Protein AF-0000000078658731 (afdb_homodimer)

Nearest PDB structures (foldseek):
  8rcw-assembly2_B  TM=8.037E-01  e=7.692E-09  Mycobacterium tuberculosis H37Rv
  5chh-assembly1_A  TM=4.502E-01  e=4.061E-12  Pseudomonas aeruginosa
  3mkl-assembly2_B  TM=9.250E-01  e=2.613E-05  Escherichia coli K-12
  3mkl-assembly1_A  TM=9.077E-01  e=4.688E-05  Escherichia coli K-12
  6swi-assembly1_A  TM=8.661E-01  e=8.008E-05  Geobacillus stearothermophilus

Sequence (666 aa):
MPTVSRTFANALISALGGVQPAVRELCQRLAEPLLDPSAPAFIPLASLDAVFDQASLLGGDPGIGLRAFEHAHPAHLGPLGYAVMSSRTIKSVLVSLAEHHHLVGTGFCLFVEERSDGVRLVGVPTGTGQRELSRVFIDAVAAITVGLLCWLVPGRTIRPLRAELSYPPCTVSADARRVYGEHIQHGAAQNALLFSHADAALPVASHDPALHAVHSDYLARWQAQMGGDRLSLKVRAVISEQLGQGRPVTLARVAEVLAMSGPRLSRNLEGEGHSFVRLLDEVRLRDSHRLLRNSTLSFKQIAYQVGFRHQSAFNKACERWFGMGPGRYREQLMPTVSRTFANALISALGGVQPAVRELCQRLAEPLLDPSAPAFIPLASLDAVFDQASLLGGDPGIGLRAFEHAHPAHLGPLGYAVMSSRTIKSVLVSLAEHHHLVGTGFCLFVEERSDGVRLVGVPTGTGQRELSRVFIDAVAAITVGLLCWLVPGRTIRPLRAELSYPPCTVSADARRVYGEHIQHGAAQNALLFSHADAALPVASHDPALHAVHSDYLARWQAQMGGDRLSLKVRAVISEQLGQGRPVTLARVAEVLAMSGPRLSRNLEGEGHSFVRLLDEVRLRDSHRLLRNSTLSFKQIAYQVGFRHQSAFNKACERWFGMGPGRYREQL

Solvent-accessible surface area (backbone atoms only — not comparable to full-atom values): 33591 Å² total; per-residue (Å²): 74,38,25,29,24,34,58,38,49,49,46,50,45,58,21,54,16,66,91,44,64,69,35,28,50,50,42,48,63,68,36,44,71,58,64,34,85,86,37,59,67,55,40,53,42,67,61,52,47,52,48,46,51,53,38,25,61,74,66,70,33,73,63,42,20,36,46,16,28,82,56,37,51,51,46,46,47,53,58,55,20,53,30,47,46,19,23,63,22,42,45,54,30,50,45,49,45,31,73,47,40,66,79,44,29,46,47,51,46,48,42,69,44,81,53,97,81,18,40,32,42,35,45,29,70,42,48,85,89,55,76,72,78,50,64,35,55,55,35,23,55,50,12,26,51,39,29,37,56,25,62,41,29,75,98,48,82,63,53,25,66,31,23,30,32,47,57,72,77,70,88,82,48,72,57,50,36,63,51,31,27,86,39,72,41,54,53,30,62,38,33,32,41,29,28,38,55,69,60,32,60,38,58,28,60,46,42,34,74,70,57,24,54,49,31,46,50,50,36,52,50,46,46,41,57,55,26,71,68,26,62,57,49,52,48,42,52,51,47,52,53,32,21,73,70,63,38,86,83,45,66,61,57,53,15,52,76,68,73,42,50,46,67,56,44,48,52,52,20,43,74,70,30,34,41,69,67,35,48,51,44,45,50,31,48,52,49,45,53,49,43,49,68,75,45,85,67,50,66,59,55,49,18,41,45,51,56,38,94,42,48,69,59,38,36,52,48,27,30,69,47,59,47,36,42,59,68,62,46,40,70,70,93,75,38,24,29,24,33,57,38,48,50,45,51,46,57,22,55,17,64,91,44,65,68,36,29,50,49,41,46,63,68,36,44,72,57,63,34,85,87,35,60,66,55,38,54,42,67,64,52,48,52,48,46,50,52,38,24,62,75,65,69,34,73,63,44,20,38,46,16,27,81,57,37,52,51,45,45,47,52,60,57,20,54,30,46,46,19,22,63,24,42,45,53,31,50,47,49,47,31,74,46,39,67,78,43,29,47,47,50,46,46,42,69,43,81,52,96,82,18,39,33,41,35,44,29,71,41,48,85,89,54,76,73,80,51,64,36,55,54,35,22,53,50,11,25,50,42,28,38,56,24,61,41,28,75,96,48,83,63,52,27,66,30,23,31,32,47,57,70,78,71,87,80,47,72,57,50,34,63,50,32,26,86,39,71,41,55,54,30,61,38,33,33,39,28,28,38,57,69,60,33,62,36,57,28,60,46,42,34,73,71,56,25,54,51,30,45,50,48,38,51,50,47,45,41,57,55,28,71,70,26,61,57,50,54,48,44,51,50,47,50,52,31,22,72,70,65,37,87,83,45,65,62,56,55,16,51,75,67,73,42,49,47,68,56,45,48,52,51,22,44,75,71,31,35,41,69,68,37,47,52,43,47,51,31,48,53,50,45,53,49,45,49,69,74,45,84,67,50,66,58,56,49,17,41,46,51,58,37,94,41,47,68,59,37,37,53,48,27,30,69,48,58,48,36,41,58,66,62,46,41,70,71,94

InterPro domains:
  IPR009057 Homedomain-like superfamily [SSF46689] (283-332)
  IPR018060 AraC-like, DNA binding HTH domain [PF12833] (255-332)
  IPR018060 AraC-like, DNA binding HTH domain [PS01124] (233-332)
  IPR018060 AraC-like, DNA binding HTH domain [SM00342] (248-330)
  IPR032687 HTH-type transcriptional regulator AraC-type, N-terminal [PF12625] (37-204)

Secondary structure (DSSP, 8-state):
--EEEHHHHHHHHHHHHTT-HHHHHHHHHHHHHHH-TTS-SEEEHHHHHHHHHHHHHHHT-TTGGGGGGGG--GGGGTHHHHHHHT-SBHHHHHHHHHHHGGGTB-SEEEEEEE-SS-EEEEEEE-STTPPPPPHHHHHHHHHHHHHHHHHHSTT-----SEEEESSPP-PPPHHHHHHH-S-EEES-SSEEEEE-HHHHTPBPTT--HHHHHHHHHHHHHHHHHHHHS-HHHHHHHHHHHHHHTT----HHHHHHHTT--HHHHHHHHHHTT--HHHHHHHHHHHHHHHHHHH----HHHHHHHTT-SSHHHHHHHHHHHHSS-HHHHHHH-/--EEEHHHHHHHHHHHHTT-HHHHHHHHHHHHHHH-TTS-SEEEHHHHHHHHHHHHHHHT-TTGGGGGGGG--GGGGTHHHHHHHT-SBHHHHHHHHHHHGGGTB-SEEEEEEE-SS-EEEEEEE-STTPPPPPHHHHHHHHHHHHHHHHHHSTT-----SEEEESSPP-PPPHHHHHHH-S-EEES-SSEEEEE-HHHHTPBPTT--HHHHHHHHHHHHHHHHHHHHS-HHHHHHHHHHHHHHTT----HHHHHHHTT--HHHHHHHHHHTT--HHHHHHHHHHHHHHHHHHH----HHHHHHHTT-SSHHHHHHHHHHHHSS-HHHHHHH-

Foldseek 3Di:
DKKFFLLLLVLQLVLLCPPPVVLNVLSCVLCVVVNDPVHDRIDHVVSSVVSLVVSCVVVVHLLSLLSSLVSQDLVSQPLLSLLLLQDWWLLRNLVSCQVCVVSGIDQKGWDWDQDPFAIKIWIWGFDPPDDDDRPSVLNNVLSNSQSNLCVQPDPDHWEFPEWEEQAADDDQDPSNCSRHNDHYHYNGLTTMGGGGNVRRGHTGPNHDPVSSVVSVVVVVVVCCVVVVPQLLNLLLVLLLVCLQVLHADDLQVSCVVVVHHSVVSQVSCVVVVHGSRRSLRVSLLVQLVCCLAPHPDDLQVSCSSSRHPGSVVVQVSCCNGVVHGSVVVSVVD/DKKFFLLLLVLQLVLLCPPPVVLNVLSCVLCVVVNPPVHDRIDHVVSSVVSLVVSCVVVVHLLSLLSSLVSQDLVSQPLLSLLLLQDWWLLRNLCSCQVCVVSGIDQKGWDWDQDPFAIKIWIWGFDPPDDDDRSSVLNNVLSNSQSNLCVQPDPDHWEFPEWEEQAADDDQDPSNCSRHNDHYHYNGLTTMGGGGNVRRGHTGPNHDPVSSVVSVVVVVVVCCVVVVPQLLNLLLVLLLVCLQVLHADDLQVSCVVVVHHSVVSQVRNVVVVHGSRRSLRVSLLVQLVCCLAPHPDDLQVSCSSSRHPGSVVVQVSCCNGVVHGSVVVSVVD

pLDDT: mean 86.15, std 8.8, range [50.59, 97.94]

Structure (mmCIF, N/CA/C/O backbone):
data_AF-0000000078658731-model_v1
#
loop_
_entity.id
_entity.type
_entity.pdbx_description
1 polymer 'Helix-turn-helix domain-containing protein'
#
loop_
_atom_site.group_PDB
_atom_site.id
_atom_site.type_symbol
_atom_site.label_atom_id
_atom_site.label_alt_id
_atom_site.label_comp_id
_atom_site.label_asym_id
_atom_site.label_entity_id
_atom_site.label_seq_id
_atom_site.pdbx_PDB_ins_code
_atom_site.Cartn_x
_atom_site.Cartn_y
_atom_site.Cartn_z
_atom_site.occupancy
_atom_site.B_iso_or_equiv
_atom_site.auth_seq_id
_atom_site.auth_comp_id
_atom_site.auth_asym_id
_atom_site.auth_atom_id
_atom_site.pdbx_PDB_model_num
ATOM 1 N N . MET A 1 1 ? 5.547 30.891 2.951 1 67.56 1 MET A N 1
ATOM 2 C CA . MET A 1 1 ? 4.25 30.484 2.42 1 67.56 1 MET A CA 1
ATOM 3 C C . MET A 1 1 ? 4.07 28.969 2.547 1 67.56 1 MET A C 1
ATOM 5 O O . MET A 1 1 ? 5.012 28.203 2.332 1 67.56 1 MET A O 1
ATOM 9 N N . PRO A 1 2 ? 2.906 28.562 2.992 1 77.81 2 PRO A N 1
ATOM 10 C CA . PRO A 1 2 ? 2.674 27.125 3.111 1 77.81 2 PRO A CA 1
ATOM 11 C C . PRO A 1 2 ? 2.814 26.391 1.78 1 77.81 2 PRO A C 1
ATOM 13 O O . PRO A 1 2 ? 2.469 26.938 0.73 1 77.81 2 PRO A O 1
ATOM 16 N N . THR A 1 3 ? 3.43 25.219 1.837 1 80.56 3 THR A N 1
ATOM 17 C CA . THR A 1 3 ? 3.643 24.422 0.629 1 80.56 3 THR A CA 1
ATOM 18 C C . THR A 1 3 ? 3.189 22.984 0.838 1 80.56 3 THR A C 1
ATOM 20 O O . THR A 1 3 ? 2.973 22.562 1.973 1 80.56 3 THR A O 1
ATOM 23 N N . VAL A 1 4 ? 2.965 22.312 -0.289 1 84.81 4 VAL A N 1
ATOM 24 C CA . VAL A 1 4 ? 2.621 20.891 -0.296 1 84.81 4 VAL A CA 1
ATOM 25 C C . VAL A 1 4 ? 3.426 20.172 -1.375 1 84.81 4 VAL A C 1
ATOM 27 O O . VAL A 1 4 ? 3.713 20.734 -2.43 1 84.81 4 VAL A O 1
ATOM 30 N N . SER A 1 5 ? 3.82 18.984 -1.068 1 84.25 5 SER A N 1
ATOM 31 C CA . SER A 1 5 ? 4.555 18.234 -2.074 1 84.25 5 SER A CA 1
ATOM 32 C C . SER A 1 5 ? 3.73 18.047 -3.342 1 84.25 5 SER A C 1
ATOM 34 O O . SER A 1 5 ? 2.512 17.875 -3.277 1 84.25 5 SER A O 1
ATOM 36 N N . ARG A 1 6 ? 4.414 18.031 -4.438 1 83.94 6 ARG A N 1
ATOM 37 C CA . ARG A 1 6 ? 3.752 17.844 -5.727 1 83.94 6 ARG A CA 1
ATOM 38 C C . ARG A 1 6 ? 3.02 16.516 -5.781 1 83.94 6 ARG A C 1
ATOM 40 O O . ARG A 1 6 ? 1.92 16.422 -6.328 1 83.94 6 ARG A O 1
ATOM 47 N N . THR A 1 7 ? 3.586 15.523 -5.191 1 82.81 7 THR A N 1
ATOM 48 C CA . THR A 1 7 ? 2.988 14.195 -5.184 1 82.81 7 THR A CA 1
ATOM 49 C C . THR A 1 7 ? 1.676 14.195 -4.406 1 82.81 7 THR A C 1
ATOM 51 O O . THR A 1 7 ? 0.676 13.641 -4.863 1 82.81 7 THR A O 1
ATOM 54 N N . PHE A 1 8 ? 1.71 14.812 -3.344 1 85.38 8 PHE A N 1
ATOM 55 C CA . PHE A 1 8 ? 0.5 14.891 -2.533 1 85.38 8 PHE A CA 1
ATOM 56 C C . PHE A 1 8 ? -0.548 15.773 -3.209 1 85.38 8 PHE A C 1
ATOM 58 O O . PHE A 1 8 ? -1.736 15.438 -3.205 1 85.38 8 PHE A O 1
ATOM 65 N N . ALA A 1 9 ? -0.132 16.844 -3.764 1 85.81 9 ALA A N 1
ATOM 66 C CA . ALA A 1 9 ? -1.034 17.734 -4.492 1 85.81 9 ALA A CA 1
ATOM 67 C C . ALA A 1 9 ? -1.708 17 -5.648 1 85.81 9 ALA A C 1
ATOM 69 O O . ALA A 1 9 ? -2.906 17.172 -5.887 1 85.81 9 ALA A O 1
ATOM 70 N N . ASN A 1 10 ? -0.938 16.234 -6.285 1 82.88 10 ASN A N 1
ATOM 71 C CA . ASN A 1 10 ? -1.484 15.445 -7.387 1 82.88 10 ASN A CA 1
ATOM 72 C C . ASN A 1 10 ? -2.578 14.492 -6.91 1 82.88 10 ASN A C 1
ATOM 74 O O . ASN A 1 10 ? -3.586 14.305 -7.594 1 82.88 10 ASN A O 1
ATOM 78 N N . ALA A 1 11 ? -2.371 13.969 -5.793 1 82.38 11 ALA A N 1
ATOM 79 C CA . ALA A 1 11 ? -3.365 13.062 -5.219 1 82.38 11 ALA A CA 1
ATOM 80 C C . ALA A 1 11 ? -4.664 13.805 -4.914 1 82.38 11 ALA A C 1
ATOM 82 O O . ALA A 1 11 ? -5.754 13.297 -5.191 1 82.38 11 ALA A O 1
ATOM 83 N N . LEU A 1 12 ? -4.527 14.945 -4.395 1 84.69 12 LEU A N 1
ATOM 84 C CA . LEU A 1 12 ? -5.703 15.734 -4.047 1 84.69 12 LEU A CA 1
ATOM 85 C C . LEU A 1 12 ? -6.461 16.156 -5.297 1 84.69 12 LEU A C 1
ATOM 87 O O . LEU A 1 12 ? -7.691 16.062 -5.348 1 84.69 12 LEU A O 1
ATOM 91 N N . ILE A 1 13 ? -5.723 16.547 -6.262 1 84.31 13 ILE A N 1
ATOM 92 C CA . ILE A 1 13 ? -6.324 17.016 -7.504 1 84.31 13 ILE A CA 1
ATOM 93 C C . ILE A 1 13 ? -7.035 15.859 -8.211 1 84.31 13 ILE A C 1
ATOM 95 O O . ILE A 1 13 ? -8.148 16.031 -8.719 1 84.31 13 ILE A O 1
ATOM 99 N N . SER A 1 14 ? -6.395 14.75 -8.203 1 80.06 14 SER A N 1
ATOM 100 C CA . SER A 1 14 ? -6.996 13.57 -8.812 1 80.06 14 SER A CA 1
ATOM 101 C C . SER A 1 14 ? -8.297 13.188 -8.117 1 80.06 14 SER A C 1
ATOM 103 O O . SER A 1 14 ? -9.25 12.75 -8.766 1 80.06 14 SER A O 1
ATOM 105 N N . ALA A 1 15 ? -8.305 13.375 -6.867 1 81.38 15 ALA A N 1
ATOM 106 C CA . ALA A 1 15 ? -9.484 13.039 -6.074 1 81.38 15 ALA A CA 1
ATOM 107 C C . ALA A 1 15 ? -10.656 13.953 -6.414 1 81.38 15 ALA A C 1
ATOM 109 O O . ALA A 1 15 ? -11.812 13.523 -6.402 1 81.38 15 ALA A O 1
ATOM 110 N N . LEU A 1 16 ? -10.375 15.195 -6.75 1 81.69 16 LEU A N 1
ATOM 111 C CA . LEU A 1 16 ? -11.422 16.188 -7.008 1 81.69 16 LEU A CA 1
ATOM 112 C C . LEU A 1 16 ? -12.156 15.867 -8.305 1 81.69 16 LEU A C 1
ATOM 114 O O . LEU A 1 16 ? -13.359 16.109 -8.414 1 81.69 16 LEU A O 1
ATOM 118 N N . GLY A 1 17 ? -11.352 15.469 -9.312 1 74.75 17 GLY A N 1
ATOM 119 C CA . GLY A 1 17 ? -11.953 15.195 -10.609 1 74.75 17 GLY A CA 1
ATOM 120 C C . GLY A 1 17 ? -13.039 14.133 -10.555 1 74.75 17 GLY A C 1
ATOM 121 O O . GLY A 1 17 ? -14 14.188 -11.32 1 74.75 17 GLY A O 1
ATOM 122 N N . GLY A 1 18 ? -13.062 13.352 -9.5 1 64.44 18 GLY A N 1
ATOM 123 C CA . GLY A 1 18 ? -14.062 12.328 -9.266 1 64.44 18 GLY A CA 1
ATOM 124 C C . GLY A 1 18 ? -14.789 11.898 -10.523 1 64.44 18 GLY A C 1
ATOM 125 O O . GLY A 1 18 ? -14.164 11.578 -11.531 1 64.44 18 GLY A O 1
ATOM 126 N N . VAL A 1 19 ? -16.125 11.898 -10.586 1 64 19 VAL A N 1
ATOM 127 C CA . VAL A 1 19 ? -16.969 11.352 -11.641 1 64 19 VAL A CA 1
ATOM 128 C C . VAL A 1 19 ? -17.422 12.477 -12.578 1 64 19 VAL A C 1
ATOM 130 O O . VAL A 1 19 ? -18.016 12.219 -13.617 1 64 19 VAL A O 1
ATOM 133 N N . GLN A 1 20 ? -17.062 13.742 -12.266 1 76.12 20 GLN A N 1
ATOM 134 C CA . GLN A 1 20 ? -17.5 14.844 -13.109 1 76.12 20 GLN A CA 1
ATOM 135 C C . GLN A 1 20 ? -16.406 15.266 -14.086 1 76.12 20 GLN A C 1
ATOM 137 O O . GLN A 1 20 ? -15.438 15.914 -13.695 1 76.12 20 GLN A O 1
ATOM 142 N N . PRO A 1 21 ? -16.625 15.023 -15.266 1 77.06 21 PRO A N 1
ATOM 143 C CA . PRO A 1 21 ? -15.594 15.289 -16.281 1 77.06 21 PRO A CA 1
ATOM 144 C C . PRO A 1 21 ? -15.172 16.75 -16.312 1 77.06 21 PRO A C 1
ATOM 146 O O . PRO A 1 21 ? -13.992 17.062 -16.5 1 77.06 21 PRO A O 1
ATOM 149 N N . ALA A 1 22 ? -16.141 17.641 -16.094 1 74.81 22 ALA A N 1
ATOM 150 C CA . ALA A 1 22 ? -15.812 19.062 -16.156 1 74.81 22 ALA A CA 1
ATOM 151 C C . ALA A 1 22 ? -14.844 19.469 -15.047 1 74.81 22 ALA A C 1
ATOM 153 O O . ALA A 1 22 ? -13.922 20.25 -15.273 1 74.81 22 ALA A O 1
ATOM 154 N N . VAL A 1 23 ? -15.086 18.906 -13.938 1 77.44 23 VAL A N 1
ATOM 155 C CA . VAL A 1 23 ? -14.211 19.203 -12.805 1 77.44 23 VAL A CA 1
ATOM 156 C C . VAL A 1 23 ? -12.836 18.578 -13.039 1 77.44 23 VAL A C 1
ATOM 158 O O . VAL A 1 23 ? -11.812 19.219 -12.766 1 77.44 23 VAL A O 1
ATOM 161 N N . ARG A 1 24 ? -12.883 17.484 -13.594 1 78.75 24 ARG A N 1
ATOM 162 C CA . ARG A 1 24 ? -11.633 16.812 -13.898 1 78.75 24 ARG A CA 1
ATOM 163 C C . ARG A 1 24 ? -10.797 17.609 -14.891 1 78.75 24 ARG A C 1
ATOM 165 O O . ARG A 1 24 ? -9.602 17.812 -14.688 1 78.75 24 ARG A O 1
ATOM 172 N N . GLU A 1 25 ? -11.445 18.062 -15.844 1 78.38 25 GLU A N 1
ATOM 173 C CA . GLU A 1 25 ? -10.766 18.844 -16.859 1 78.38 25 GLU A CA 1
ATOM 174 C C . GLU A 1 25 ? -10.219 20.141 -16.281 1 78.38 25 GLU A C 1
ATOM 176 O O . GLU A 1 25 ? -9.102 20.562 -16.609 1 78.38 25 GLU A O 1
ATOM 181 N N . LEU A 1 26 ? -11.008 20.734 -15.484 1 76.62 26 LEU A N 1
ATOM 182 C CA . LEU A 1 26 ? -10.586 21.969 -14.844 1 76.62 26 LEU A CA 1
ATOM 183 C C . LEU A 1 26 ? -9.367 21.734 -13.961 1 76.62 26 LEU A C 1
ATOM 185 O O . LEU A 1 26 ? -8.398 22.5 -14.023 1 76.62 26 LEU A O 1
ATOM 189 N N . CYS A 1 27 ? -9.406 20.656 -13.195 1 77 27 CYS A N 1
ATOM 190 C CA . CYS A 1 27 ? -8.305 20.359 -12.289 1 77 27 CYS A CA 1
ATOM 191 C C . CYS A 1 27 ? -7.027 20.062 -13.07 1 77 27 CYS A C 1
ATOM 193 O O . CYS A 1 27 ? -5.949 20.531 -12.703 1 77 27 CYS A O 1
ATOM 195 N N . GLN A 1 28 ? -7.277 19.438 -14.172 1 76.5 28 GLN A N 1
ATOM 196 C CA . GLN A 1 28 ? -6.121 19.109 -15 1 76.5 28 GLN A CA 1
ATOM 197 C C . GLN A 1 28 ? -5.508 20.359 -15.609 1 76.5 28 GLN A C 1
ATOM 199 O O . GLN A 1 28 ? -4.281 20.516 -15.633 1 76.5 28 GLN A O 1
ATOM 204 N N . ARG A 1 29 ? -6.34 21.203 -16.031 1 78.06 29 ARG A N 1
ATOM 205 C CA . ARG A 1 29 ? -5.875 22.438 -16.656 1 78.06 29 ARG A CA 1
ATOM 206 C C . ARG A 1 29 ? -5.164 23.328 -15.656 1 78.06 29 ARG A C 1
ATOM 208 O O . ARG A 1 29 ? -4.094 23.859 -15.945 1 78.06 29 ARG A O 1
ATOM 215 N N . LEU A 1 30 ? -5.727 23.422 -14.508 1 74.25 30 LEU A N 1
ATOM 216 C CA . LEU A 1 30 ? -5.184 24.328 -13.5 1 74.25 30 LEU A CA 1
ATOM 217 C C . LEU A 1 30 ? -3.934 23.75 -12.859 1 74.25 30 LEU A C 1
ATOM 219 O O . LEU A 1 30 ? -3.041 24.484 -12.438 1 74.25 30 LEU A O 1
ATOM 223 N N . ALA A 1 31 ? -3.955 22.406 -12.898 1 75.19 31 ALA A N 1
ATOM 224 C CA . ALA A 1 31 ? -2.887 21.734 -12.164 1 75.19 31 ALA A CA 1
ATOM 225 C C . ALA A 1 31 ? -1.688 21.453 -13.062 1 75.19 31 ALA A C 1
ATOM 227 O O . ALA A 1 31 ? -0.589 21.172 -12.578 1 75.19 31 ALA A O 1
ATOM 228 N N . GLU A 1 32 ? -1.847 21.516 -14.336 1 75.94 32 GLU A N 1
ATOM 229 C CA . GLU A 1 32 ? -0.815 21.141 -15.305 1 75.94 32 GLU A CA 1
ATOM 230 C C . GLU A 1 32 ? 0.501 21.859 -15 1 75.94 32 GLU A C 1
ATOM 232 O O . GLU A 1 32 ? 1.553 21.219 -14.914 1 75.94 32 GLU A O 1
ATOM 237 N N . PRO A 1 33 ? 0.419 23.109 -14.789 1 72.25 33 PRO A N 1
ATOM 238 C CA . PRO A 1 33 ? 1.691 23.781 -14.508 1 72.25 33 PRO A CA 1
ATOM 239 C C . PRO A 1 33 ? 2.281 23.391 -13.156 1 72.25 33 PRO A C 1
ATOM 241 O O . PRO A 1 33 ? 3.502 23.422 -12.977 1 72.25 33 PRO A O 1
ATOM 244 N N . LEU A 1 34 ? 1.384 23 -12.312 1 72.69 34 LEU A N 1
ATOM 245 C CA . LEU A 1 34 ? 1.799 22.703 -10.953 1 72.69 34 LEU A CA 1
ATOM 246 C C . LEU A 1 34 ? 2.395 21.297 -10.867 1 72.69 34 LEU A C 1
ATOM 248 O O . LEU A 1 34 ? 3.25 21.031 -10.023 1 72.69 34 LEU A O 1
ATOM 252 N N . LEU A 1 35 ? 1.975 20.484 -11.852 1 74 35 LEU A N 1
ATOM 253 C CA . LEU A 1 35 ? 2.311 19.062 -11.727 1 74 35 LEU A CA 1
ATOM 254 C C . LEU A 1 35 ? 3.357 18.672 -12.758 1 74 35 LEU A C 1
ATOM 256 O O . LEU A 1 35 ? 3.719 17.484 -12.859 1 74 35 LEU A O 1
ATOM 260 N N . ASP A 1 36 ? 3.83 19.672 -13.398 1 75.94 36 ASP A N 1
ATOM 261 C CA . ASP A 1 36 ? 4.895 19.422 -14.367 1 75.94 36 ASP A CA 1
ATOM 262 C C . ASP A 1 36 ? 6.145 18.875 -13.672 1 75.94 36 ASP A C 1
ATOM 264 O O . ASP A 1 36 ? 6.535 19.375 -12.609 1 75.94 36 ASP A O 1
ATOM 268 N N . PRO A 1 37 ? 6.676 17.828 -14.25 1 70.69 37 PRO A N 1
ATOM 269 C CA . PRO A 1 37 ? 7.875 17.25 -13.648 1 70.69 37 PRO A CA 1
ATOM 270 C C . PRO A 1 37 ? 9.008 18.266 -13.484 1 70.69 37 PRO A C 1
ATOM 272 O O . PRO A 1 37 ? 9.883 18.078 -12.641 1 70.69 37 PRO A O 1
ATOM 275 N N . SER A 1 38 ? 8.961 19.219 -14.281 1 70 38 SER A N 1
ATOM 276 C CA . SER A 1 38 ? 9.992 20.25 -14.203 1 70 38 SER A CA 1
ATOM 277 C C . SER A 1 38 ? 9.68 21.266 -13.109 1 70 38 SER A C 1
ATOM 279 O O . SER A 1 38 ? 10.539 22.062 -12.75 1 70 38 SER A O 1
ATOM 281 N N . ALA A 1 39 ? 8.531 21.125 -12.57 1 71.5 39 ALA A N 1
ATOM 282 C CA . ALA A 1 39 ? 8.125 22.031 -11.492 1 71.5 39 ALA A CA 1
ATOM 283 C C . ALA A 1 39 ? 8.789 21.625 -10.172 1 71.5 39 ALA A C 1
ATOM 285 O O . ALA A 1 39 ? 9.258 20.5 -10.031 1 71.5 39 ALA A O 1
ATOM 286 N N . PRO A 1 40 ? 8.859 22.531 -9.289 1 68.12 40 PRO A N 1
ATOM 287 C CA . PRO A 1 40 ? 9.438 22.234 -7.977 1 68.12 40 PRO A CA 1
ATOM 288 C C . PRO A 1 40 ? 8.727 21.078 -7.27 1 68.12 40 PRO A C 1
ATOM 290 O O . PRO A 1 40 ? 7.535 20.859 -7.5 1 68.12 40 PRO A O 1
ATOM 293 N N . ALA A 1 41 ? 9.406 20.422 -6.418 1 76.12 41 ALA A N 1
ATOM 294 C CA . ALA A 1 41 ? 8.883 19.281 -5.684 1 76.12 41 ALA A CA 1
ATOM 295 C C . ALA A 1 41 ? 7.785 19.703 -4.711 1 76.12 41 ALA A C 1
ATOM 297 O O . ALA A 1 41 ? 6.945 18.89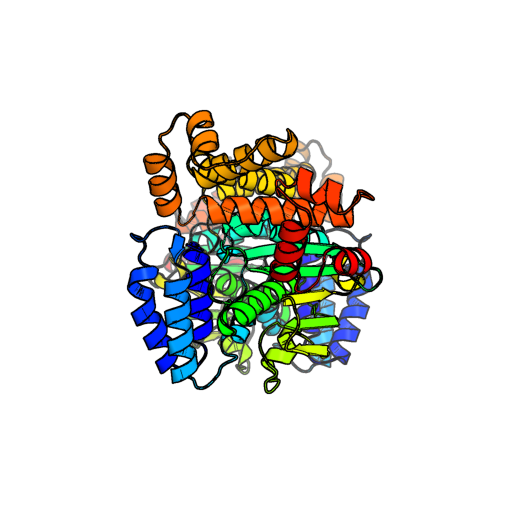1 -4.316 1 76.12 41 ALA A O 1
ATOM 298 N N . PHE A 1 42 ? 7.82 21.031 -4.422 1 80.06 42 PHE A N 1
ATOM 299 C CA . PHE A 1 42 ? 6.789 21.594 -3.553 1 80.06 42 PHE A CA 1
ATOM 300 C C . PHE A 1 42 ? 6.102 22.766 -4.219 1 80.06 42 PHE A C 1
ATOM 302 O O . PHE A 1 42 ? 6.754 23.594 -4.863 1 80.06 42 PHE A O 1
ATOM 309 N N . ILE A 1 43 ? 4.727 22.781 -4.023 1 81.62 43 ILE A N 1
ATOM 310 C CA . ILE A 1 43 ? 3.955 23.859 -4.621 1 81.62 43 ILE A CA 1
ATOM 311 C C . ILE A 1 43 ? 3.268 24.672 -3.521 1 81.62 43 ILE A C 1
ATOM 313 O O . ILE A 1 43 ? 2.939 24.141 -2.461 1 81.62 43 ILE A O 1
ATOM 317 N N . PRO A 1 44 ? 3.018 25.984 -3.797 1 79.5 44 PRO A N 1
ATOM 318 C CA . PRO A 1 44 ? 2.303 26.781 -2.805 1 79.5 44 PRO A CA 1
ATOM 319 C C . PRO A 1 44 ? 0.894 26.266 -2.527 1 79.5 44 PRO A C 1
ATOM 321 O O . PRO A 1 44 ? 0.145 25.969 -3.463 1 79.5 44 PRO A O 1
ATOM 324 N N . LEU A 1 45 ? 0.566 26.156 -1.301 1 83.75 45 LEU A N 1
ATOM 325 C CA . LEU A 1 45 ? -0.767 25.719 -0.908 1 83.75 45 LEU A CA 1
ATOM 326 C C . LEU A 1 45 ? -1.839 26.641 -1.482 1 83.75 45 LEU A C 1
ATOM 328 O O . LEU A 1 45 ? -2.926 26.172 -1.845 1 83.75 45 LEU A O 1
ATOM 332 N N . ALA A 1 46 ? -1.538 27.906 -1.602 1 81.81 46 ALA A N 1
ATOM 333 C CA . ALA A 1 46 ? -2.473 28.891 -2.143 1 81.81 46 ALA A CA 1
ATOM 334 C C . ALA A 1 46 ? -2.869 28.547 -3.574 1 81.81 46 ALA A C 1
ATOM 336 O O . ALA A 1 46 ? -4.016 28.75 -3.977 1 81.81 46 ALA A O 1
ATOM 337 N N . SER A 1 47 ? -1.899 28.047 -4.285 1 83 47 SER A N 1
ATOM 338 C CA . SER A 1 47 ? -2.176 27.641 -5.656 1 83 47 SER A CA 1
ATOM 339 C C . SER A 1 47 ? -3.109 26.438 -5.699 1 83 47 SER A C 1
ATOM 341 O O . SER A 1 47 ? -3.996 26.359 -6.555 1 83 47 SER A O 1
ATOM 343 N N . LEU A 1 48 ? -2.895 25.562 -4.809 1 85.38 48 LEU A N 1
ATOM 344 C CA . LEU A 1 48 ? -3.76 24.391 -4.703 1 85.38 48 LEU A CA 1
ATOM 345 C C . LEU A 1 48 ? -5.16 24.781 -4.254 1 85.38 48 LEU A C 1
ATOM 347 O O . LEU A 1 48 ? -6.152 24.266 -4.762 1 85.38 48 LEU A O 1
ATOM 351 N N . ASP A 1 49 ? -5.238 25.672 -3.389 1 83.75 49 ASP A N 1
ATOM 352 C CA . ASP A 1 49 ? -6.52 26.156 -2.883 1 83.75 49 ASP A CA 1
ATOM 353 C C . ASP A 1 49 ? -7.34 26.812 -3.992 1 83.75 49 ASP A C 1
ATOM 355 O O . ASP A 1 49 ? -8.57 26.719 -4 1 83.75 49 ASP A O 1
ATOM 359 N N . ALA A 1 50 ? -6.641 27.484 -4.789 1 83.94 50 ALA A N 1
ATOM 360 C CA . ALA A 1 50 ? -7.324 28.094 -5.926 1 83.94 50 ALA A CA 1
ATOM 361 C C . ALA A 1 50 ? -7.988 27.031 -6.801 1 83.94 50 ALA A C 1
ATOM 363 O O . ALA A 1 50 ? -9.109 27.234 -7.281 1 83.94 50 ALA A O 1
ATOM 364 N N . VAL A 1 51 ? -7.324 25.938 -6.957 1 85.62 51 VAL A N 1
ATOM 365 C CA . VAL A 1 51 ? -7.887 24.828 -7.711 1 85.62 51 VAL A CA 1
ATOM 366 C C . VAL A 1 51 ? -9.094 24.266 -6.973 1 85.62 51 VAL A C 1
ATOM 368 O O . VAL A 1 51 ? -10.133 23.984 -7.582 1 85.62 51 VAL A O 1
ATOM 371 N N . PHE A 1 52 ? -8.953 24.203 -5.707 1 86.12 52 PHE A N 1
ATOM 372 C CA . PHE A 1 52 ? -10.023 23.672 -4.871 1 86.12 52 PHE A CA 1
ATOM 373 C C . PHE A 1 52 ? -11.273 24.547 -4.973 1 86.12 52 PHE A C 1
ATOM 375 O O . PHE A 1 52 ? -12.383 24.031 -5.121 1 86.12 52 PHE A O 1
ATOM 382 N N . ASP A 1 53 ? -11.07 25.75 -4.914 1 83.44 53 ASP A N 1
ATOM 383 C CA . ASP A 1 53 ? -12.172 26.703 -4.965 1 83.44 53 ASP A CA 1
ATOM 384 C C . ASP A 1 53 ? -12.922 26.609 -6.293 1 83.44 53 ASP A C 1
ATOM 386 O O . ASP A 1 53 ? -14.156 26.516 -6.309 1 83.44 53 ASP A O 1
ATOM 390 N N . GLN A 1 54 ? -12.188 26.562 -7.297 1 84.94 54 GLN A N 1
ATOM 391 C CA . GLN A 1 54 ? -12.797 26.5 -8.625 1 84.94 54 GLN A CA 1
ATOM 392 C C . GLN A 1 54 ? -13.5 25.172 -8.844 1 84.94 54 GLN A C 1
ATOM 394 O O . GLN A 1 54 ? -14.586 25.125 -9.43 1 84.94 54 GLN A O 1
ATOM 399 N N . ALA A 1 55 ? -12.906 24.125 -8.359 1 85.12 55 ALA A N 1
ATOM 400 C CA . ALA A 1 55 ? -13.508 22.797 -8.492 1 85.12 55 ALA A CA 1
ATOM 401 C C . ALA A 1 55 ? -14.805 22.703 -7.688 1 85.12 55 ALA A C 1
ATOM 403 O O . ALA A 1 55 ? -15.797 22.141 -8.156 1 85.12 55 ALA A O 1
ATOM 404 N N . SER A 1 56 ? -14.742 23.219 -6.508 1 85.94 56 SER A N 1
ATOM 405 C CA . SER A 1 56 ? -15.914 23.203 -5.637 1 85.94 56 SER A CA 1
ATOM 406 C C . SER A 1 56 ? -17.062 24.016 -6.238 1 85.94 56 SER A C 1
ATOM 408 O O . SER A 1 56 ? -18.219 23.578 -6.188 1 85.94 56 SER A O 1
ATOM 410 N N . LEU A 1 57 ? -16.75 25.109 -6.793 1 84.31 57 LEU A N 1
ATOM 411 C CA . LEU A 1 57 ? -17.75 25.984 -7.402 1 84.31 57 LEU A CA 1
ATOM 412 C C . LEU A 1 57 ? -18.359 25.344 -8.641 1 84.31 57 LEU A C 1
ATOM 414 O O . LEU A 1 57 ? -19.578 25.328 -8.805 1 84.31 57 LEU A O 1
ATOM 418 N N . LEU A 1 58 ? -17.547 24.797 -9.438 1 82.94 58 LEU A N 1
ATOM 419 C CA . LEU A 1 58 ? -18.016 24.172 -10.664 1 82.94 58 LEU A CA 1
ATOM 420 C C . LEU A 1 58 ? -18.859 22.938 -10.359 1 82.94 58 LEU A C 1
ATOM 422 O O . LEU A 1 58 ? -19.875 22.688 -11.016 1 82.94 58 LEU A O 1
ATOM 426 N N . GLY A 1 59 ? -18.375 22.141 -9.398 1 82.81 59 GLY A N 1
ATOM 427 C CA . GLY A 1 59 ? -19.094 20.922 -9.047 1 82.81 59 GLY A CA 1
ATOM 428 C C . GLY A 1 59 ? -20.297 21.172 -8.164 1 82.81 59 GLY A C 1
ATOM 429 O O . GLY A 1 59 ? -21.141 20.297 -7.996 1 82.81 59 GLY A O 1
ATOM 430 N N . GLY A 1 60 ? -20.312 22.328 -7.559 1 82.31 60 GLY A N 1
ATOM 431 C CA . GLY A 1 60 ? -21.391 22.656 -6.641 1 82.31 60 GLY A CA 1
ATOM 432 C C . GLY A 1 60 ? -21.359 21.875 -5.352 1 82.31 60 GLY A C 1
ATOM 433 O O . GLY A 1 60 ? -22.391 21.547 -4.773 1 82.31 60 GLY A O 1
ATOM 434 N N . ASP A 1 61 ? -20.234 21.375 -5.012 1 86.12 61 ASP A N 1
ATOM 435 C CA . ASP A 1 61 ? -20.094 20.516 -3.828 1 86.12 61 ASP A CA 1
ATOM 436 C C . ASP A 1 61 ? -18.953 21 -2.941 1 86.12 61 ASP A C 1
ATOM 438 O O . ASP A 1 61 ? -17.781 20.672 -3.191 1 86.12 61 ASP A O 1
ATOM 442 N N . PRO A 1 62 ? -19.312 21.672 -1.89 1 85.12 62 PRO A N 1
ATOM 443 C CA . PRO A 1 62 ? -18.266 22.156 -0.984 1 85.12 62 PRO A CA 1
ATOM 444 C C . PRO A 1 62 ? -17.531 21.016 -0.297 1 85.12 62 PRO A C 1
ATOM 446 O O . PRO A 1 62 ? -16.438 21.219 0.243 1 85.12 62 PRO A O 1
ATOM 449 N N . GLY A 1 63 ? -18.125 19.797 -0.328 1 88.25 63 GLY A N 1
ATOM 450 C CA . GLY A 1 63 ? -17.516 18.656 0.321 1 88.25 63 GLY A CA 1
ATOM 451 C C . GLY A 1 63 ? -16.703 17.797 -0.628 1 88.25 63 GLY A C 1
ATOM 452 O O . GLY A 1 63 ? -16.438 16.625 -0.346 1 88.25 63 GLY A O 1
ATOM 453 N N . ILE A 1 64 ? -16.25 18.375 -1.725 1 88.31 64 ILE A N 1
ATOM 454 C CA . ILE A 1 64 ? -15.57 17.625 -2.773 1 88.31 64 ILE A CA 1
ATOM 455 C C . ILE A 1 64 ? -14.281 17.031 -2.229 1 88.31 64 ILE A C 1
ATOM 457 O O . ILE A 1 64 ? -13.797 16 -2.725 1 88.31 64 ILE A O 1
ATOM 461 N N . GLY A 1 65 ? -13.727 17.688 -1.214 1 91.19 65 GLY A N 1
ATOM 462 C CA . GLY A 1 65 ? -12.508 17.188 -0.61 1 91.19 65 GLY A CA 1
ATOM 463 C C . GLY A 1 65 ? -12.664 15.82 0.011 1 91.19 65 GLY A C 1
ATOM 464 O O . GLY A 1 65 ? -11.695 15.062 0.111 1 91.19 65 GLY A O 1
ATOM 465 N N . LEU A 1 66 ? -13.867 15.445 0.375 1 93.25 66 LEU A N 1
ATOM 466 C CA . LEU A 1 66 ? -14.148 14.172 1.029 1 93.25 66 LEU A CA 1
ATOM 467 C C . LEU A 1 66 ? -13.93 13.008 0.07 1 93.25 66 LEU A C 1
ATOM 469 O O . LEU A 1 66 ? -13.742 11.867 0.503 1 93.25 66 LEU A O 1
ATOM 473 N N . ARG A 1 67 ? -13.844 13.266 -1.121 1 90.06 67 ARG A N 1
ATOM 474 C CA . ARG A 1 67 ? -13.641 12.242 -2.141 1 90.06 67 ARG A CA 1
ATOM 475 C C . ARG A 1 67 ? -12.219 11.68 -2.08 1 90.06 67 ARG A C 1
ATOM 477 O O . ARG A 1 67 ? -11.945 10.617 -2.631 1 90.06 67 ARG A O 1
ATOM 484 N N . ALA A 1 68 ? -11.406 12.445 -1.414 1 91.12 68 ALA A N 1
ATOM 485 C CA . ALA A 1 68 ? -10.008 12.031 -1.321 1 91.12 68 ALA A CA 1
ATOM 486 C C . ALA A 1 68 ? -9.875 10.711 -0.563 1 91.12 68 ALA A C 1
ATOM 488 O O . ALA A 1 68 ? -8.828 10.055 -0.628 1 91.12 68 ALA A O 1
ATOM 489 N N . PHE A 1 69 ? -10.938 10.305 0.095 1 92.31 69 PHE A N 1
ATOM 490 C CA . PHE A 1 69 ? -10.945 9.07 0.869 1 92.31 69 PHE A CA 1
ATOM 491 C C . PHE A 1 69 ? -10.586 7.875 -0.01 1 92.31 69 PHE A C 1
ATOM 493 O O . PHE A 1 69 ? -9.758 7.047 0.37 1 92.31 69 PHE A O 1
ATOM 500 N N . GLU A 1 70 ? -11.086 7.848 -1.162 1 86.62 70 GLU A N 1
ATOM 501 C CA . GLU A 1 70 ? -10.938 6.707 -2.062 1 86.62 70 GLU A CA 1
ATOM 502 C C . GLU A 1 70 ? -9.57 6.73 -2.75 1 86.62 70 GLU A C 1
ATOM 504 O O . GLU A 1 70 ? -9.156 5.73 -3.344 1 86.62 70 GLU A O 1
ATOM 509 N N . HIS A 1 71 ? -8.875 7.812 -2.58 1 86.25 71 HIS A N 1
ATOM 510 C CA . HIS A 1 71 ? -7.613 7.98 -3.287 1 86.25 71 HIS A CA 1
ATOM 511 C C . HIS A 1 71 ? -6.426 7.875 -2.332 1 86.25 71 HIS A C 1
ATOM 513 O O . HIS A 1 71 ? -5.289 8.156 -2.713 1 86.25 71 HIS A O 1
ATOM 519 N N . ALA A 1 72 ? -6.746 7.5 -1.135 1 90.56 72 ALA A N 1
ATOM 520 C CA . ALA A 1 72 ? -5.668 7.348 -0.161 1 90.56 72 ALA A CA 1
ATOM 521 C C . ALA A 1 72 ? -4.691 6.254 -0.59 1 90.56 72 ALA A C 1
ATOM 523 O O . ALA A 1 72 ? -5.105 5.141 -0.927 1 90.56 72 ALA A O 1
ATOM 524 N N . HIS A 1 73 ? -3.469 6.59 -0.663 1 90.94 73 HIS A N 1
ATOM 525 C CA . HIS A 1 73 ? -2.391 5.691 -1.059 1 90.94 73 HIS A CA 1
ATOM 526 C C . HIS A 1 73 ? -1.07 6.098 -0.416 1 90.94 73 HIS A C 1
ATOM 528 O O . HIS A 1 73 ? -0.732 7.285 -0.38 1 90.94 73 HIS A O 1
ATOM 534 N N . PRO A 1 74 ? -0.334 5.164 0.066 1 90.44 74 PRO A N 1
ATOM 535 C CA . PRO A 1 74 ? 0.92 5.512 0.738 1 90.44 74 PRO A CA 1
ATOM 536 C C . PRO A 1 74 ? 1.914 6.207 -0.192 1 90.44 74 PRO A C 1
ATOM 538 O O . PRO A 1 74 ? 2.771 6.965 0.27 1 90.44 74 PRO A O 1
ATOM 541 N N . ALA A 1 75 ? 1.814 6.012 -1.484 1 88.75 75 ALA A N 1
ATOM 542 C CA . ALA A 1 75 ? 2.732 6.598 -2.457 1 88.75 75 ALA A CA 1
ATOM 543 C C . ALA A 1 75 ? 2.666 8.117 -2.428 1 88.75 75 ALA A C 1
ATOM 545 O O . ALA A 1 75 ? 3.619 8.797 -2.822 1 88.75 75 ALA A O 1
ATOM 546 N N . HIS A 1 76 ? 1.596 8.617 -1.969 1 87.56 76 HIS A N 1
ATOM 547 C CA . HIS A 1 76 ? 1.407 10.07 -1.957 1 87.56 76 HIS A CA 1
ATOM 548 C C . HIS A 1 76 ? 2.211 10.719 -0.835 1 87.56 76 HIS A C 1
ATOM 550 O O . HIS A 1 76 ? 2.373 11.938 -0.811 1 87.56 76 HIS A O 1
ATOM 556 N N . LEU A 1 77 ? 2.76 9.906 0.009 1 90.5 77 LEU A N 1
ATOM 557 C CA . LEU A 1 77 ? 3.473 10.43 1.172 1 90.5 77 LEU A CA 1
ATOM 558 C C . LEU A 1 77 ? 4.98 10.289 0.99 1 90.5 77 LEU A C 1
ATOM 560 O O . LEU A 1 77 ? 5.75 10.57 1.913 1 90.5 77 LEU A O 1
ATOM 564 N N . GLY A 1 78 ? 5.453 9.836 -0.181 1 85.62 78 GLY A N 1
ATOM 565 C CA . GLY A 1 78 ? 6.875 9.609 -0.389 1 85.62 78 GLY A CA 1
ATOM 566 C C . GLY A 1 78 ? 7.465 8.594 0.569 1 85.62 78 GLY A C 1
ATOM 567 O O . GLY A 1 78 ? 6.863 7.543 0.817 1 85.62 78 GLY A O 1
ATOM 568 N N . PRO A 1 79 ? 8.664 8.875 1.09 1 87.31 79 PRO A N 1
ATOM 569 C CA . PRO A 1 79 ? 9.32 7.953 2.025 1 87.31 79 PRO A CA 1
ATOM 570 C C . PRO A 1 79 ? 8.516 7.742 3.305 1 87.31 79 PRO A C 1
ATOM 572 O O . PRO A 1 79 ? 8.609 6.68 3.93 1 87.31 79 PRO A O 1
ATOM 575 N N . LEU A 1 80 ? 7.766 8.758 3.664 1 92.12 80 LEU A N 1
ATOM 576 C CA . LEU A 1 80 ? 6.906 8.617 4.836 1 92.12 80 LEU A CA 1
ATOM 577 C C . LEU A 1 80 ? 5.898 7.488 4.637 1 92.12 80 LEU A C 1
ATOM 579 O O . LEU A 1 80 ? 5.527 6.809 5.598 1 92.12 80 LEU A O 1
ATOM 583 N N . GLY A 1 81 ? 5.512 7.246 3.436 1 94.44 81 GLY A N 1
ATOM 584 C CA . GLY A 1 81 ? 4.578 6.176 3.125 1 94.44 81 GLY A CA 1
ATOM 585 C C . GLY A 1 81 ? 5.082 4.805 3.543 1 94.44 81 GLY A C 1
ATOM 586 O O . GLY A 1 81 ? 4.344 4.027 4.152 1 94.44 81 GLY A O 1
ATOM 587 N N . TYR A 1 82 ? 6.293 4.488 3.271 1 94.38 82 TYR A N 1
ATOM 588 C CA . TYR A 1 82 ? 6.863 3.197 3.635 1 94.38 82 TYR A CA 1
ATOM 589 C C . TYR A 1 82 ? 7.008 3.072 5.148 1 94.38 82 TYR A C 1
ATOM 591 O O . TYR A 1 82 ? 6.793 1.995 5.711 1 94.38 82 TYR A O 1
ATOM 599 N N . ALA A 1 83 ? 7.344 4.176 5.812 1 94 83 ALA A N 1
ATOM 600 C CA . ALA A 1 83 ? 7.453 4.156 7.266 1 94 83 ALA A CA 1
ATOM 601 C C . ALA A 1 83 ? 6.105 3.85 7.914 1 94 83 ALA A C 1
ATOM 603 O O . ALA A 1 83 ? 6.035 3.088 8.883 1 94 83 ALA A O 1
ATOM 604 N N . VAL A 1 84 ? 5.102 4.426 7.352 1 95.19 84 VAL A N 1
ATOM 605 C CA . VAL A 1 84 ? 3.756 4.223 7.875 1 95.19 84 VAL A CA 1
ATOM 606 C C . VAL A 1 84 ? 3.305 2.789 7.602 1 95.19 84 VAL A C 1
ATOM 608 O O . VAL A 1 84 ? 2.709 2.143 8.469 1 95.19 84 VAL A O 1
ATOM 611 N N . MET A 1 85 ? 3.617 2.234 6.504 1 94.56 85 MET A N 1
ATOM 612 C CA . MET A 1 85 ? 3.18 0.901 6.102 1 94.56 85 MET A CA 1
ATOM 613 C C . MET A 1 85 ? 3.842 -0.172 6.957 1 94.56 85 MET A C 1
ATOM 615 O O . MET A 1 85 ? 3.252 -1.224 7.211 1 94.56 85 MET A O 1
ATOM 619 N N . SER A 1 86 ? 5.027 0.087 7.371 1 95 86 SER A N 1
ATOM 620 C CA . SER A 1 86 ? 5.754 -0.919 8.141 1 95 86 SER A CA 1
ATOM 621 C C . SER A 1 86 ? 5.582 -0.701 9.641 1 95 86 SER A C 1
ATOM 623 O O . SER A 1 86 ? 6.133 -1.45 10.445 1 95 86 SER A O 1
ATOM 625 N N . SER A 1 87 ? 4.816 0.31 10.078 1 94.94 87 SER A N 1
ATOM 626 C CA . SER A 1 87 ? 4.605 0.625 11.484 1 94.94 87 SER A CA 1
ATOM 627 C C . SER A 1 87 ? 3.857 -0.498 12.203 1 94.94 87 SER A C 1
ATOM 629 O O . SER A 1 87 ? 3.25 -1.354 11.555 1 94.94 87 SER A O 1
ATOM 631 N N . ARG A 1 88 ? 3.9 -0.475 13.523 1 95 88 ARG A N 1
ATOM 632 C CA . ARG A 1 88 ? 3.379 -1.588 14.312 1 95 88 ARG A CA 1
ATOM 633 C C . ARG A 1 88 ? 1.867 -1.482 14.477 1 95 88 ARG A C 1
ATOM 635 O O . ARG A 1 88 ? 1.149 -2.471 14.305 1 95 88 ARG A O 1
ATOM 642 N N . THR A 1 89 ? 1.375 -0.316 14.852 1 96.69 89 THR A N 1
ATOM 643 C CA . THR A 1 89 ? -0.041 -0.119 15.141 1 96.69 89 THR A CA 1
ATOM 644 C C . THR A 1 89 ? -0.551 1.167 14.5 1 96.69 89 THR A C 1
ATOM 646 O O . THR A 1 89 ? 0.24 1.997 14.047 1 96.69 89 THR A O 1
ATOM 649 N N . ILE A 1 90 ? -1.846 1.351 14.523 1 97.81 90 ILE A N 1
ATOM 650 C CA . ILE A 1 90 ? -2.475 2.561 14 1 97.81 90 ILE A CA 1
ATOM 651 C C . ILE A 1 90 ? -2.047 3.764 14.844 1 97.81 90 ILE A C 1
ATOM 653 O O . ILE A 1 90 ? -1.836 4.855 14.305 1 97.81 90 ILE A O 1
ATOM 657 N N . LYS A 1 91 ? -1.912 3.557 16.125 1 96.94 91 LYS A N 1
ATOM 658 C CA . LYS A 1 91 ? -1.41 4.637 16.969 1 96.94 91 LYS A CA 1
ATOM 659 C C . LYS A 1 91 ? -0.025 5.09 16.516 1 96.94 91 LYS A C 1
ATOM 661 O O . LYS A 1 91 ? 0.233 6.289 16.391 1 96.94 91 LYS A O 1
ATOM 666 N N . SER A 1 92 ? 0.854 4.125 16.297 1 95.12 92 SER A N 1
ATOM 667 C CA . SER A 1 92 ? 2.195 4.453 15.82 1 95.12 92 SER A CA 1
ATOM 668 C C . SER A 1 92 ? 2.15 5.184 14.484 1 95.12 92 SER A C 1
ATOM 670 O O . SER A 1 92 ? 2.988 6.043 14.211 1 95.12 92 SER A O 1
ATOM 672 N N . VAL A 1 93 ? 1.198 4.805 13.664 1 97.56 93 VAL A N 1
ATOM 673 C CA . VAL A 1 93 ? 1.002 5.465 12.383 1 97.56 93 VAL A CA 1
ATOM 674 C C . VAL A 1 93 ? 0.619 6.926 12.602 1 97.56 93 VAL A C 1
ATOM 676 O O . VAL A 1 93 ? 1.201 7.828 11.992 1 97.56 93 VAL A O 1
ATOM 679 N N . LEU A 1 94 ? -0.322 7.184 13.492 1 96.62 94 LEU A N 1
ATOM 680 C CA . LEU A 1 94 ? -0.758 8.539 13.789 1 96.62 94 LEU A CA 1
ATOM 681 C C . LEU A 1 94 ? 0.4 9.383 14.328 1 96.62 94 LEU A C 1
ATOM 683 O O . LEU A 1 94 ? 0.569 10.539 13.93 1 96.62 94 LEU A O 1
ATOM 687 N N . VAL A 1 95 ? 1.168 8.797 15.117 1 92 95 VAL A N 1
ATOM 688 C CA . VAL A 1 95 ? 2.324 9.484 15.688 1 92 95 VAL A CA 1
ATOM 689 C C . VAL A 1 95 ? 3.324 9.812 14.586 1 92 95 VAL A C 1
ATOM 691 O O . VAL A 1 95 ? 3.852 10.93 14.523 1 92 95 VAL A O 1
ATOM 694 N N . SER A 1 96 ? 3.564 8.883 13.719 1 93.12 96 SER A N 1
ATOM 695 C CA . SER A 1 96 ? 4.492 9.094 12.609 1 93.12 96 SER A CA 1
ATOM 696 C C . SER A 1 96 ? 4 10.203 11.688 1 93.12 96 SER A C 1
ATOM 698 O O . SER A 1 96 ? 4.785 11.039 11.242 1 93.12 96 SER A O 1
ATOM 700 N N . LEU A 1 97 ? 2.75 10.219 11.414 1 94 97 LEU A N 1
ATOM 701 C CA . LEU A 1 97 ? 2.166 11.273 10.594 1 94 97 LEU A CA 1
ATOM 702 C C . LEU A 1 97 ? 2.346 12.641 11.242 1 94 97 LEU A C 1
ATOM 704 O O . LEU A 1 97 ? 2.723 13.602 10.578 1 94 97 LEU A O 1
ATOM 708 N N . ALA A 1 98 ? 2.086 12.68 12.492 1 89.19 98 ALA A N 1
ATOM 709 C CA . ALA A 1 98 ? 2.227 13.938 13.219 1 89.19 98 ALA A CA 1
ATOM 710 C C . ALA A 1 98 ? 3.676 14.414 13.219 1 89.19 98 ALA A C 1
ATOM 712 O O . ALA A 1 98 ? 3.947 15.602 13.031 1 89.19 98 ALA A O 1
ATOM 713 N N . GLU A 1 99 ? 4.57 13.516 13.352 1 82.56 99 GLU A N 1
ATOM 714 C CA . GLU A 1 99 ? 5.984 13.852 13.484 1 82.56 99 GLU A CA 1
ATOM 715 C C . GLU A 1 99 ? 6.582 14.266 12.141 1 82.56 99 GLU A C 1
ATOM 717 O O . GLU A 1 99 ? 7.477 15.109 12.086 1 82.56 99 GLU A O 1
ATOM 722 N N . HIS A 1 100 ? 6.035 13.75 11.062 1 86.44 100 HIS A N 1
ATOM 723 C CA . HIS A 1 100 ? 6.754 13.906 9.805 1 86.44 100 HIS A CA 1
ATOM 724 C C . HIS A 1 100 ? 5.875 14.57 8.742 1 86.44 100 HIS A C 1
ATOM 726 O O . HIS A 1 100 ? 6.254 14.648 7.574 1 86.44 100 HIS A O 1
ATOM 732 N N . HIS A 1 101 ? 4.707 15.07 9.125 1 86.62 101 HIS A N 1
ATOM 733 C CA . HIS A 1 101 ? 3.781 15.68 8.18 1 86.62 101 HIS A CA 1
ATOM 734 C C . HIS A 1 101 ? 4.449 16.812 7.398 1 86.62 101 HIS A C 1
ATOM 736 O O . HIS A 1 101 ? 4.078 17.078 6.254 1 86.62 101 HIS A O 1
ATOM 742 N N . HIS A 1 102 ? 5.398 17.469 7.953 1 78.94 102 HIS A N 1
ATOM 743 C CA . HIS A 1 102 ? 6.07 18.594 7.328 1 78.94 102 HIS A CA 1
ATOM 744 C C . HIS A 1 102 ? 6.84 18.172 6.086 1 78.94 102 HIS A C 1
ATOM 746 O O . HIS A 1 102 ? 7.195 19 5.25 1 78.94 102 HIS A O 1
ATOM 752 N N . LEU A 1 103 ? 7.113 16.875 5.969 1 80.06 103 LEU A N 1
ATOM 753 C CA . LEU A 1 103 ? 7.77 16.344 4.777 1 80.06 103 LEU A CA 1
ATOM 754 C C . LEU A 1 103 ? 6.805 16.297 3.596 1 80.06 103 LEU A C 1
ATOM 756 O O . LEU A 1 103 ? 7.227 16.172 2.445 1 80.06 103 LEU A O 1
ATOM 760 N N . VAL A 1 104 ? 5.543 16.438 3.9 1 85.94 104 VAL A N 1
ATOM 761 C CA . VAL A 1 104 ? 4.504 16.391 2.877 1 85.94 104 VAL A CA 1
ATOM 762 C C . VAL A 1 104 ? 3.951 17.797 2.635 1 85.94 104 VAL A C 1
ATOM 764 O O . VAL A 1 104 ? 3.709 18.188 1.491 1 85.94 104 VAL A O 1
ATOM 767 N N . GLY A 1 105 ? 3.771 18.453 3.695 1 81.62 105 GLY A N 1
ATOM 768 C CA . GLY A 1 105 ? 3.242 19.812 3.609 1 81.62 105 GLY A CA 1
ATOM 769 C C . GLY A 1 105 ? 3.551 20.656 4.832 1 81.62 105 GLY A C 1
ATOM 770 O O . GLY A 1 105 ? 3.814 20.109 5.91 1 81.62 105 GLY A O 1
ATOM 771 N N . THR A 1 106 ? 3.496 21.922 4.473 1 77.88 106 THR A N 1
ATOM 772 C CA . THR A 1 106 ? 3.744 22.891 5.543 1 77.88 106 THR A CA 1
ATOM 773 C C . THR A 1 106 ? 2.557 23.844 5.703 1 77.88 106 THR A C 1
ATOM 775 O O . THR A 1 106 ? 1.57 23.734 4.969 1 77.88 106 THR A O 1
ATOM 778 N N . GLY A 1 107 ? 2.553 24.625 6.801 1 74.12 107 GLY A N 1
ATOM 779 C CA . GLY A 1 107 ? 1.474 25.562 7.055 1 74.12 107 GLY A CA 1
ATOM 780 C C . GLY A 1 107 ? 0.511 25.094 8.133 1 74.12 107 GLY A C 1
ATOM 781 O O . GLY A 1 107 ? -0.446 25.797 8.461 1 74.12 107 GLY A O 1
ATOM 782 N N . PHE A 1 108 ? 0.765 23.953 8.57 1 79.06 108 PHE A N 1
ATOM 783 C CA . PHE A 1 108 ? 0.013 23.391 9.688 1 79.06 108 PHE A CA 1
ATOM 784 C C . PHE A 1 108 ? 0.874 22.422 10.492 1 79.06 108 PHE A C 1
ATOM 786 O O . PHE A 1 108 ? 1.946 22.016 10.039 1 79.06 108 PHE A O 1
ATOM 793 N N . CYS A 1 109 ? 0.392 22.156 11.727 1 83.56 109 CYS A N 1
ATOM 794 C CA . CYS A 1 109 ? 1.014 21.141 12.562 1 83.56 109 CYS A CA 1
ATOM 795 C C . CYS A 1 109 ? -0 20.078 12.969 1 83.56 109 CYS A C 1
ATOM 797 O O . CYS A 1 109 ? -1.188 20.359 13.117 1 83.56 109 CYS A O 1
ATOM 799 N N . LEU A 1 110 ? 0.476 18.906 13.047 1 88.38 110 LEU A N 1
ATOM 800 C CA . LEU A 1 110 ? -0.313 17.797 13.586 1 88.38 110 LEU A CA 1
ATOM 801 C C . LEU A 1 110 ? 0.221 17.359 14.945 1 88.38 110 LEU A C 1
ATOM 803 O O . LEU A 1 110 ? 1.435 17.328 15.156 1 88.38 110 LEU A O 1
ATOM 807 N N . PHE A 1 111 ? -0.736 17 15.836 1 86.62 111 PHE A N 1
ATOM 808 C CA . PHE A 1 111 ? -0.411 16.453 17.141 1 86.62 111 PHE A CA 1
ATOM 809 C C . PHE A 1 111 ? -1.27 15.234 17.453 1 86.62 111 PHE A C 1
ATOM 811 O O . PHE A 1 111 ? -2.41 15.141 16.984 1 86.62 111 PHE A O 1
ATOM 818 N N . VAL A 1 112 ? -0.62 14.359 18.172 1 90.25 112 VAL A N 1
ATOM 819 C CA . VAL A 1 112 ? -1.375 13.227 18.688 1 90.25 112 VAL A CA 1
ATOM 820 C C . VAL A 1 112 ? -1.507 13.336 20.203 1 90.25 112 VAL A C 1
ATOM 822 O O . VAL A 1 112 ? -0.521 13.586 20.906 1 90.25 112 VAL A O 1
ATOM 825 N N . GLU A 1 113 ? -2.748 13.227 20.625 1 83.31 113 GLU A N 1
ATOM 826 C CA . GLU A 1 113 ? -3.059 13.242 22.062 1 83.31 113 GLU A CA 1
ATOM 827 C C . GLU A 1 113 ? -3.756 11.961 22.484 1 83.31 113 GLU A C 1
ATOM 829 O O . GLU A 1 113 ? -4.809 11.609 21.953 1 83.31 113 GLU A O 1
ATOM 834 N N . GLU A 1 114 ? -3.18 11.305 23.375 1 86.56 114 GLU A N 1
ATOM 835 C CA . GLU A 1 114 ? -3.865 10.156 23.953 1 86.56 114 GLU A CA 1
ATOM 836 C C . GLU A 1 114 ? -4.723 10.562 25.156 1 86.56 114 GLU A C 1
ATOM 838 O O . GLU A 1 114 ? -4.219 11.133 26.125 1 86.56 114 GLU A O 1
ATOM 843 N N . ARG A 1 115 ? -5.977 10.32 25.047 1 83.5 115 ARG A N 1
ATOM 844 C CA . ARG A 1 115 ? -6.953 10.656 26.078 1 83.5 115 ARG A CA 1
ATOM 845 C C . ARG A 1 115 ? -7.633 9.406 26.609 1 83.5 115 ARG A C 1
ATOM 847 O O . ARG A 1 115 ? -7.352 8.289 26.156 1 83.5 115 ARG A O 1
ATOM 854 N N . SER A 1 116 ? -8.438 9.633 27.672 1 88.56 116 SER A N 1
ATOM 855 C CA . SER A 1 116 ? -9.156 8.508 28.266 1 88.56 116 SER A CA 1
ATOM 856 C C . SER A 1 116 ? -10.18 7.926 27.297 1 88.56 116 SER A C 1
ATOM 858 O O . SER A 1 116 ? -10.469 6.727 27.328 1 88.56 116 SER A O 1
ATOM 860 N N . ASP A 1 117 ? -10.633 8.82 26.406 1 91.62 117 ASP A N 1
ATOM 861 C CA . ASP A 1 117 ? -11.711 8.367 25.531 1 91.62 117 ASP A CA 1
ATOM 862 C C . ASP A 1 117 ? -11.156 7.898 24.188 1 91.62 117 ASP A C 1
ATOM 864 O O . ASP A 1 117 ? -11.914 7.406 23.344 1 91.62 117 ASP A O 1
ATOM 868 N N . GLY A 1 118 ? -9.859 8.07 24.016 1 95.31 118 GLY A N 1
ATOM 869 C CA . GLY A 1 118 ? -9.281 7.598 22.766 1 95.31 118 GLY A CA 1
ATOM 870 C C . GLY A 1 118 ? -8.008 8.328 22.391 1 95.31 118 GLY A C 1
ATOM 871 O O . GLY A 1 118 ? -7.332 8.906 23.234 1 95.31 118 GLY A O 1
ATOM 872 N N . VAL A 1 119 ? -7.609 8.172 21.172 1 95.19 119 VAL A N 1
ATOM 873 C CA . VAL A 1 119 ? -6.43 8.82 20.609 1 95.19 119 VAL A CA 1
ATOM 874 C C . VAL A 1 119 ? -6.863 9.914 19.625 1 95.19 119 VAL A C 1
ATOM 876 O O . VAL A 1 119 ? -7.516 9.633 18.625 1 95.19 119 VAL A O 1
ATOM 879 N N . ARG A 1 120 ? -6.492 11.117 19.922 1 94.25 120 ARG A N 1
ATOM 880 C CA . ARG A 1 120 ? -6.945 12.297 19.188 1 94.25 120 ARG A CA 1
ATOM 881 C C . ARG A 1 120 ? -5.84 12.844 18.297 1 94.25 120 ARG A C 1
ATOM 883 O O . ARG A 1 120 ? -4.73 13.109 18.766 1 94.25 120 ARG A O 1
ATOM 890 N N . LEU A 1 121 ? -6.098 12.898 16.969 1 95.56 121 LEU A N 1
ATOM 891 C CA . LEU A 1 121 ? -5.238 13.594 16.016 1 95.56 121 LEU A CA 1
ATOM 892 C C . LEU A 1 121 ? -5.719 15.023 15.797 1 95.56 121 LEU A C 1
ATOM 894 O O . LEU A 1 121 ? -6.836 15.242 15.32 1 95.56 121 LEU A O 1
ATOM 898 N N . VAL A 1 122 ? -4.836 16.016 16.062 1 91.31 122 VAL A N 1
ATOM 899 C CA . VAL A 1 122 ? -5.215 17.422 16.016 1 91.31 122 VAL A CA 1
ATOM 900 C C . VAL A 1 122 ? -4.395 18.141 14.961 1 91.31 122 VAL A C 1
ATOM 902 O O . VAL A 1 122 ? -3.184 17.953 14.852 1 91.31 122 VAL A O 1
ATOM 905 N N . GLY A 1 123 ? -5.109 18.859 14.133 1 90 123 GLY A N 1
ATOM 906 C CA . GLY A 1 123 ? -4.465 19.734 13.156 1 90 123 GLY A CA 1
ATOM 907 C C . GLY A 1 123 ? -4.66 21.203 13.461 1 90 123 GLY A C 1
ATOM 908 O O . GLY A 1 123 ? -5.789 21.672 13.648 1 90 123 GLY A O 1
ATOM 909 N N . VAL A 1 124 ? -3.488 21.938 13.477 1 81.62 124 VAL A N 1
ATOM 910 C CA . VAL A 1 124 ? -3.51 23.359 13.812 1 81.62 124 VAL A CA 1
ATOM 911 C C . VAL A 1 124 ? -2.816 24.156 12.711 1 81.62 124 VAL A C 1
ATOM 913 O O . VAL A 1 124 ? -1.672 23.875 12.352 1 81.62 124 VAL A O 1
ATOM 916 N N . PRO A 1 125 ? -3.537 25.062 12.141 1 79.12 125 PRO A N 1
ATOM 917 C CA . PRO A 1 125 ? -2.848 25.938 11.188 1 79.12 125 PRO A CA 1
ATOM 918 C C . PRO A 1 125 ? -1.742 26.766 11.844 1 79.12 125 PRO A C 1
ATOM 920 O O . PRO A 1 125 ? -1.855 27.141 13.016 1 79.12 125 PRO A O 1
ATOM 923 N N . THR A 1 126 ? -0.671 26.938 11.094 1 74.31 126 THR A N 1
ATOM 924 C CA . THR A 1 126 ? 0.441 27.719 11.609 1 74.31 126 THR A CA 1
ATOM 925 C C . THR A 1 126 ? 0.588 29.031 10.836 1 74.31 126 THR A C 1
ATOM 927 O O . THR A 1 126 ? 0.23 29.094 9.656 1 74.31 126 THR A O 1
ATOM 930 N N . GLY A 1 127 ? 1.153 29.984 11.398 1 63.78 127 GLY A N 1
ATOM 931 C CA . GLY A 1 127 ? 1.453 31.266 10.781 1 63.78 127 GLY A CA 1
ATOM 932 C C . GLY A 1 127 ? 0.449 32.344 11.133 1 63.78 127 GLY A C 1
ATOM 933 O O . GLY A 1 127 ? -0.723 32.062 11.383 1 63.78 127 GLY A O 1
ATOM 934 N N . THR A 1 128 ? 0.931 33.5 11.477 1 55.78 128 THR A N 1
ATOM 935 C CA . THR A 1 128 ? 0.121 34.656 11.82 1 55.78 128 THR A CA 1
ATOM 936 C C . THR A 1 128 ? -0.5 35.281 10.57 1 55.78 128 THR A C 1
ATOM 938 O O . THR A 1 128 ? 0.166 35.406 9.539 1 55.78 128 THR A O 1
ATOM 941 N N . GLY A 1 129 ? -1.699 35.531 10.562 1 54.34 129 GLY A N 1
ATOM 942 C CA . GLY A 1 129 ? -2.373 36.219 9.492 1 54.34 129 GLY A CA 1
ATOM 943 C C . GLY A 1 129 ? -2.764 35.344 8.328 1 54.34 129 GLY A C 1
ATOM 944 O O . GLY A 1 129 ? -3.201 35.812 7.285 1 54.34 129 GLY A O 1
ATOM 945 N N . GLN A 1 130 ? -2.359 34.125 8.523 1 56.53 130 GLN A N 1
ATOM 946 C CA . GLN A 1 130 ? -2.613 33.25 7.395 1 56.53 130 GLN A CA 1
ATOM 947 C C . GLN A 1 130 ? -4.098 32.906 7.281 1 56.53 130 GLN A C 1
ATOM 949 O O . GLN A 1 130 ? -4.82 32.906 8.281 1 56.53 130 GLN A O 1
ATOM 954 N N . ARG A 1 131 ? -4.473 33 5.957 1 60.78 131 ARG A N 1
ATOM 955 C CA . ARG A 1 131 ? -5.816 32.562 5.586 1 60.78 131 ARG A CA 1
ATOM 956 C C . ARG A 1 131 ? -6.125 31.188 6.16 1 60.78 131 ARG A C 1
ATOM 958 O O . ARG A 1 131 ? -5.242 30.328 6.234 1 60.78 131 ARG A O 1
ATOM 965 N N . GLU A 1 132 ? -7.203 31.125 6.73 1 71.62 132 GLU A N 1
ATOM 966 C CA . GLU A 1 132 ? -7.734 29.859 7.207 1 71.62 132 GLU A CA 1
ATOM 967 C C . GLU A 1 132 ? -7.688 28.797 6.109 1 71.62 132 GLU A C 1
ATOM 969 O O . GLU A 1 132 ? -7.805 29.109 4.926 1 71.62 132 GLU A O 1
ATOM 974 N N . LEU A 1 133 ? -7.395 27.641 6.52 1 78.62 133 LEU A N 1
ATOM 975 C CA . LEU A 1 133 ? -7.441 26.547 5.566 1 78.62 133 LEU A CA 1
ATOM 976 C C . LEU A 1 133 ? -8.836 26.406 4.969 1 78.62 133 LEU A C 1
ATOM 978 O O . LEU A 1 133 ? -9.836 26.578 5.664 1 78.62 133 LEU A O 1
ATOM 982 N N . SER A 1 134 ? -8.852 26.203 3.715 1 84.62 134 SER A N 1
ATOM 983 C CA . SER A 1 134 ? -10.148 25.984 3.072 1 84.62 134 SER A CA 1
ATOM 984 C C . SER A 1 134 ? -10.812 24.719 3.568 1 84.62 134 SER A C 1
ATOM 986 O O . SER A 1 134 ? -10.125 23.766 3.959 1 84.62 134 SER A O 1
ATOM 988 N N . ARG A 1 135 ? -12.125 24.719 3.576 1 89.81 135 ARG A N 1
ATOM 989 C CA . ARG A 1 135 ? -12.875 23.516 3.932 1 89.81 135 ARG A CA 1
ATOM 990 C C . ARG A 1 135 ? -12.453 22.328 3.074 1 89.81 135 ARG A C 1
ATOM 992 O O . ARG A 1 135 ? -12.312 21.219 3.576 1 89.81 135 ARG A O 1
ATOM 999 N N . VAL A 1 136 ? -12.266 22.594 1.785 1 89.19 136 VAL A N 1
ATOM 1000 C CA . VAL A 1 136 ? -11.898 21.531 0.854 1 89.19 136 VAL A CA 1
ATOM 1001 C C . VAL A 1 136 ? -10.586 20.891 1.299 1 89.19 136 VAL A C 1
ATOM 1003 O O . VAL A 1 136 ? -10.453 19.656 1.292 1 89.19 136 VAL A O 1
ATOM 1006 N N . PHE A 1 137 ? -9.688 21.656 1.708 1 89.31 137 PHE A N 1
ATOM 1007 C CA . PHE A 1 137 ? -8.391 21.141 2.137 1 89.31 137 PHE A CA 1
ATOM 1008 C C . PHE A 1 137 ? -8.523 20.328 3.424 1 89.31 137 PHE A C 1
ATOM 1010 O O . PHE A 1 137 ? -7.977 19.234 3.539 1 89.31 137 PHE A O 1
ATOM 1017 N N . ILE A 1 138 ? -9.242 20.891 4.355 1 91.56 138 ILE A N 1
ATOM 1018 C CA . ILE A 1 138 ? -9.445 20.219 5.633 1 91.56 138 ILE A CA 1
ATOM 1019 C C . ILE A 1 138 ? -10.086 18.859 5.395 1 91.56 138 ILE A C 1
ATOM 1021 O O . ILE A 1 138 ? -9.586 17.828 5.883 1 91.56 138 ILE A O 1
ATOM 1025 N N . ASP A 1 139 ? -11.094 18.875 4.586 1 94.31 139 ASP A N 1
ATOM 1026 C CA . ASP A 1 139 ? -11.805 17.641 4.266 1 94.31 139 ASP A CA 1
ATOM 1027 C C . ASP A 1 139 ? -10.906 16.656 3.525 1 94.31 139 ASP A C 1
ATOM 1029 O O . ASP A 1 139 ? -10.938 15.453 3.793 1 94.31 139 ASP A O 1
ATOM 1033 N N . ALA A 1 140 ? -10.117 17.172 2.637 1 92.19 140 ALA A N 1
ATOM 1034 C CA . ALA A 1 140 ? -9.258 16.312 1.833 1 92.19 140 ALA A CA 1
ATOM 1035 C C . ALA A 1 140 ? -8.195 15.641 2.697 1 92.19 140 ALA A C 1
ATOM 1037 O O . ALA A 1 140 ? -7.941 14.445 2.564 1 92.19 140 ALA A O 1
ATOM 1038 N N . VAL A 1 141 ? -7.59 16.359 3.551 1 92.44 141 VAL A N 1
ATOM 1039 C CA . VAL A 1 141 ? -6.539 15.836 4.414 1 92.44 141 VAL A CA 1
ATOM 1040 C C . VAL A 1 141 ? -7.129 14.82 5.383 1 92.44 141 VAL A C 1
ATOM 1042 O O . VAL A 1 141 ? -6.555 13.75 5.598 1 92.44 141 VAL A O 1
ATOM 1045 N N . ALA A 1 142 ? -8.266 15.188 5.91 1 95.56 142 ALA A N 1
ATOM 1046 C CA . ALA A 1 142 ? -8.938 14.25 6.797 1 95.56 142 ALA A CA 1
ATOM 1047 C C . ALA A 1 142 ? -9.305 12.961 6.062 1 95.56 142 ALA A C 1
ATOM 1049 O O . ALA A 1 142 ? -9.086 11.859 6.578 1 95.56 142 ALA A O 1
ATOM 1050 N N . ALA A 1 143 ? -9.82 13.125 4.898 1 95.38 143 ALA A N 1
ATOM 1051 C CA . ALA A 1 143 ? -10.258 1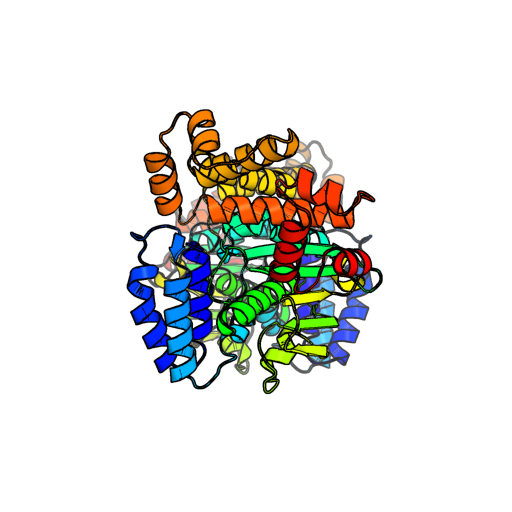1.992 4.09 1 95.38 143 ALA A CA 1
ATOM 1052 C C . ALA A 1 143 ? -9.078 11.094 3.725 1 95.38 143 ALA A C 1
ATOM 1054 O O . ALA A 1 143 ? -9.172 9.867 3.842 1 95.38 143 ALA A O 1
ATOM 1055 N N . ILE A 1 144 ? -8.008 11.648 3.311 1 93.44 144 ILE A N 1
ATOM 1056 C CA . ILE A 1 144 ? -6.836 10.867 2.945 1 93.44 144 ILE A CA 1
ATOM 1057 C C . ILE A 1 144 ? -6.277 10.164 4.18 1 93.44 144 ILE A C 1
ATOM 1059 O O . ILE A 1 144 ? -5.848 9.008 4.105 1 93.44 144 ILE A O 1
ATOM 1063 N N . THR A 1 145 ? -6.273 10.867 5.281 1 95.69 145 THR A N 1
ATOM 1064 C CA . THR A 1 145 ? -5.777 10.273 6.52 1 95.69 145 THR A CA 1
ATOM 1065 C C . THR A 1 145 ? -6.609 9.055 6.91 1 95.69 145 THR A C 1
ATOM 1067 O O . THR A 1 145 ? -6.07 7.969 7.113 1 95.69 145 THR A O 1
ATOM 1070 N N . VAL A 1 146 ? -7.898 9.203 6.941 1 97.06 146 VAL A N 1
ATOM 1071 C CA . VAL A 1 146 ? -8.781 8.117 7.348 1 97.06 146 VAL A CA 1
ATOM 1072 C C . VAL A 1 146 ? -8.727 6.996 6.312 1 97.06 146 VAL A C 1
ATOM 1074 O O . VAL A 1 146 ? -8.695 5.816 6.668 1 97.06 146 VAL A O 1
ATOM 1077 N N . GLY A 1 147 ? -8.75 7.387 5.07 1 94.75 147 GLY A N 1
ATOM 1078 C CA . GLY A 1 147 ? -8.609 6.391 4.023 1 94.75 147 GLY A CA 1
ATOM 1079 C C . GLY A 1 147 ? -7.344 5.562 4.148 1 94.75 147 GLY A C 1
ATOM 1080 O O . GLY A 1 147 ? -7.371 4.344 3.961 1 94.75 147 GLY A O 1
ATOM 1081 N N . LEU A 1 148 ? -6.289 6.234 4.441 1 94.69 148 LEU A N 1
ATOM 1082 C CA . LEU A 1 148 ? -5.016 5.551 4.625 1 94.69 148 LEU A CA 1
ATOM 1083 C C . LEU A 1 148 ? -5.074 4.598 5.812 1 94.69 148 LEU A C 1
ATOM 1085 O O . LEU A 1 148 ? -4.59 3.465 5.73 1 94.69 148 LEU A O 1
ATOM 1089 N N . LEU A 1 149 ? -5.645 5.027 6.906 1 96.88 149 LEU A N 1
ATOM 1090 C CA . LEU A 1 149 ? -5.77 4.176 8.086 1 96.88 149 LEU A CA 1
ATOM 1091 C C . LEU A 1 149 ? -6.566 2.916 7.762 1 96.88 149 LEU A C 1
ATOM 1093 O O . LEU A 1 149 ? -6.191 1.815 8.172 1 96.88 149 LEU A O 1
ATOM 1097 N N . CYS A 1 150 ? -7.617 3.066 7.027 1 94.12 150 CYS A N 1
ATOM 1098 C CA . CYS A 1 150 ? -8.422 1.92 6.625 1 94.12 150 CYS A CA 1
ATOM 1099 C C . CYS A 1 150 ? -7.633 0.984 5.723 1 94.12 150 CYS A C 1
ATOM 1101 O O . CYS A 1 150 ? -7.734 -0.238 5.844 1 94.12 150 CYS A O 1
ATOM 1103 N N . TRP A 1 151 ? -6.895 1.59 4.965 1 89.56 151 TRP A N 1
ATOM 1104 C CA . TRP A 1 151 ? -6.082 0.811 4.035 1 89.56 151 TRP A CA 1
ATOM 1105 C C . TRP A 1 151 ? -5.051 -0.029 4.781 1 89.56 151 TRP A C 1
ATOM 1107 O O . TRP A 1 151 ? -4.715 -1.134 4.352 1 89.56 151 TRP A O 1
ATOM 1117 N N . LEU A 1 152 ? -4.555 0.44 5.812 1 94.19 152 LEU A N 1
ATOM 1118 C CA . LEU A 1 152 ? -3.498 -0.206 6.59 1 94.19 152 LEU A CA 1
ATOM 1119 C C . LEU A 1 152 ? -4.051 -1.395 7.367 1 94.19 152 LEU A C 1
ATOM 1121 O O . LEU A 1 152 ? -3.283 -2.217 7.875 1 94.19 152 LEU A O 1
ATOM 1125 N N . VAL A 1 153 ? -5.375 -1.486 7.461 1 92.38 153 VAL A N 1
ATOM 1126 C CA . VAL A 1 153 ? -6.02 -2.588 8.164 1 92.38 153 VAL A CA 1
ATOM 1127 C C . VAL A 1 153 ? -7.129 -3.178 7.297 1 92.38 153 VAL A C 1
ATOM 1129 O O . VAL A 1 153 ? -8.305 -3.131 7.668 1 92.38 153 VAL A O 1
ATOM 1132 N N . PRO A 1 154 ? -6.684 -3.881 6.262 1 83.44 154 PRO A N 1
ATOM 1133 C CA . PRO A 1 154 ? -7.699 -4.422 5.355 1 83.44 154 PRO A CA 1
ATOM 1134 C C . PRO A 1 154 ? -8.727 -5.297 6.074 1 83.44 154 PRO A C 1
ATOM 1136 O O . PRO A 1 154 ? -8.359 -6.074 6.961 1 83.44 154 PRO A O 1
ATOM 1139 N N . GLY A 1 155 ? -10.039 -5.105 5.625 1 78.38 155 GLY A N 1
ATOM 1140 C CA . GLY A 1 155 ? -11.125 -5.871 6.219 1 78.38 155 GLY A CA 1
ATOM 1141 C C . GLY A 1 155 ? -11.766 -5.18 7.41 1 78.38 155 GLY A C 1
ATOM 1142 O O . GLY A 1 155 ? -12.789 -5.633 7.922 1 78.38 155 GLY A O 1
ATOM 1143 N N . ARG A 1 156 ? -11.125 -4.129 7.848 1 85.94 156 ARG A N 1
ATOM 1144 C CA . ARG A 1 156 ? -11.656 -3.332 8.945 1 85.94 156 ARG A CA 1
ATOM 1145 C C . ARG A 1 156 ? -11.93 -1.899 8.5 1 85.94 156 ARG A C 1
ATOM 1147 O O . ARG A 1 156 ? -11.375 -1.435 7.508 1 85.94 156 ARG A O 1
ATOM 1154 N N . THR A 1 157 ? -12.875 -1.347 9.195 1 91 157 THR A N 1
ATOM 1155 C CA . THR A 1 157 ? -13.188 0.057 8.945 1 91 157 THR A CA 1
ATOM 1156 C C . THR A 1 157 ? -12.891 0.904 10.18 1 91 157 THR A C 1
ATOM 1158 O O . THR A 1 157 ? -13.406 0.63 11.266 1 91 157 THR A O 1
ATOM 1161 N N . ILE A 1 158 ? -12.078 1.82 10 1 95.88 158 ILE A N 1
ATOM 1162 C CA . ILE A 1 158 ? -11.773 2.771 11.062 1 95.88 158 ILE A CA 1
ATOM 1163 C C . ILE A 1 158 ? -12.57 4.055 10.852 1 95.88 158 ILE A C 1
ATOM 1165 O O . ILE A 1 158 ? -12.508 4.668 9.781 1 95.88 158 ILE A O 1
ATOM 1169 N N . ARG A 1 159 ? -13.297 4.359 11.859 1 95.75 159 ARG A N 1
ATOM 1170 C CA . ARG A 1 159 ? -14.062 5.602 11.859 1 95.75 159 ARG A CA 1
ATOM 1171 C C . ARG A 1 159 ? -13.836 6.387 13.148 1 95.75 159 ARG A C 1
ATOM 1173 O O . ARG A 1 159 ? -13.836 5.812 14.234 1 95.75 159 ARG A O 1
ATOM 1180 N N . PRO A 1 160 ? -13.68 7.723 12.945 1 97.75 160 PRO A N 1
ATOM 1181 C CA . PRO A 1 160 ? -13.547 8.523 14.164 1 97.75 160 PRO A CA 1
ATOM 1182 C C . PRO A 1 160 ? -14.781 8.453 15.055 1 97.75 160 PRO A C 1
ATOM 1184 O O . PRO A 1 160 ? -15.906 8.414 14.562 1 97.75 160 PRO A O 1
ATOM 1187 N N . LEU A 1 161 ? -14.586 8.383 16.328 1 97.19 161 LEU A N 1
ATOM 1188 C CA . LEU A 1 161 ? -15.672 8.492 17.297 1 97.19 161 LEU A CA 1
ATOM 1189 C C . LEU A 1 161 ? -16.312 9.875 17.25 1 97.19 161 LEU A C 1
ATOM 1191 O O . LEU A 1 161 ? -17.516 10.016 17.5 1 97.19 161 LEU A O 1
ATOM 1195 N N . ARG A 1 162 ? -15.438 10.781 16.953 1 96.94 162 ARG A N 1
ATOM 1196 C CA . ARG A 1 162 ? -15.852 12.18 16.859 1 96.94 162 ARG A CA 1
ATOM 1197 C C . ARG A 1 162 ? -14.922 12.961 15.938 1 96.94 162 ARG A C 1
ATOM 1199 O O . ARG A 1 162 ? -13.711 12.766 15.961 1 96.94 162 ARG A O 1
ATOM 1206 N N . ALA A 1 163 ? -15.531 13.812 15.164 1 97.81 163 ALA A N 1
ATOM 1207 C CA . ALA A 1 163 ? -14.781 14.742 14.328 1 97.81 163 ALA A CA 1
ATOM 1208 C C . ALA A 1 163 ? -15.086 16.188 14.711 1 97.81 163 ALA A C 1
ATOM 1210 O O . ALA A 1 163 ? -16.234 16.562 14.906 1 97.81 163 ALA A O 1
ATOM 1211 N N . GLU A 1 164 ? -14.055 16.953 14.914 1 95.12 164 GLU A N 1
ATOM 1212 C CA . GLU A 1 164 ? -14.141 18.391 15.18 1 95.12 164 GLU A CA 1
ATOM 1213 C C . GLU A 1 164 ? -13.625 19.203 14 1 95.12 164 GLU A C 1
ATOM 1215 O O . GLU A 1 164 ? -12.469 19.047 13.594 1 95.12 164 GLU A O 1
ATOM 1220 N N . LEU A 1 165 ? -14.484 20.031 13.492 1 94.75 165 LEU A N 1
ATOM 1221 C CA . LEU A 1 165 ? -14.141 20.797 12.297 1 94.75 165 LEU A CA 1
ATOM 1222 C C . LEU A 1 165 ? -14.297 22.297 12.562 1 94.75 165 LEU A C 1
ATOM 1224 O O . LEU A 1 165 ? -15.305 22.719 13.125 1 94.75 165 LEU A O 1
ATOM 1228 N N . SER A 1 166 ? -13.375 23.047 12.102 1 89.62 166 SER A N 1
ATOM 1229 C CA . SER A 1 166 ? -13.328 24.484 12.422 1 89.62 166 SER A CA 1
ATOM 1230 C C . SER A 1 166 ? -14.305 25.266 11.555 1 89.62 166 SER A C 1
ATOM 1232 O O . SER A 1 166 ? -14.734 26.359 11.93 1 89.62 166 SER A O 1
ATOM 1234 N N . TYR A 1 167 ? -14.641 24.797 10.375 1 90.38 167 TYR A N 1
ATOM 1235 C CA . TYR A 1 167 ? -15.531 25.547 9.492 1 90.38 167 TYR A CA 1
ATOM 1236 C C . TYR A 1 167 ? -16.984 25.453 9.969 1 90.38 167 TYR A C 1
ATOM 1238 O O . TYR A 1 167 ? -17.328 24.578 10.766 1 90.38 167 TYR A O 1
ATOM 1246 N N . PRO A 1 168 ? -17.859 26.297 9.516 1 92.25 168 PRO A N 1
ATOM 1247 C CA . PRO A 1 168 ? -19.234 26.406 10.023 1 92.25 168 PRO A CA 1
ATOM 1248 C C . PRO A 1 168 ? -20.078 25.188 9.68 1 92.25 168 PRO A C 1
ATOM 1250 O O . PRO A 1 168 ? -19.719 24.406 8.789 1 92.25 168 PRO A O 1
ATOM 1253 N N . PRO A 1 169 ? -21.141 25.094 10.422 1 91.5 169 PRO A N 1
ATOM 1254 C CA . PRO A 1 169 ? -22.031 23.953 10.172 1 91.5 169 PRO A CA 1
ATOM 1255 C C . PRO A 1 169 ? -22.531 23.891 8.727 1 91.5 169 PRO A C 1
ATOM 1257 O O . PRO A 1 169 ? -22.75 24.938 8.102 1 91.5 169 PRO A O 1
ATOM 1260 N N . CYS A 1 170 ? -22.625 22.688 8.25 1 90.25 170 CYS A N 1
ATOM 1261 C CA . CYS A 1 170 ? -23.109 22.438 6.895 1 90.25 170 CYS A CA 1
ATOM 1262 C C . CYS A 1 170 ? -23.875 21.109 6.832 1 90.25 170 CYS A C 1
ATOM 1264 O O . CYS A 1 170 ? -23.953 20.391 7.828 1 90.25 170 CYS A O 1
ATOM 1266 N N . THR A 1 171 ? -24.484 20.875 5.734 1 87.81 171 THR A N 1
ATOM 1267 C CA . THR A 1 171 ? -25.188 19.609 5.543 1 87.81 171 THR A CA 1
ATOM 1268 C C . THR A 1 171 ? -24.203 18.438 5.543 1 87.81 171 THR A C 1
ATOM 1270 O O . THR A 1 171 ? -23.172 18.484 4.875 1 87.81 171 THR A O 1
ATOM 1273 N N . VAL A 1 172 ? -24.625 17.5 6.312 1 86.06 172 VAL A N 1
ATOM 1274 C CA . VAL A 1 172 ? -23.766 16.328 6.426 1 86.06 172 VAL A CA 1
ATOM 1275 C C . VAL A 1 172 ? -24.094 15.336 5.316 1 86.06 172 VAL A C 1
ATOM 1277 O O . VAL A 1 172 ? -25.203 14.781 5.277 1 86.06 172 VAL A O 1
ATOM 1280 N N . SER A 1 173 ? -23.188 15.094 4.488 1 89.19 173 SER A N 1
ATOM 1281 C CA . SER A 1 173 ? -23.344 14.172 3.377 1 89.19 173 SER A CA 1
ATOM 1282 C C . SER A 1 173 ? -22.984 12.742 3.783 1 89.19 173 SER A C 1
ATOM 1284 O O . SER A 1 173 ? -22.453 12.523 4.871 1 89.19 173 SER A O 1
ATOM 1286 N N . ALA A 1 174 ? -23.266 11.797 2.936 1 89.81 174 ALA A N 1
ATOM 1287 C CA . ALA A 1 174 ? -22.875 10.406 3.156 1 89.81 174 ALA A CA 1
ATOM 1288 C C . ALA A 1 174 ? -21.344 10.266 3.188 1 89.81 174 ALA A C 1
ATOM 1290 O O . ALA A 1 174 ? -20.812 9.508 3.988 1 89.81 174 ALA A O 1
ATOM 1291 N N . ASP A 1 175 ? -20.734 11.078 2.402 1 90.69 175 ASP A N 1
ATOM 1292 C CA . ASP A 1 175 ? -19.266 11.055 2.359 1 90.69 175 ASP A CA 1
ATOM 1293 C C . ASP A 1 175 ? -18.672 11.57 3.668 1 90.69 175 ASP A C 1
ATOM 1295 O O . ASP A 1 175 ? -17.656 11.055 4.145 1 90.69 175 ASP A O 1
ATOM 1299 N N . ALA A 1 176 ? -19.328 12.602 4.168 1 94.75 176 ALA A N 1
ATOM 1300 C CA . ALA A 1 176 ? -18.875 13.133 5.449 1 94.75 176 ALA A CA 1
ATOM 1301 C C . ALA A 1 176 ? -19 12.094 6.555 1 94.75 176 ALA A C 1
ATOM 1303 O O . ALA A 1 176 ? -18.094 11.938 7.379 1 94.75 176 ALA A O 1
ATOM 1304 N N . ARG A 1 177 ? -20.031 11.328 6.484 1 94.25 177 ARG A N 1
ATOM 1305 C CA . ARG A 1 177 ? -20.234 10.297 7.496 1 94.25 177 ARG A CA 1
ATOM 1306 C C . ARG A 1 177 ? -19.234 9.164 7.332 1 94.25 177 ARG A C 1
ATOM 1308 O O . ARG A 1 177 ? -18.797 8.57 8.32 1 94.25 177 ARG A O 1
ATOM 1315 N N . ARG A 1 178 ? -18.906 8.891 6.133 1 93.19 178 ARG A N 1
ATOM 1316 C CA . ARG A 1 178 ? -17.922 7.855 5.848 1 93.19 178 ARG A CA 1
ATOM 1317 C C . ARG A 1 178 ? -16.562 8.227 6.422 1 93.19 178 ARG A C 1
ATOM 1319 O O . ARG A 1 178 ? -15.859 7.375 6.965 1 93.19 178 ARG A O 1
ATOM 1326 N N . VAL A 1 179 ? -16.266 9.484 6.359 1 95.75 179 VAL A N 1
ATOM 1327 C CA . VAL A 1 179 ? -14.938 9.945 6.75 1 95.75 179 VAL A CA 1
ATOM 1328 C C . VAL A 1 179 ? -14.93 10.289 8.242 1 95.75 179 VAL A C 1
ATOM 1330 O O . VAL A 1 179 ? -14.008 9.898 8.961 1 95.75 179 VAL A O 1
ATOM 1333 N N . TYR A 1 180 ? -15.984 10.945 8.703 1 96.69 180 TYR A N 1
ATOM 1334 C CA . TYR A 1 180 ? -15.938 11.57 10.023 1 96.69 180 TYR A CA 1
ATOM 1335 C C . TYR A 1 180 ? -16.719 10.75 11.047 1 96.69 180 TYR A C 1
ATOM 1337 O O . TYR A 1 180 ? -16.594 10.977 12.25 1 96.69 180 TYR A O 1
ATOM 1345 N N . GLY A 1 181 ? -17.516 9.805 10.578 1 94.88 181 GLY A N 1
ATOM 1346 C CA . GLY A 1 181 ? -18.391 9.07 11.492 1 94.88 181 GLY A CA 1
ATOM 1347 C C . GLY A 1 181 ? -19.688 9.805 11.797 1 94.88 181 GLY A C 1
ATOM 1348 O O . GLY A 1 181 ? -20.125 10.641 11.008 1 94.88 181 GLY A O 1
ATOM 1349 N N . GLU A 1 182 ? -20.234 9.438 12.914 1 94.31 182 GLU A N 1
ATOM 1350 C CA . GLU A 1 182 ? -21.594 9.883 13.203 1 94.31 182 GLU A CA 1
ATOM 1351 C C . GLU A 1 182 ? -21.578 11.188 14.008 1 94.31 182 GLU A C 1
ATOM 1353 O O . GLU A 1 182 ? -22.531 11.961 13.945 1 94.31 182 GLU A O 1
ATOM 1358 N N . HIS A 1 183 ? -20.578 11.438 14.766 1 96.44 183 HIS A N 1
ATOM 1359 C CA . HIS A 1 183 ? -20.531 12.609 15.633 1 96.44 183 HIS A CA 1
ATOM 1360 C C . HIS A 1 183 ? -19.578 13.664 15.062 1 96.44 183 HIS A C 1
ATOM 1362 O O . HIS A 1 183 ? -18.375 13.648 15.359 1 96.44 183 HIS A O 1
ATOM 1368 N N . ILE A 1 184 ? -20.203 14.625 14.43 1 97.12 184 ILE A N 1
ATOM 1369 C CA . ILE A 1 184 ? -19.453 15.688 13.789 1 97.12 184 ILE A CA 1
ATOM 1370 C C . ILE A 1 184 ? -19.766 17.016 14.461 1 97.12 184 ILE A C 1
ATOM 1372 O O . ILE A 1 184 ? -20.922 17.438 14.523 1 97.12 184 ILE A O 1
ATOM 1376 N N . GLN A 1 185 ? -18.766 17.656 14.977 1 95.69 185 GLN A N 1
ATOM 1377 C CA . GLN A 1 185 ? -18.891 18.984 15.562 1 95.69 185 GLN A CA 1
ATOM 1378 C C . GLN A 1 185 ? -18.297 20.062 14.648 1 95.69 185 GLN A C 1
ATOM 1380 O O . GLN A 1 185 ? -17.094 20.062 14.391 1 95.69 185 GLN A O 1
ATOM 1385 N N . HIS A 1 186 ? -19.141 20.938 14.203 1 95.06 186 HIS A N 1
ATOM 1386 C CA . HIS A 1 186 ? -18.688 22.047 13.375 1 95.06 186 HIS A CA 1
ATOM 1387 C C . HIS A 1 186 ? -18.438 23.281 14.227 1 95.06 186 HIS A C 1
ATOM 1389 O O . HIS A 1 186 ? -18.922 23.391 15.359 1 95.06 186 HIS A O 1
ATOM 1395 N N . GLY A 1 187 ? -17.594 24.156 13.672 1 90.62 187 GLY A N 1
ATOM 1396 C CA . GLY A 1 187 ? -17.297 25.391 14.375 1 90.62 187 GLY A CA 1
ATOM 1397 C C . GLY A 1 187 ? -16.375 25.188 15.57 1 90.62 187 GLY A C 1
ATOM 1398 O O . GLY A 1 187 ? -16.422 25.953 16.531 1 90.62 187 GLY A O 1
ATOM 1399 N N . ALA A 1 188 ? -15.664 24.141 15.539 1 88.44 188 ALA A N 1
ATOM 1400 C CA . ALA A 1 188 ? -14.727 23.844 16.625 1 88.44 188 ALA A CA 1
ATOM 1401 C C . ALA A 1 188 ? -13.492 24.734 16.531 1 88.44 188 ALA A C 1
ATOM 1403 O O . ALA A 1 188 ? -13.195 25.297 15.477 1 88.44 188 ALA A O 1
ATOM 1404 N N . ALA A 1 189 ? -12.773 24.875 17.625 1 81 189 ALA A N 1
ATOM 1405 C CA . ALA A 1 189 ? -11.586 25.734 17.688 1 81 189 ALA A CA 1
ATOM 1406 C C . ALA A 1 189 ? -10.453 25.141 16.859 1 81 189 ALA A C 1
ATOM 1408 O O . ALA A 1 189 ? -9.617 25.875 16.328 1 81 189 ALA A O 1
ATOM 1409 N N . GLN A 1 190 ? -10.5 23.812 16.828 1 84.06 190 GLN A N 1
ATOM 1410 C CA . GLN A 1 190 ? -9.477 23.109 16.078 1 84.06 190 GLN A CA 1
ATOM 1411 C C . GLN A 1 190 ? -10.078 21.969 15.258 1 84.06 190 GLN A C 1
ATOM 1413 O O . GLN A 1 190 ? -11.195 21.516 15.547 1 84.06 190 GLN A O 1
ATOM 1418 N N . ASN A 1 191 ? -9.312 21.625 14.25 1 92.69 191 ASN A N 1
ATOM 1419 C CA . ASN A 1 191 ? -9.672 20.406 13.531 1 92.69 191 ASN A CA 1
ATOM 1420 C C . ASN A 1 191 ? -9.078 19.156 14.203 1 92.69 191 ASN A C 1
ATOM 1422 O O . ASN A 1 191 ? -7.887 19.125 14.508 1 92.69 191 ASN A O 1
ATOM 1426 N N . ALA A 1 192 ? -9.945 18.172 14.461 1 94.38 192 ALA A N 1
ATOM 1427 C CA . ALA A 1 192 ? -9.43 17 15.148 1 94.38 192 ALA A CA 1
ATOM 1428 C C . ALA A 1 192 ? -10.266 15.758 14.812 1 94.38 192 ALA A C 1
ATOM 1430 O O . ALA A 1 192 ? -11.453 15.875 14.5 1 94.38 192 ALA A O 1
ATOM 1431 N N . LEU A 1 193 ? -9.641 14.625 14.836 1 97.5 193 LEU A N 1
ATOM 1432 C CA . LEU A 1 193 ? -10.266 13.312 14.719 1 97.5 193 LEU A CA 1
ATOM 1433 C C . LEU A 1 193 ? -9.969 12.461 15.953 1 97.5 193 LEU A C 1
ATOM 1435 O O . LEU A 1 193 ? -8.805 12.234 16.281 1 97.5 193 LEU A O 1
ATOM 1439 N N . LEU A 1 194 ? -11.016 12.016 16.609 1 97.31 194 LEU A N 1
ATOM 1440 C CA . LEU A 1 194 ? -10.867 11.148 17.766 1 97.31 194 LEU A CA 1
ATOM 1441 C C . LEU A 1 194 ? -11.125 9.688 17.391 1 97.31 194 LEU A C 1
ATOM 1443 O O . LEU A 1 194 ? -12.211 9.344 16.938 1 97.31 194 LEU A O 1
ATOM 1447 N N . PHE A 1 195 ? -10.148 8.859 17.641 1 97.94 195 PHE A N 1
ATOM 1448 C CA . PHE A 1 195 ? -10.266 7.43 17.375 1 97.94 195 PHE A CA 1
ATOM 1449 C C . PHE A 1 195 ? -10.359 6.637 18.672 1 97.94 195 PHE A C 1
ATOM 1451 O O . PHE A 1 195 ? -9.742 7.008 19.672 1 97.94 195 PHE A O 1
ATOM 1458 N N . SER A 1 196 ? -11.039 5.547 18.625 1 97.75 196 SER A N 1
ATOM 1459 C CA . SER A 1 196 ? -11.125 4.688 19.797 1 97.75 196 SER A CA 1
ATOM 1460 C C . SER A 1 196 ? -9.781 4.035 20.109 1 97.75 196 SER A C 1
ATOM 1462 O O . SER A 1 196 ? -8.953 3.85 19.219 1 97.75 196 SER A O 1
ATOM 1464 N N . HIS A 1 197 ? -9.625 3.662 21.391 1 96.75 197 HIS A N 1
ATOM 1465 C CA . HIS A 1 197 ? -8.422 2.926 21.781 1 96.75 197 HIS A CA 1
ATOM 1466 C C . HIS A 1 197 ? -8.328 1.599 21.031 1 96.75 197 HIS A C 1
ATOM 1468 O O . HIS A 1 197 ? -7.234 1.146 20.688 1 96.75 197 HIS A O 1
ATOM 1474 N N . ALA A 1 198 ? -9.422 1.027 20.781 1 96.94 198 ALA A N 1
ATOM 1475 C CA . ALA A 1 198 ? -9.469 -0.244 20.062 1 96.94 198 ALA A CA 1
ATOM 1476 C C . ALA A 1 198 ? -8.938 -0.091 18.641 1 96.94 198 ALA A C 1
ATOM 1478 O O . ALA A 1 198 ? -8.125 -0.892 18.188 1 96.94 198 ALA A O 1
ATOM 1479 N N . ASP A 1 199 ? -9.398 0.932 17.969 1 97.31 199 ASP A N 1
ATOM 1480 C CA . ASP A 1 199 ? -8.922 1.192 16.609 1 97.31 199 ASP A CA 1
ATOM 1481 C C . ASP A 1 199 ? -7.434 1.545 16.609 1 97.31 199 ASP A C 1
ATOM 1483 O O . ASP A 1 199 ? -6.68 1.082 15.75 1 97.31 199 ASP A O 1
ATOM 1487 N N . ALA A 1 200 ? -7.027 2.328 17.562 1 97 200 ALA A N 1
ATOM 1488 C CA . ALA A 1 200 ? -5.637 2.764 17.656 1 97 200 ALA A CA 1
ATOM 1489 C C . ALA A 1 200 ? -4.707 1.577 17.906 1 97 200 ALA A C 1
ATOM 1491 O O . ALA A 1 200 ? -3.549 1.592 17.469 1 97 200 ALA A O 1
ATOM 1492 N N . ALA A 1 201 ? -5.219 0.582 18.5 1 96.31 201 ALA A N 1
ATOM 1493 C CA . ALA A 1 201 ? -4.402 -0.567 18.891 1 96.31 201 ALA A CA 1
ATOM 1494 C C . ALA A 1 201 ? -4.312 -1.579 17.75 1 96.31 201 ALA A C 1
ATOM 1496 O O . ALA A 1 201 ? -3.521 -2.523 17.812 1 96.31 201 ALA A O 1
ATOM 1497 N N . LEU A 1 202 ? -5.051 -1.415 16.719 1 96.06 202 LEU A N 1
ATOM 1498 C CA . LEU A 1 202 ? -5.051 -2.359 15.617 1 96.06 202 LEU A CA 1
ATOM 1499 C C . LEU A 1 202 ? -3.66 -2.469 14.992 1 96.06 202 LEU A C 1
ATOM 1501 O O . LEU A 1 202 ? -2.988 -1.455 14.789 1 96.06 202 LEU A O 1
ATOM 1505 N N . PRO A 1 203 ? -3.236 -3.672 14.742 1 94.88 203 PRO A N 1
ATOM 1506 C CA . PRO A 1 203 ? -1.957 -3.846 14.055 1 94.88 203 PRO A CA 1
ATOM 1507 C C . PRO A 1 203 ? -2.035 -3.494 12.57 1 94.88 203 PRO A C 1
ATOM 1509 O O . PRO A 1 203 ? -3.043 -3.775 11.914 1 94.88 203 PRO A O 1
ATOM 1512 N N . VAL A 1 204 ? -0.985 -2.865 12.078 1 95.31 204 VAL A N 1
ATOM 1513 C CA . VAL A 1 204 ? -0.857 -2.629 10.648 1 95.31 204 VAL A CA 1
ATOM 1514 C C . VAL A 1 204 ? -0.608 -3.951 9.922 1 95.31 204 VAL A C 1
ATOM 1516 O O . VAL A 1 204 ? 0.236 -4.746 10.344 1 95.31 204 VAL A O 1
ATOM 1519 N N . ALA A 1 205 ? -1.268 -4.203 8.898 1 91.44 205 ALA A N 1
ATOM 1520 C CA . ALA A 1 205 ? -1.275 -5.5 8.227 1 91.44 205 ALA A CA 1
ATOM 1521 C C . ALA A 1 205 ? 0.103 -5.836 7.664 1 91.44 205 ALA A C 1
ATOM 1523 O O . ALA A 1 205 ? 0.52 -6.996 7.676 1 91.44 205 ALA A O 1
ATOM 1524 N N . SER A 1 206 ? 0.834 -4.844 7.176 1 91.94 206 SER A N 1
ATOM 1525 C CA . SER A 1 206 ? 2.129 -5.059 6.535 1 91.94 206 SER A CA 1
ATOM 1526 C C . SER A 1 206 ? 3.273 -4.805 7.512 1 91.94 206 SER A C 1
ATOM 1528 O O . SER A 1 206 ? 4.414 -4.586 7.094 1 91.94 206 SER A O 1
ATOM 1530 N N . HIS A 1 207 ? 2.963 -4.785 8.773 1 93.25 207 HIS A N 1
ATOM 1531 C CA . HIS A 1 207 ? 3.99 -4.52 9.773 1 93.25 207 HIS A CA 1
ATOM 1532 C C . HIS A 1 207 ? 5.141 -5.516 9.664 1 93.25 207 HIS A C 1
ATOM 1534 O O . HIS A 1 207 ? 4.914 -6.719 9.516 1 93.25 207 HIS A O 1
ATOM 1540 N N . ASP A 1 208 ? 6.301 -5.055 9.695 1 90.38 208 ASP A N 1
ATOM 1541 C CA . ASP A 1 208 ? 7.555 -5.805 9.75 1 90.38 208 ASP A CA 1
ATOM 1542 C C . ASP A 1 208 ? 8.617 -5.039 10.531 1 90.38 208 ASP A C 1
ATOM 1544 O O . ASP A 1 208 ? 9.117 -4.012 10.062 1 90.38 208 ASP A O 1
ATOM 1548 N N . PRO A 1 209 ? 8.992 -5.578 11.688 1 91.12 209 PRO A N 1
ATOM 1549 C CA . PRO A 1 209 ? 9.914 -4.809 12.531 1 91.12 209 PRO A CA 1
ATOM 1550 C C . PRO A 1 209 ? 11.258 -4.562 11.859 1 91.12 209 PRO A C 1
ATOM 1552 O O . PRO A 1 209 ? 11.852 -3.492 12.031 1 91.12 209 PRO A O 1
ATOM 1555 N N . ALA A 1 210 ? 11.75 -5.492 11.133 1 90.69 210 ALA A N 1
ATOM 1556 C CA . ALA A 1 210 ? 13.031 -5.328 10.453 1 90.69 210 ALA A CA 1
ATOM 1557 C C . ALA A 1 210 ? 12.938 -4.273 9.359 1 90.69 210 ALA A C 1
ATOM 1559 O O . ALA A 1 210 ? 13.797 -3.396 9.258 1 90.69 210 ALA A O 1
ATOM 1560 N N . LEU A 1 211 ? 11.93 -4.363 8.625 1 92.25 211 LEU A N 1
ATOM 1561 C CA . LEU A 1 211 ? 11.758 -3.381 7.559 1 92.25 211 LEU A CA 1
ATOM 1562 C C . LEU A 1 211 ? 11.414 -2.012 8.133 1 92.25 211 LEU A C 1
ATOM 1564 O O . LEU A 1 211 ? 11.797 -0.984 7.57 1 92.25 211 LEU A O 1
ATOM 1568 N N . HIS A 1 212 ? 10.703 -1.986 9.242 1 94.56 212 HIS A N 1
ATOM 1569 C CA . HIS A 1 212 ? 10.383 -0.705 9.859 1 94.56 212 HIS A CA 1
ATOM 1570 C C . HIS A 1 212 ? 11.648 0.046 10.25 1 94.56 212 HIS A C 1
ATOM 1572 O O . HIS A 1 212 ? 11.734 1.265 10.078 1 94.56 212 HIS A O 1
ATOM 1578 N N . ALA A 1 213 ? 12.57 -0.674 10.742 1 92.12 213 ALA A N 1
ATOM 1579 C CA . ALA A 1 213 ? 13.836 -0.058 11.109 1 92.12 213 ALA A CA 1
ATOM 1580 C C . ALA A 1 213 ? 14.531 0.545 9.883 1 92.12 213 ALA A C 1
ATOM 1582 O O . ALA A 1 213 ? 15.023 1.672 9.938 1 92.12 213 ALA A O 1
ATOM 1583 N N . VAL A 1 214 ? 14.477 -0.12 8.805 1 92.75 214 VAL A N 1
ATOM 1584 C CA . VAL A 1 214 ? 15.102 0.331 7.562 1 92.75 214 VAL A CA 1
ATOM 1585 C C . VAL A 1 214 ? 14.344 1.542 7.02 1 92.75 214 VAL A C 1
ATOM 1587 O O . VAL A 1 214 ? 14.961 2.527 6.602 1 92.75 214 VAL A O 1
ATOM 1590 N N . HIS A 1 215 ? 13.031 1.415 7.016 1 95.12 215 HIS A N 1
ATOM 1591 C CA . HIS A 1 215 ? 12.211 2.508 6.508 1 95.12 215 HIS A CA 1
ATOM 1592 C C . HIS A 1 215 ? 12.383 3.766 7.352 1 95.12 215 HIS A C 1
ATOM 1594 O O . HIS A 1 215 ? 12.438 4.875 6.82 1 95.12 215 HIS A O 1
ATOM 1600 N N . SER A 1 216 ? 12.484 3.553 8.672 1 91.81 216 SER A N 1
ATOM 1601 C CA . SER A 1 216 ? 12.688 4.68 9.578 1 91.81 216 SER A CA 1
ATOM 1602 C C . SER A 1 216 ? 14.039 5.344 9.336 1 91.81 216 SER A C 1
ATOM 1604 O O . SER A 1 216 ? 14.133 6.574 9.297 1 91.81 216 SER A O 1
ATOM 1606 N N . ASP A 1 217 ? 15.016 4.516 9.133 1 90.5 217 ASP A N 1
ATOM 1607 C CA . ASP A 1 217 ? 16.344 5.039 8.844 1 90.5 217 ASP A CA 1
ATOM 1608 C C . ASP A 1 217 ? 16.375 5.766 7.5 1 90.5 217 ASP A C 1
ATOM 1610 O O . ASP A 1 217 ? 16.984 6.828 7.375 1 90.5 217 ASP A O 1
ATOM 1614 N N . TYR A 1 218 ? 15.797 5.203 6.562 1 91.19 218 TYR A N 1
ATOM 1615 C CA . TYR A 1 218 ? 15.711 5.812 5.238 1 91.19 218 TYR A CA 1
ATOM 1616 C C . TYR A 1 218 ? 15 7.16 5.305 1 91.19 218 TYR A C 1
ATOM 1618 O O . TYR A 1 218 ? 15.453 8.133 4.703 1 91.19 218 TYR A O 1
ATOM 1626 N N . LEU A 1 219 ? 13.906 7.215 6.035 1 88.88 219 LEU A N 1
ATOM 1627 C CA . LEU A 1 219 ? 13.148 8.453 6.199 1 88.88 219 LEU A CA 1
ATOM 1628 C C . LEU A 1 219 ? 13.992 9.523 6.871 1 88.88 219 LEU A C 1
ATOM 1630 O O . LEU A 1 219 ? 13.984 10.68 6.457 1 88.88 219 LEU A O 1
ATOM 1634 N N . ALA A 1 220 ? 14.727 9.102 7.848 1 82.81 220 ALA A N 1
ATOM 1635 C CA . ALA A 1 220 ? 15.594 10.031 8.562 1 82.81 220 ALA A CA 1
ATOM 1636 C C . ALA A 1 220 ? 16.672 10.594 7.641 1 82.81 220 ALA A C 1
ATOM 1638 O O . ALA A 1 220 ? 16.953 11.797 7.66 1 82.81 220 ALA A O 1
ATOM 1639 N N . ARG A 1 221 ? 17.312 9.773 6.848 1 84.44 221 ARG A N 1
ATOM 1640 C CA . ARG A 1 221 ? 18.344 10.203 5.902 1 84.44 221 ARG A CA 1
ATOM 1641 C C . ARG A 1 221 ? 17.75 11.125 4.836 1 84.44 221 ARG A C 1
ATOM 1643 O O . ARG A 1 221 ? 18.391 12.102 4.438 1 84.44 221 ARG A O 1
ATOM 1650 N N . TRP A 1 222 ? 16.594 10.641 4.402 1 79.31 222 TRP A N 1
ATOM 1651 C CA . TRP A 1 222 ? 15.898 11.445 3.408 1 79.31 222 TRP A CA 1
ATOM 1652 C C . TRP A 1 222 ? 15.602 12.836 3.951 1 79.31 222 TRP A C 1
ATOM 1654 O O . TRP A 1 222 ? 15.812 13.836 3.264 1 79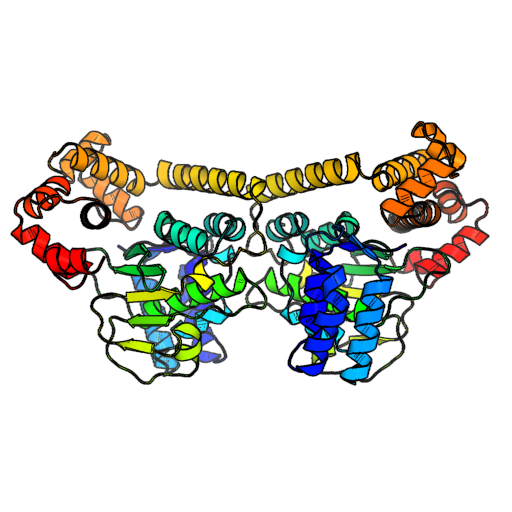.31 222 TRP A O 1
ATOM 1664 N N . GLN A 1 223 ? 15.109 12.906 5.129 1 76.19 223 GLN A N 1
ATOM 1665 C CA . GLN A 1 223 ? 14.836 14.172 5.801 1 76.19 223 GLN A CA 1
ATOM 1666 C C . GLN A 1 223 ? 16.094 15.016 5.93 1 76.19 223 GLN A C 1
ATOM 1668 O O . GLN A 1 223 ? 16.062 16.234 5.719 1 76.19 223 GLN A O 1
ATOM 1673 N N . ALA A 1 224 ? 17.141 14.305 6.301 1 72.06 224 ALA A N 1
ATOM 1674 C CA . ALA A 1 224 ? 18.422 14.992 6.457 1 72.06 224 ALA A CA 1
ATOM 1675 C C . ALA A 1 224 ? 18.906 15.539 5.125 1 72.06 224 ALA A C 1
ATOM 1677 O O . ALA A 1 224 ? 19.484 16.641 5.07 1 72.06 224 ALA A O 1
ATOM 1678 N N . GLN A 1 225 ? 18.781 14.68 4.141 1 67.62 225 GLN A N 1
ATOM 1679 C CA . GLN A 1 225 ? 19.203 15.094 2.811 1 67.62 225 GLN A CA 1
ATOM 1680 C C . GLN A 1 225 ? 18.344 16.234 2.281 1 67.62 225 GLN A C 1
ATOM 1682 O O . GLN A 1 225 ? 18.844 17.172 1.658 1 67.62 225 GLN A O 1
ATOM 1687 N N . MET A 1 226 ? 17.016 15.938 2.52 1 60.84 226 MET A N 1
ATOM 1688 C CA . MET A 1 226 ? 16.109 17 2.111 1 60.84 226 MET A CA 1
ATOM 1689 C C . MET A 1 226 ? 16.297 18.25 2.967 1 60.84 226 MET A C 1
ATOM 1691 O O . MET A 1 226 ? 16.156 19.359 2.482 1 60.84 226 MET A O 1
ATOM 1695 N N . GLY A 1 227 ? 16.438 17.922 4.363 1 55.38 227 GLY A N 1
ATOM 1696 C CA . GLY A 1 227 ? 16.703 18.969 5.344 1 55.38 227 GLY A CA 1
ATOM 1697 C C . GLY A 1 227 ? 18.062 19.609 5.168 1 55.38 227 GLY A C 1
ATOM 1698 O O . GLY A 1 227 ? 18.25 20.797 5.473 1 55.38 227 GLY A O 1
ATOM 1699 N N . GLY A 1 228 ? 19.172 18.609 5.09 1 50.72 228 GLY A N 1
ATOM 1700 C CA . GLY A 1 228 ? 20.5 19.172 4.934 1 50.72 228 GLY A CA 1
ATOM 1701 C C . GLY A 1 228 ? 20.547 20.312 3.93 1 50.72 228 GLY A C 1
ATOM 1702 O O . GLY A 1 228 ? 21.266 21.297 4.137 1 50.72 228 GLY A O 1
ATOM 1703 N N . ASP A 1 229 ? 19.734 20.094 2.965 1 51.06 229 ASP A N 1
ATOM 1704 C CA . ASP A 1 229 ? 19.797 21.203 2.014 1 51.06 229 ASP A CA 1
ATOM 1705 C C . ASP A 1 229 ? 18.641 22.172 2.24 1 51.06 229 ASP A C 1
ATOM 1707 O O . ASP A 1 229 ? 18.641 23.281 1.686 1 51.06 229 ASP A O 1
ATOM 1711 N N . ARG A 1 230 ? 17.75 21.719 3.211 1 65.44 230 ARG A N 1
ATOM 1712 C CA . ARG A 1 230 ? 16.656 22.672 3.354 1 65.44 230 ARG A CA 1
ATOM 1713 C C . ARG A 1 230 ? 16.922 23.656 4.492 1 65.44 230 ARG A C 1
ATOM 1715 O O . ARG A 1 230 ? 17.141 23.234 5.633 1 65.44 230 ARG A O 1
ATOM 1722 N N . LEU A 1 231 ? 17.25 24.719 4.219 1 76.62 231 LEU A N 1
ATOM 1723 C CA . LEU A 1 231 ? 17.5 25.812 5.137 1 76.62 231 LEU A CA 1
ATOM 1724 C C . LEU A 1 231 ? 16.438 25.875 6.23 1 76.62 231 LEU A C 1
ATOM 1726 O O . LEU A 1 231 ? 16.75 26.172 7.387 1 76.62 231 LEU A O 1
ATOM 1730 N N . SER A 1 232 ? 15.203 25.359 5.965 1 80 232 SER A N 1
ATOM 1731 C CA . SER A 1 232 ? 14.102 25.438 6.922 1 80 232 SER A CA 1
ATOM 1732 C C . SER A 1 232 ? 14.312 24.5 8.094 1 80 232 SER A C 1
ATOM 1734 O O . SER A 1 232 ? 14.008 24.828 9.242 1 80 232 SER A O 1
ATOM 1736 N N . LEU A 1 233 ? 14.797 23.375 7.844 1 74.31 233 LEU A N 1
ATOM 1737 C CA . LEU A 1 233 ? 15.062 22.406 8.906 1 74.31 233 LEU A CA 1
ATOM 1738 C C . LEU A 1 233 ? 16.156 22.922 9.844 1 74.31 233 LEU A C 1
ATOM 1740 O O . LEU A 1 233 ? 16.047 22.781 11.062 1 74.31 233 LEU A O 1
ATOM 1744 N N . LYS A 1 234 ? 17.188 23.375 9.195 1 77.12 234 LYS A N 1
ATOM 1745 C CA . LYS A 1 234 ? 18.266 23.953 9.992 1 77.12 234 LYS A CA 1
ATOM 1746 C C . LYS A 1 234 ? 17.75 25.094 10.867 1 77.12 234 LYS A C 1
ATOM 1748 O O . LYS A 1 234 ? 18.141 25.203 12.031 1 77.12 234 LYS A O 1
ATOM 1753 N N . VAL A 1 235 ? 16.984 25.859 10.258 1 87.44 235 VAL A N 1
ATOM 1754 C CA . VAL A 1 235 ? 16.438 27 10.977 1 87.44 235 VAL A CA 1
ATOM 1755 C C . VAL A 1 235 ? 15.578 26.531 12.148 1 87.44 235 VAL A C 1
ATOM 1757 O O . VAL A 1 235 ? 15.695 27.047 13.258 1 87.44 235 VAL A O 1
ATOM 1760 N N . ARG A 1 236 ? 14.758 25.469 11.922 1 82.25 236 ARG A N 1
ATOM 1761 C CA . ARG A 1 236 ? 13.93 24.922 12.992 1 82.25 236 ARG A CA 1
ATOM 1762 C C . ARG A 1 236 ? 14.797 24.438 14.148 1 82.25 236 ARG A C 1
ATOM 1764 O O . ARG A 1 236 ? 14.461 24.656 15.312 1 82.25 236 ARG A O 1
ATOM 1771 N N . ALA A 1 237 ? 15.797 23.75 13.797 1 77.31 237 ALA A N 1
ATOM 1772 C CA . ALA A 1 237 ? 16.703 23.219 14.812 1 77.31 237 ALA A CA 1
ATOM 1773 C C . ALA A 1 237 ? 17.344 24.344 15.625 1 77.31 237 ALA A C 1
ATOM 1775 O O . ALA A 1 237 ? 17.438 24.266 16.844 1 77.31 237 ALA A O 1
ATOM 1776 N N . VAL A 1 238 ? 17.797 25.328 14.938 1 85.88 238 VAL A N 1
ATOM 1777 C CA . VAL A 1 238 ? 18.422 26.469 15.602 1 85.88 238 VAL A CA 1
ATOM 1778 C C . VAL A 1 238 ? 17.422 27.172 16.5 1 85.88 238 VAL A C 1
ATOM 1780 O O . VAL A 1 238 ? 17.75 27.562 17.625 1 85.88 238 VAL A O 1
ATOM 1783 N N . ILE A 1 239 ? 16.234 27.328 15.984 1 89.94 239 ILE A N 1
ATOM 1784 C CA . ILE A 1 239 ? 15.18 27.984 16.766 1 89.94 239 ILE A CA 1
ATOM 1785 C C . ILE A 1 239 ? 14.93 27.188 18.047 1 89.94 239 ILE A C 1
ATOM 1787 O O . ILE A 1 239 ? 14.914 27.766 19.141 1 89.94 239 ILE A O 1
ATOM 1791 N N . SER A 1 240 ? 14.812 25.922 17.891 1 81.31 240 SER A N 1
ATOM 1792 C CA . SER A 1 240 ? 14.539 25.062 19.047 1 81.31 240 SER A CA 1
ATOM 1793 C C . SER A 1 240 ? 15.664 25.141 20.078 1 81.31 240 SER A C 1
ATOM 1795 O O . SER A 1 240 ? 15.406 25.219 21.281 1 81.31 240 SER A O 1
ATOM 1797 N N . GLU A 1 241 ? 16.828 25.062 19.562 1 81.31 241 GLU A N 1
ATOM 1798 C CA . GLU A 1 241 ? 18 25.141 20.438 1 81.31 241 GLU A CA 1
ATOM 1799 C C . GLU A 1 241 ? 18.031 26.484 21.172 1 81.31 241 GLU A C 1
ATOM 1801 O O . GLU A 1 241 ? 18.281 26.516 22.391 1 81.31 241 GLU A O 1
ATOM 1806 N N . GLN A 1 242 ? 17.812 27.531 20.5 1 87.5 242 GLN A N 1
ATOM 1807 C CA . GLN A 1 242 ? 17.859 28.859 21.094 1 87.5 242 GLN A CA 1
ATOM 1808 C C . GLN A 1 242 ? 16.734 29.047 22.125 1 87.5 242 GLN A C 1
ATOM 1810 O O . GLN A 1 242 ? 16.953 29.609 23.203 1 87.5 242 GLN A O 1
ATOM 1815 N N . LEU A 1 243 ? 15.617 28.578 21.812 1 85.38 243 LEU A N 1
ATOM 1816 C CA . LEU A 1 243 ? 14.508 28.641 22.75 1 85.38 243 LEU A CA 1
ATOM 1817 C C . LEU A 1 243 ? 14.82 27.844 24.016 1 85.38 243 LEU A C 1
ATOM 1819 O O . LEU A 1 243 ? 14.562 28.312 25.125 1 85.38 243 LEU A O 1
ATOM 1823 N N . GLY A 1 244 ? 15.391 26.75 23.891 1 78.75 244 GLY A N 1
ATOM 1824 C CA . GLY A 1 244 ? 15.766 25.906 25.016 1 78.75 244 GLY A CA 1
ATOM 1825 C C . GLY A 1 244 ? 16.781 26.562 25.938 1 78.75 244 GLY A C 1
ATOM 1826 O O . GLY A 1 244 ? 16.812 26.266 27.141 1 78.75 244 GLY A O 1
ATOM 1827 N N . GLN A 1 245 ? 17.578 27.359 25.344 1 78.88 245 GLN A N 1
ATOM 1828 C CA . GLN A 1 245 ? 18.609 28.047 26.109 1 78.88 245 GLN A CA 1
ATOM 1829 C C . GLN A 1 245 ? 18.094 29.375 26.672 1 78.88 245 GLN A C 1
ATOM 1831 O O . GLN A 1 245 ? 18.844 30.109 27.328 1 78.88 245 GLN A O 1
ATOM 1836 N N . GLY A 1 246 ? 16.859 29.688 26.391 1 77.94 246 GLY A N 1
ATOM 1837 C CA . GLY A 1 246 ? 16.281 30.922 26.891 1 77.94 246 GLY A CA 1
ATOM 1838 C C . GLY A 1 246 ? 16.797 32.156 26.172 1 77.94 246 GLY A C 1
ATOM 1839 O O . GLY A 1 246 ? 16.812 33.25 26.734 1 77.94 246 GLY A O 1
ATOM 1840 N N . ARG A 1 247 ? 17.281 32.031 24.953 1 80.19 247 ARG A N 1
ATOM 1841 C CA . ARG A 1 247 ? 17.797 33.125 24.172 1 80.19 247 ARG A CA 1
ATOM 1842 C C . ARG A 1 247 ? 16.734 33.688 23.234 1 80.19 247 ARG A C 1
ATOM 1844 O O . ARG A 1 247 ? 15.852 32.969 22.781 1 80.19 247 ARG A O 1
ATOM 1851 N N . PRO A 1 248 ? 16.844 35 23.047 1 81.75 248 PRO A N 1
ATOM 1852 C CA . PRO A 1 248 ? 15.938 35.562 22.047 1 81.75 248 PRO A CA 1
ATOM 1853 C C . PRO A 1 248 ? 16.141 34.969 20.656 1 81.75 248 PRO A C 1
ATOM 1855 O O . PRO A 1 248 ? 17.281 34.719 20.25 1 81.75 248 PRO A O 1
ATOM 1858 N N . VAL A 1 249 ? 15.055 34.625 20.078 1 90.75 249 VAL A N 1
ATOM 1859 C CA . VAL A 1 249 ? 15.109 34.062 18.719 1 90.75 249 VAL A CA 1
ATOM 1860 C C . VAL A 1 249 ? 14.68 35.125 17.703 1 90.75 249 VAL A C 1
ATOM 1862 O O . VAL A 1 249 ? 13.508 35.5 17.656 1 90.75 249 VAL A O 1
ATOM 1865 N N . THR A 1 250 ? 15.602 35.656 16.969 1 91.62 250 THR A N 1
ATOM 1866 C CA . THR A 1 250 ? 15.359 36.625 15.906 1 91.62 250 THR A CA 1
ATOM 1867 C C . THR A 1 250 ? 15.977 36.156 14.594 1 91.62 250 THR A C 1
ATOM 1869 O O . THR A 1 250 ? 16.859 35.281 14.594 1 91.62 250 THR A O 1
ATOM 1872 N N . LEU A 1 251 ? 15.422 36.719 13.508 1 93.12 251 LEU A N 1
ATOM 1873 C CA . LEU A 1 251 ? 15.961 36.406 12.188 1 93.12 251 LEU A CA 1
ATOM 1874 C C . LEU A 1 251 ? 17.469 36.656 12.133 1 93.12 251 LEU A C 1
ATOM 1876 O O . LEU A 1 251 ? 18.219 35.812 11.594 1 93.12 251 LEU A O 1
ATOM 1880 N N . ALA A 1 252 ? 17.891 37.75 12.711 1 92.56 252 ALA A N 1
ATOM 1881 C CA . ALA A 1 252 ? 19.297 38.156 12.688 1 92.56 252 ALA A CA 1
ATOM 1882 C C . ALA A 1 252 ? 20.172 37.125 13.422 1 92.56 252 ALA A C 1
ATOM 1884 O O . ALA A 1 252 ? 21.25 36.75 12.945 1 92.56 252 ALA A O 1
ATOM 1885 N N . ARG A 1 253 ? 19.75 36.688 14.547 1 91.88 253 ARG A N 1
ATOM 1886 C CA . ARG A 1 253 ? 20.531 35.75 15.367 1 91.88 253 ARG A CA 1
ATOM 1887 C C . ARG A 1 253 ? 20.625 34.375 14.703 1 91.88 253 ARG A C 1
ATOM 1889 O O . ARG A 1 253 ? 21.688 33.75 14.719 1 91.88 253 ARG A O 1
ATOM 1896 N N . VAL A 1 254 ? 19.484 33.938 14.234 1 93.56 254 VAL A N 1
ATOM 1897 C CA . VAL A 1 254 ? 19.469 32.656 13.57 1 93.56 254 VAL A CA 1
ATOM 1898 C C . VAL A 1 254 ? 20.359 32.688 12.328 1 93.56 254 VAL A C 1
ATOM 1900 O O . VAL A 1 254 ? 21.078 31.734 12.047 1 93.56 254 VAL A O 1
ATOM 1903 N N . ALA A 1 255 ? 20.281 33.75 11.602 1 93.88 255 ALA A N 1
ATOM 1904 C CA . ALA A 1 255 ? 21.125 33.938 10.422 1 93.88 255 ALA A CA 1
ATOM 1905 C C . ALA A 1 255 ? 22.594 33.875 10.789 1 93.88 255 ALA A C 1
ATOM 1907 O O . ALA A 1 255 ? 23.391 33.25 10.086 1 93.88 255 ALA A O 1
ATOM 1908 N N . GLU A 1 256 ? 22.938 34.5 11.844 1 92.31 256 GLU A N 1
ATOM 1909 C CA . GLU A 1 256 ? 24.328 34.5 12.32 1 92.31 256 GLU A CA 1
ATOM 1910 C C . GLU A 1 256 ? 24.812 33.094 12.625 1 92.31 256 GLU A C 1
ATOM 1912 O O . GLU A 1 256 ? 25.938 32.719 12.25 1 92.31 256 GLU A O 1
ATOM 1917 N N . VAL A 1 257 ? 24 32.375 13.289 1 90.69 257 VAL A N 1
ATOM 1918 C CA . VAL A 1 257 ? 24.359 31 13.656 1 90.69 257 VAL A CA 1
ATOM 1919 C C . VAL A 1 257 ? 24.594 30.172 12.398 1 90.69 257 VAL A C 1
ATOM 1921 O O . VAL A 1 257 ? 25.469 29.297 12.383 1 90.69 257 VAL A O 1
ATOM 1924 N N . LEU A 1 258 ? 23.859 30.484 11.391 1 90.19 258 LEU A N 1
ATOM 1925 C CA . LEU A 1 258 ? 23.938 29.719 10.148 1 90.19 258 LEU A CA 1
ATOM 1926 C C . LEU A 1 258 ? 24.922 30.359 9.172 1 90.19 258 LEU A C 1
ATOM 1928 O O . LEU A 1 258 ? 24.969 29.984 8 1 90.19 258 LEU A O 1
ATOM 1932 N N . ALA A 1 259 ? 25.578 31.344 9.617 1 92.19 259 ALA A N 1
ATOM 1933 C CA . ALA A 1 259 ? 26.594 32.062 8.844 1 92.19 259 ALA A CA 1
ATOM 1934 C C . ALA A 1 259 ? 26 32.625 7.559 1 92.19 259 ALA A C 1
ATOM 1936 O O . ALA A 1 259 ? 26.594 32.469 6.484 1 92.19 259 ALA A O 1
ATOM 1937 N N . MET A 1 260 ? 24.875 33.219 7.707 1 92.38 260 MET A N 1
ATOM 1938 C CA . MET A 1 260 ? 24.188 33.906 6.613 1 92.38 260 MET A CA 1
ATOM 1939 C C . MET A 1 260 ? 23.734 35.281 7.031 1 92.38 260 MET A C 1
ATOM 1941 O O . MET A 1 260 ? 23.672 35.594 8.227 1 92.38 260 MET A O 1
ATOM 1945 N N . SER A 1 261 ? 23.453 36.156 5.957 1 93.44 261 SER A N 1
ATOM 1946 C CA . SER A 1 261 ? 22.797 37.406 6.258 1 93.44 261 SER A CA 1
ATOM 1947 C C . SER A 1 261 ? 21.281 37.219 6.422 1 93.44 261 SER A C 1
ATOM 1949 O O . SER A 1 261 ? 20.719 36.25 5.918 1 93.44 261 SER A O 1
ATOM 1951 N N . GLY A 1 262 ? 20.656 38.125 7.129 1 92.88 262 GLY A N 1
ATOM 1952 C CA . GLY A 1 262 ? 19.203 38.094 7.309 1 92.88 262 GLY A CA 1
ATOM 1953 C C . GLY A 1 262 ? 18.438 38 6 1 92.88 262 GLY A C 1
ATOM 1954 O O . GLY A 1 262 ? 17.625 37.125 5.812 1 92.88 262 GLY A O 1
ATOM 1955 N N . PRO A 1 263 ? 18.875 38.938 5.152 1 92.31 263 PRO A N 1
ATOM 1956 C CA . PRO A 1 263 ? 18.188 38.906 3.857 1 92.31 263 PRO A CA 1
ATOM 1957 C C . PRO A 1 263 ? 18.422 37.625 3.092 1 92.31 263 PRO A C 1
ATOM 1959 O O . PRO A 1 263 ? 17.5 37.094 2.449 1 92.31 263 PRO A O 1
ATOM 1962 N N . ARG A 1 264 ? 19.547 37.062 3.125 1 91 264 ARG A N 1
ATOM 1963 C CA . ARG A 1 264 ? 19.859 35.812 2.447 1 91 264 ARG A CA 1
ATOM 1964 C C . ARG A 1 264 ? 19.078 34.656 3.053 1 91 264 ARG A C 1
ATOM 1966 O O . ARG A 1 264 ? 18.547 33.812 2.328 1 91 264 ARG A O 1
ATOM 1973 N N . LEU A 1 265 ? 18.969 34.688 4.359 1 91.88 265 LEU A N 1
ATOM 1974 C CA . LEU A 1 265 ? 18.188 33.656 5.055 1 91.88 265 LEU A CA 1
ATOM 1975 C C . LEU A 1 265 ? 16.719 33.75 4.668 1 91.88 265 LEU A C 1
ATOM 1977 O O . LEU A 1 265 ? 16.094 32.719 4.363 1 91.88 265 LEU A O 1
ATOM 1981 N N . SER A 1 266 ? 16.234 34.938 4.672 1 90.75 266 SER A N 1
ATOM 1982 C CA . SER A 1 266 ? 14.828 35.156 4.344 1 90.75 266 SER A CA 1
ATOM 1983 C C . SER A 1 266 ? 14.523 34.719 2.916 1 90.75 266 SER A C 1
ATOM 1985 O O . SER A 1 266 ? 13.531 34.031 2.668 1 90.75 266 SER A O 1
ATOM 1987 N N . ARG A 1 267 ? 15.414 35.062 2.041 1 87.31 267 ARG A N 1
ATOM 1988 C CA . ARG A 1 267 ? 15.234 34.719 0.638 1 87.31 267 ARG A CA 1
ATOM 1989 C C . ARG A 1 267 ? 15.281 33.188 0.442 1 87.31 267 ARG A C 1
ATOM 1991 O O . ARG A 1 267 ? 14.477 32.625 -0.301 1 87.31 267 ARG A O 1
ATOM 1998 N N . ASN A 1 268 ? 16.203 32.656 1.096 1 85.81 268 ASN A N 1
ATOM 1999 C CA . ASN A 1 268 ? 16.375 31.203 0.946 1 85.81 268 ASN A CA 1
ATOM 2000 C C . ASN A 1 268 ? 15.203 30.438 1.554 1 85.81 268 ASN A C 1
ATOM 2002 O O . ASN A 1 268 ? 14.781 29.406 1.017 1 85.81 268 ASN A O 1
ATOM 2006 N N . LEU A 1 269 ? 14.719 30.859 2.646 1 85.44 269 LEU A N 1
ATOM 2007 C CA . LEU A 1 269 ? 13.555 30.234 3.262 1 85.44 269 LEU A CA 1
ATOM 2008 C C . LEU A 1 269 ? 12.328 30.375 2.363 1 85.44 269 LEU A C 1
ATOM 2010 O O . LEU A 1 269 ? 11.539 29.438 2.244 1 85.44 269 LEU A O 1
ATOM 2014 N N . GLU A 1 270 ? 12.25 31.547 1.782 1 78.94 270 GLU A N 1
ATOM 2015 C CA . GLU A 1 270 ? 11.156 31.766 0.842 1 78.94 270 GLU A CA 1
ATOM 2016 C C . GLU A 1 270 ? 11.234 30.781 -0.329 1 78.94 270 GLU A C 1
ATOM 2018 O O . GLU A 1 270 ? 10.211 30.312 -0.817 1 78.94 270 GLU A O 1
ATOM 2023 N N . GLY A 1 271 ? 12.414 30.594 -0.729 1 71.69 271 GLY A N 1
ATOM 2024 C CA . GLY A 1 271 ? 12.641 29.609 -1.783 1 71.69 271 GLY A CA 1
ATOM 2025 C C . GLY A 1 271 ? 12.156 28.219 -1.419 1 71.69 271 GLY A C 1
ATOM 2026 O O . GLY A 1 271 ? 11.766 27.453 -2.293 1 71.69 271 GLY A O 1
ATOM 2027 N N . GLU A 1 272 ? 12.188 28.062 -0.074 1 71.62 272 GLU A N 1
ATOM 2028 C CA . GLU A 1 272 ? 11.719 26.766 0.415 1 71.62 272 GLU A CA 1
ATOM 2029 C C . GLU A 1 272 ? 10.242 26.812 0.795 1 71.62 272 GLU A C 1
ATOM 2031 O O . GLU A 1 272 ? 9.711 25.844 1.352 1 71.62 272 GLU A O 1
ATOM 2036 N N . GLY A 1 273 ? 9.695 27.938 0.609 1 69.62 273 GLY A N 1
ATOM 2037 C CA . GLY A 1 273 ? 8.281 28.109 0.915 1 69.62 273 GLY A CA 1
ATOM 2038 C C . GLY A 1 273 ? 8.023 28.422 2.377 1 69.62 273 GLY A C 1
ATOM 2039 O O . GLY A 1 273 ? 6.91 28.219 2.869 1 69.62 273 GLY A O 1
ATOM 2040 N N . HIS A 1 274 ? 9.07 28.75 3.02 1 78.94 274 HIS A N 1
ATOM 2041 C CA . HIS A 1 274 ? 8.945 29.031 4.441 1 78.94 274 HIS A CA 1
ATOM 2042 C C . HIS A 1 274 ? 9.289 30.5 4.734 1 78.94 274 HIS A C 1
ATOM 2044 O O . HIS A 1 274 ? 9.758 31.219 3.85 1 78.94 274 HIS A O 1
ATOM 2050 N N . SER A 1 275 ? 8.883 30.969 5.84 1 85.25 275 SER A N 1
ATOM 2051 C CA . SER A 1 275 ? 9.352 32.219 6.43 1 85.25 275 SER A CA 1
ATOM 2052 C C . SER A 1 275 ? 9.859 32 7.852 1 85.25 275 SER A C 1
ATOM 2054 O O . SER A 1 275 ? 9.484 31.031 8.516 1 85.25 275 SER A O 1
ATOM 2056 N N . PHE A 1 276 ? 10.766 32.906 8.227 1 88 276 PHE A N 1
ATOM 2057 C CA . PHE A 1 276 ? 11.312 32.781 9.578 1 88 276 PHE A CA 1
ATOM 2058 C C . PHE A 1 276 ? 10.195 32.844 10.617 1 88 276 PHE A C 1
ATOM 2060 O O . PHE A 1 276 ? 10.172 32.031 11.539 1 88 276 PHE A O 1
ATOM 2067 N N . VAL A 1 277 ? 9.234 33.688 10.406 1 86.38 277 VAL A N 1
ATOM 2068 C CA . VAL A 1 277 ? 8.156 33.906 11.367 1 86.38 277 VAL A CA 1
ATOM 2069 C C . VAL A 1 277 ? 7.309 32.625 11.477 1 86.38 277 VAL A C 1
ATOM 2071 O O . VAL A 1 277 ? 6.914 32.219 12.578 1 86.38 277 VAL A O 1
ATOM 2074 N N . ARG A 1 278 ? 7.074 32 10.438 1 85.12 278 ARG A N 1
ATOM 2075 C CA . ARG A 1 278 ? 6.281 30.781 10.43 1 85.12 278 ARG A CA 1
ATOM 2076 C C . ARG A 1 278 ? 7.016 29.641 11.141 1 85.12 278 ARG A C 1
ATOM 2078 O O . ARG A 1 278 ? 6.414 28.891 11.906 1 85.12 278 ARG A O 1
ATOM 2085 N N . LEU A 1 279 ? 8.25 29.531 10.797 1 86.88 279 LEU A N 1
ATOM 2086 C CA . LEU A 1 279 ? 9.031 28.469 11.422 1 86.88 279 LEU A CA 1
ATOM 2087 C C . LEU A 1 279 ? 9.102 28.656 12.93 1 86.88 279 LEU A C 1
ATOM 2089 O O . LEU A 1 279 ? 8.992 27.703 13.695 1 86.88 279 LEU A O 1
ATOM 2093 N N . LEU A 1 280 ? 9.328 29.891 13.305 1 89.19 280 LEU A N 1
ATOM 2094 C CA . LEU A 1 280 ? 9.344 30.203 14.727 1 89.19 280 LEU A CA 1
ATOM 2095 C C . LEU A 1 280 ? 8.016 29.859 15.383 1 89.19 280 LEU A C 1
ATOM 2097 O O . LEU A 1 280 ? 7.984 29.25 16.453 1 89.19 280 LEU A O 1
ATOM 2101 N N . ASP A 1 281 ? 6.957 30.219 14.719 1 87.56 281 ASP A N 1
ATOM 2102 C CA . ASP A 1 281 ? 5.621 29.922 15.227 1 87.56 281 ASP A CA 1
ATOM 2103 C C . ASP A 1 281 ? 5.398 28.422 15.383 1 87.56 281 ASP A C 1
ATOM 2105 O O . ASP A 1 281 ? 4.84 27.969 16.391 1 87.56 281 ASP A O 1
ATOM 2109 N N . GLU A 1 282 ? 5.797 27.688 14.43 1 86 282 GLU A N 1
ATOM 2110 C CA . GLU A 1 282 ? 5.645 26.234 14.445 1 86 282 GLU A CA 1
ATOM 2111 C C . GLU A 1 282 ? 6.402 25.609 15.617 1 86 282 GLU A C 1
ATOM 2113 O O . GLU A 1 282 ? 5.895 24.719 16.297 1 86 282 GLU A O 1
ATOM 2118 N N . VAL A 1 283 ? 7.633 26.047 15.805 1 87.38 283 VAL A N 1
ATOM 2119 C CA . VAL A 1 283 ? 8.453 25.516 16.891 1 87.38 283 VAL A CA 1
ATOM 2120 C C . VAL A 1 283 ? 7.816 25.875 18.234 1 87.38 283 VAL A C 1
ATOM 2122 O O . VAL A 1 283 ? 7.73 25.031 19.141 1 87.38 283 VAL A O 1
ATOM 2125 N N . ARG A 1 284 ? 7.398 27.109 18.328 1 89.44 284 ARG A N 1
ATOM 2126 C CA . ARG A 1 284 ? 6.746 27.562 19.562 1 89.44 284 ARG A CA 1
ATOM 2127 C C . ARG A 1 284 ? 5.496 26.734 19.844 1 89.44 284 ARG A C 1
ATOM 2129 O O . ARG A 1 284 ? 5.258 26.344 20.984 1 89.44 284 ARG A O 1
ATOM 2136 N N . LEU A 1 285 ? 4.766 26.562 18.844 1 87.69 285 LEU A N 1
ATOM 2137 C CA . LEU A 1 285 ? 3.547 25.766 18.984 1 87.69 285 LEU A CA 1
ATOM 2138 C C . LEU A 1 285 ? 3.863 24.359 19.484 1 87.69 285 LEU A C 1
ATOM 2140 O O . LEU A 1 285 ? 3.26 23.906 20.453 1 87.69 285 LEU A O 1
ATOM 2144 N N . ARG A 1 286 ? 4.742 23.719 18.859 1 85.19 286 ARG A N 1
ATOM 2145 C CA . ARG A 1 286 ? 5.098 22.344 19.219 1 85.19 286 ARG A CA 1
ATOM 2146 C C . ARG A 1 286 ? 5.617 22.266 20.641 1 85.19 286 ARG A C 1
ATOM 2148 O O . ARG A 1 286 ? 5.227 21.391 21.406 1 85.19 286 ARG A O 1
ATOM 2155 N N . ASP A 1 287 ? 6.484 23.141 20.922 1 85.56 287 ASP A N 1
ATOM 2156 C CA . ASP A 1 287 ? 7.055 23.172 22.266 1 85.56 287 ASP A CA 1
ATOM 2157 C C . ASP A 1 287 ? 5.984 23.484 23.312 1 85.56 287 ASP A C 1
ATOM 2159 O O . ASP A 1 287 ? 5.996 22.922 24.406 1 85.56 287 ASP A O 1
ATOM 2163 N N . SER A 1 288 ? 5.148 24.406 22.984 1 88.25 288 SER A N 1
ATOM 2164 C CA . SER A 1 288 ? 4.062 24.75 23.891 1 88.25 288 SER A CA 1
ATOM 2165 C C . SER A 1 288 ? 3.16 23.547 24.156 1 88.25 288 SER A C 1
ATOM 2167 O O . SER A 1 288 ? 2.812 23.266 25.312 1 88.25 288 SER A O 1
ATOM 2169 N N . HIS A 1 289 ? 2.791 22.938 23.109 1 86.31 289 HIS A N 1
ATOM 2170 C CA . HIS A 1 289 ? 1.971 21.734 23.25 1 86.31 289 HIS A CA 1
ATOM 2171 C C . HIS A 1 289 ? 2.637 20.719 24.172 1 86.31 289 HIS A C 1
ATOM 2173 O O . HIS A 1 289 ? 1.992 20.188 25.078 1 86.31 289 HIS A O 1
ATOM 2179 N N . ARG A 1 290 ? 3.852 20.453 23.953 1 83.75 290 ARG A N 1
ATOM 2180 C CA . ARG A 1 290 ? 4.613 19.469 24.734 1 83.75 290 ARG A CA 1
ATOM 2181 C C . ARG A 1 290 ? 4.672 19.875 26.203 1 83.75 290 ARG A C 1
ATOM 2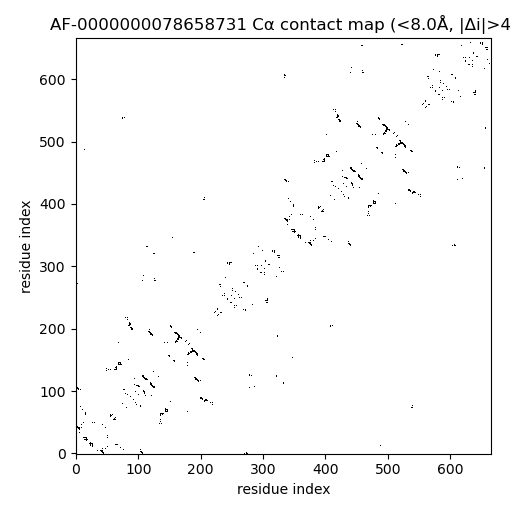183 O O . ARG A 1 290 ? 4.43 19.047 27.078 1 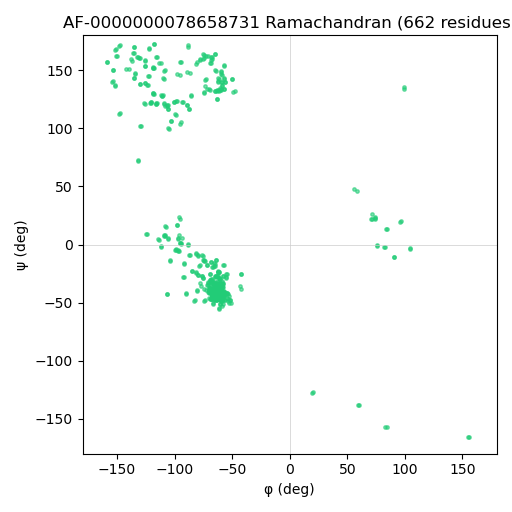83.75 290 ARG A O 1
ATOM 2190 N N . LEU A 1 291 ? 4.945 21.062 26.406 1 85.88 291 LEU A N 1
ATOM 2191 C CA . LEU A 1 291 ? 5.109 21.547 27.781 1 85.88 291 LEU A CA 1
ATOM 2192 C C . LEU A 1 291 ? 3.771 21.578 28.5 1 85.88 291 LEU A C 1
ATOM 2194 O O . LEU A 1 291 ? 3.699 21.266 29.703 1 85.88 291 LEU A O 1
ATOM 2198 N N . LEU A 1 292 ? 2.801 21.953 27.844 1 87.44 292 LEU A N 1
ATOM 2199 C CA . LEU A 1 292 ? 1.478 22 28.453 1 87.44 292 LEU A CA 1
ATOM 2200 C C . LEU A 1 292 ? 0.996 20.594 28.797 1 87.44 292 LEU A C 1
ATOM 2202 O O . LEU A 1 292 ? 0.317 20.391 29.812 1 87.44 292 LEU A O 1
ATOM 2206 N N . ARG A 1 293 ? 1.372 19.719 28 1 83 293 ARG A N 1
ATOM 2207 C CA . ARG A 1 293 ? 0.945 18.328 28.172 1 83 293 ARG A CA 1
ATOM 2208 C C . ARG A 1 293 ? 1.783 17.625 29.234 1 83 293 ARG A C 1
ATOM 2210 O O . ARG A 1 293 ? 1.264 16.812 30 1 83 293 ARG A O 1
ATOM 2217 N N . ASN A 1 294 ? 3.043 17.875 29.266 1 80.44 294 ASN A N 1
ATOM 2218 C CA . ASN A 1 294 ? 3.965 16.984 29.969 1 80.44 294 ASN A CA 1
ATOM 2219 C C . ASN A 1 294 ? 4.598 17.688 31.172 1 80.44 294 ASN A C 1
ATOM 2221 O O . ASN A 1 294 ? 5.52 17.156 31.781 1 80.44 294 ASN A O 1
ATOM 2225 N N . SER A 1 295 ? 4.188 18.859 31.438 1 82.69 295 SER A N 1
ATOM 2226 C CA . SER A 1 295 ? 4.832 19.531 32.562 1 82.69 295 SER A CA 1
ATOM 2227 C C . SER A 1 295 ? 3.809 20.219 33.438 1 82.69 295 SER A C 1
ATOM 2229 O O . SER A 1 295 ? 2.633 20.328 33.094 1 82.69 295 SER A O 1
ATOM 2231 N N . THR A 1 296 ? 4.234 20.578 34.594 1 86.5 296 THR A N 1
ATOM 2232 C CA . THR A 1 296 ? 3.406 21.328 35.531 1 86.5 296 THR A CA 1
ATOM 2233 C C . THR A 1 296 ? 3.883 22.781 35.656 1 86.5 296 THR A C 1
ATOM 2235 O O . THR A 1 296 ? 3.6 23.453 36.625 1 86.5 296 THR A O 1
ATOM 2238 N N . LEU A 1 297 ? 4.645 23.094 34.719 1 89.5 297 LEU A N 1
ATOM 2239 C CA . LEU A 1 297 ? 5.164 24.453 34.719 1 89.5 297 LEU A CA 1
ATOM 2240 C C . LEU A 1 297 ? 4.027 25.469 34.656 1 89.5 297 LEU A C 1
ATOM 2242 O O . LEU A 1 297 ? 2.982 25.203 34.062 1 89.5 297 LEU A O 1
ATOM 2246 N N . SER A 1 298 ? 4.32 26.594 35.281 1 91.81 298 SER A N 1
ATOM 2247 C CA . SER A 1 298 ? 3.34 27.672 35.156 1 91.81 298 SER A CA 1
ATOM 2248 C C . SER A 1 298 ? 3.281 28.219 33.75 1 91.81 298 SER A C 1
ATOM 2250 O O . SER A 1 298 ? 4.219 28.031 32.969 1 91.81 298 SER A O 1
ATOM 2252 N N . PHE A 1 299 ? 2.211 28.828 33.438 1 93.12 299 PHE A N 1
ATOM 2253 C CA . PHE A 1 299 ? 2.049 29.391 32.125 1 93.12 299 PHE A CA 1
ATOM 2254 C C . PHE A 1 299 ? 3.096 30.469 31.844 1 93.12 299 PHE A C 1
ATOM 2256 O O . PHE A 1 299 ? 3.547 30.625 30.703 1 93.12 299 PHE A O 1
ATOM 2263 N N . LYS A 1 300 ? 3.457 31.172 32.875 1 91.19 300 LYS A N 1
ATOM 2264 C CA . LYS A 1 300 ? 4.531 32.156 32.781 1 91.19 300 LYS A CA 1
ATOM 2265 C C . LYS A 1 300 ? 5.852 31.484 32.406 1 91.19 300 LYS A C 1
ATOM 2267 O O . LYS A 1 300 ? 6.586 31.984 31.547 1 91.19 300 LYS A O 1
ATOM 2272 N N . GLN A 1 301 ? 6.125 30.406 33.062 1 89.94 301 GLN A N 1
ATOM 2273 C CA . GLN A 1 301 ? 7.352 29.672 32.781 1 89.94 301 GLN A CA 1
ATOM 2274 C C . GLN A 1 301 ? 7.355 29.109 31.359 1 89.94 301 GLN A C 1
ATOM 2276 O O . GLN A 1 301 ? 8.367 29.172 30.672 1 89.94 301 GLN A O 1
ATOM 2281 N N . ILE A 1 302 ? 6.219 28.531 30.906 1 91.5 302 ILE A N 1
ATOM 2282 C CA . ILE A 1 302 ? 6.117 27.984 29.562 1 91.5 302 ILE A CA 1
ATOM 2283 C C . ILE A 1 302 ? 6.285 29.094 28.531 1 91.5 302 ILE A C 1
ATOM 2285 O O . ILE A 1 302 ? 6.984 28.922 27.531 1 91.5 302 ILE A O 1
ATOM 2289 N N . ALA A 1 303 ? 5.652 30.234 28.797 1 91.88 303 ALA A N 1
ATOM 2290 C CA . ALA A 1 303 ? 5.754 31.375 27.891 1 91.88 303 ALA A CA 1
ATOM 2291 C C . ALA A 1 303 ? 7.211 31.75 27.641 1 91.88 303 ALA A C 1
ATOM 2293 O O . ALA A 1 303 ? 7.621 31.938 26.5 1 91.88 303 ALA A O 1
ATOM 2294 N N . TYR A 1 304 ? 7.969 31.797 28.734 1 86.75 304 TYR A N 1
ATOM 2295 C CA . TYR A 1 304 ? 9.375 32.156 28.625 1 86.75 304 TYR A CA 1
ATOM 2296 C C . TYR A 1 304 ? 10.172 31.078 27.906 1 86.75 304 TYR A C 1
ATOM 2298 O O . TYR A 1 304 ? 11.047 31.375 27.094 1 86.75 304 TYR A O 1
ATOM 2306 N N . GLN A 1 305 ? 9.852 29.891 28.172 1 85.81 305 GLN A N 1
ATOM 2307 C CA . GLN A 1 305 ? 10.586 28.766 27.594 1 85.81 305 GLN A CA 1
ATOM 2308 C C . GLN A 1 305 ? 10.375 28.688 26.094 1 85.81 305 GLN A C 1
ATOM 2310 O O . GLN A 1 305 ? 11.266 28.266 25.359 1 85.81 305 GLN A O 1
ATOM 2315 N N . VAL A 1 306 ? 9.203 29.109 25.734 1 89.94 306 VAL A N 1
ATOM 2316 C CA . VAL A 1 306 ? 8.922 29.016 24.312 1 89.94 306 VAL A CA 1
ATOM 2317 C C . VAL A 1 306 ? 9.188 30.359 23.641 1 89.94 306 VAL A C 1
ATOM 2319 O O . VAL A 1 306 ? 8.867 30.547 22.469 1 89.94 306 VAL A O 1
ATOM 2322 N N . GLY A 1 307 ? 9.695 31.297 24.391 1 88.75 307 GLY A N 1
ATOM 2323 C CA . GLY A 1 307 ? 10.305 32.469 23.812 1 88.75 307 GLY A CA 1
ATOM 2324 C C . GLY A 1 307 ? 9.359 33.656 23.75 1 88.75 307 GLY A C 1
ATOM 2325 O O . GLY A 1 307 ? 9.555 34.594 22.953 1 88.75 307 GLY A O 1
ATOM 2326 N N . PHE A 1 308 ? 8.352 33.719 24.469 1 89.94 308 PHE A N 1
ATOM 2327 C CA . PHE A 1 308 ? 7.492 34.906 24.516 1 89.94 308 PHE A CA 1
ATOM 2328 C C . PHE A 1 308 ? 7.984 35.875 25.578 1 89.94 308 PHE A C 1
ATOM 2330 O O . PHE A 1 308 ? 8.555 35.469 26.594 1 89.94 308 PHE A O 1
ATOM 2337 N N . ARG A 1 309 ? 7.773 37.188 25.328 1 85.31 309 ARG A N 1
ATOM 2338 C CA . ARG A 1 309 ? 8.242 38.219 26.234 1 85.31 309 ARG A CA 1
ATOM 2339 C C . ARG A 1 309 ? 7.336 38.344 27.453 1 85.31 309 ARG A C 1
ATOM 2341 O O . ARG A 1 309 ? 7.785 38.719 28.547 1 85.31 309 ARG A O 1
ATOM 2348 N N . HIS A 1 310 ? 6.062 38.094 27.219 1 89.06 310 HIS A N 1
ATOM 2349 C CA . HIS A 1 310 ? 5.086 38.188 28.297 1 89.06 310 HIS A CA 1
ATOM 2350 C C . HIS A 1 310 ? 4.035 37.094 28.156 1 89.06 310 HIS A C 1
ATOM 2352 O O . HIS A 1 310 ? 3.795 36.594 27.062 1 89.06 310 HIS A O 1
ATOM 2358 N N . GLN A 1 311 ? 3.516 36.719 29.281 1 92.25 311 GLN A N 1
ATOM 2359 C CA . GLN A 1 311 ? 2.521 35.656 29.328 1 92.25 311 GLN A CA 1
ATOM 2360 C C . GLN A 1 311 ? 1.302 36 28.469 1 92.25 311 GLN A C 1
ATOM 2362 O O . GLN A 1 311 ? 0.682 35.125 27.875 1 92.25 311 GLN A O 1
ATOM 2367 N N . SER A 1 312 ? 0.974 37.281 28.391 1 93.38 312 SER A N 1
ATOM 2368 C CA . SER A 1 312 ? -0.189 37.719 27.625 1 93.38 312 SER A CA 1
ATOM 2369 C C . SER A 1 312 ? -0.034 37.344 26.141 1 93.38 312 SER A C 1
ATOM 2371 O O . SER A 1 312 ? -1.002 36.938 25.5 1 93.38 312 SER A O 1
ATOM 2373 N N . ALA A 1 313 ? 1.117 37.5 25.656 1 92.19 313 ALA A N 1
ATOM 2374 C CA . ALA A 1 313 ? 1.392 37.156 24.266 1 92.19 313 ALA A CA 1
ATOM 2375 C C . ALA A 1 313 ? 1.266 35.656 24.047 1 92.19 313 ALA A C 1
ATOM 2377 O O . ALA A 1 313 ? 0.782 35.188 23.016 1 92.19 313 ALA A O 1
ATOM 2378 N N . PHE A 1 314 ? 1.743 34.906 25.016 1 93.25 314 PHE A N 1
ATOM 2379 C CA . PHE A 1 314 ? 1.605 33.469 24.969 1 93.25 314 PHE A CA 1
ATOM 2380 C C . PHE A 1 314 ? 0.137 33.062 25.016 1 93.25 314 PHE A C 1
ATOM 2382 O O . PHE A 1 314 ? -0.283 32.156 24.266 1 93.25 314 PHE A O 1
ATOM 2389 N N . ASN A 1 315 ? -0.616 33.688 25.828 1 93.38 315 ASN A N 1
ATOM 2390 C CA . ASN A 1 315 ? -2.045 33.406 25.906 1 93.38 315 ASN A CA 1
ATOM 2391 C C . ASN A 1 315 ? -2.742 33.625 24.562 1 93.38 315 ASN A C 1
ATOM 2393 O O . ASN A 1 315 ? -3.578 32.844 24.156 1 93.38 315 ASN A O 1
ATOM 2397 N N . LYS A 1 316 ? -2.398 34.75 23.938 1 91.56 316 LYS A N 1
ATOM 2398 C CA . LYS A 1 316 ? -2.984 35.062 22.641 1 91.56 316 LYS A CA 1
ATOM 2399 C C . LYS A 1 316 ? -2.588 34 21.594 1 91.56 316 LYS A C 1
ATOM 2401 O O . LYS A 1 316 ? -3.398 33.656 20.734 1 91.56 316 LYS A O 1
ATOM 2406 N N . ALA A 1 317 ? -1.407 33.625 21.656 1 90.06 317 ALA A N 1
ATOM 2407 C CA . ALA A 1 317 ? -0.935 32.625 20.734 1 90.06 317 ALA A CA 1
ATOM 2408 C C . ALA A 1 317 ? -1.685 31.297 20.938 1 90.06 317 ALA A C 1
ATOM 2410 O O . ALA A 1 317 ? -2.053 30.625 19.969 1 90.06 317 ALA A O 1
ATOM 2411 N N . CYS A 1 318 ? -1.89 30.922 22.188 1 90.62 318 CYS A N 1
ATOM 2412 C CA . CYS A 1 318 ? -2.625 29.703 22.5 1 90.62 318 CYS A CA 1
ATOM 2413 C C . CYS A 1 318 ? -4.055 29.781 21.984 1 90.62 318 CYS A C 1
ATOM 2415 O O . CYS A 1 318 ? -4.582 28.797 21.453 1 90.62 318 CYS A O 1
ATOM 2417 N N . GLU A 1 319 ? -4.625 30.906 22.109 1 88.56 319 GLU A N 1
ATOM 2418 C CA . GLU A 1 319 ? -5.961 31.094 21.547 1 88.56 319 GLU A CA 1
ATOM 2419 C C . GLU A 1 319 ? -5.973 30.891 20.047 1 88.56 319 GLU A C 1
ATOM 2421 O O . GLU A 1 319 ? -6.902 30.297 19.5 1 88.56 319 GLU A O 1
ATOM 2426 N N . ARG A 1 320 ? -4.984 31.438 19.453 1 83.5 320 ARG A N 1
ATOM 2427 C CA . ARG A 1 320 ? -4.867 31.297 18 1 83.5 320 ARG A CA 1
ATOM 2428 C C . ARG A 1 320 ? -4.609 29.844 17.625 1 83.5 320 ARG A C 1
ATOM 2430 O O . ARG A 1 320 ? -5.203 29.328 16.672 1 83.5 320 ARG A O 1
ATOM 2437 N N . TRP A 1 321 ? -3.705 29.219 18.391 1 83.19 321 TRP A N 1
ATOM 2438 C CA . TRP A 1 321 ? -3.266 27.859 18.062 1 83.19 321 TRP A CA 1
ATOM 2439 C C . TRP A 1 321 ? -4.34 26.844 18.406 1 83.19 321 TRP A C 1
ATOM 2441 O O . TRP A 1 321 ? -4.652 25.953 17.609 1 83.19 321 TRP A O 1
ATOM 2451 N N . PHE A 1 322 ? -4.848 26.969 19.578 1 82.62 322 PHE A N 1
ATOM 2452 C CA . PHE A 1 322 ? -5.617 25.891 20.156 1 82.62 322 PHE A CA 1
ATOM 2453 C C . PHE A 1 322 ? -7.086 26.266 20.281 1 82.62 322 PHE A C 1
ATOM 2455 O O . PHE A 1 322 ? -7.914 25.438 20.688 1 82.62 322 PHE A O 1
ATOM 2462 N N . GLY A 1 323 ? -7.387 27.484 19.891 1 79.81 323 GLY A N 1
ATOM 2463 C CA . GLY A 1 323 ? -8.758 27.969 19.969 1 79.81 323 GLY A CA 1
ATOM 2464 C C . GLY A 1 323 ? -9.18 28.328 21.391 1 79.81 323 GLY A C 1
ATOM 2465 O O . GLY A 1 323 ? -10.328 28.688 21.625 1 79.81 323 GLY A O 1
ATOM 2466 N N . MET A 1 324 ? -8.273 28.141 22.312 1 83.69 324 MET A N 1
ATOM 2467 C CA . MET A 1 324 ? -8.539 28.422 23.719 1 83.69 324 MET A CA 1
ATOM 2468 C C . MET A 1 324 ? -7.258 28.797 24.453 1 83.69 324 MET A C 1
ATOM 2470 O O . MET A 1 324 ? -6.16 28.609 23.922 1 83.69 324 MET A O 1
ATOM 2474 N N . GLY A 1 325 ? -7.406 29.312 25.625 1 90.75 325 GLY A N 1
ATOM 2475 C CA . GLY A 1 325 ? -6.25 29.672 26.438 1 90.75 325 GLY A CA 1
ATOM 2476 C C . GLY A 1 325 ? -5.488 28.469 26.969 1 90.75 325 GLY A C 1
ATOM 2477 O O . GLY A 1 325 ? -5.996 27.344 26.938 1 90.75 325 GLY A O 1
ATOM 2478 N N . PRO A 1 326 ? -4.199 28.719 27.406 1 91.75 326 PRO A N 1
ATOM 2479 C CA . PRO A 1 326 ? -3.355 27.609 27.844 1 91.75 326 PRO A CA 1
ATOM 2480 C C . PRO A 1 326 ? -3.953 26.859 29.031 1 91.75 326 PRO A C 1
ATOM 2482 O O . PRO A 1 326 ? -3.791 25.641 29.141 1 91.75 326 PRO A O 1
ATOM 2485 N N . GLY A 1 327 ? -4.562 27.5 29.875 1 90.56 327 GLY A N 1
ATOM 2486 C CA . GLY A 1 327 ? -5.176 26.844 31.016 1 90.56 327 GLY A CA 1
ATOM 2487 C C . GLY A 1 327 ? -6.238 25.844 30.625 1 90.56 327 GLY A C 1
ATOM 2488 O O . GLY A 1 327 ? -6.195 24.688 31.047 1 90.56 327 GLY A O 1
ATOM 2489 N N . ARG A 1 328 ? -7.156 26.266 29.891 1 88 328 ARG A N 1
ATOM 2490 C CA . ARG A 1 328 ? -8.219 25.406 29.406 1 88 328 ARG A CA 1
ATOM 2491 C C . ARG A 1 328 ? -7.656 24.266 28.562 1 88 328 ARG A C 1
ATOM 2493 O O . ARG A 1 328 ? -8.141 23.141 28.625 1 88 328 ARG A O 1
ATOM 2500 N N . TYR A 1 329 ? -6.699 24.656 27.844 1 85.94 329 TYR A N 1
ATOM 2501 C CA . TYR A 1 329 ? -6.086 23.656 26.984 1 85.94 329 TYR A CA 1
ATOM 2502 C C . TYR A 1 329 ? -5.438 22.547 27.797 1 85.94 329 TYR A C 1
ATOM 2504 O O . TYR A 1 329 ? -5.613 21.359 27.5 1 85.94 329 TYR A O 1
ATOM 2512 N N . ARG A 1 330 ? -4.703 22.859 28.734 1 87.44 330 ARG A N 1
ATOM 2513 C CA . ARG A 1 330 ? -4.043 21.891 29.609 1 87.44 330 ARG A CA 1
ATOM 2514 C C . ARG A 1 330 ? -5.062 20.984 30.281 1 87.44 330 ARG A C 1
ATOM 2516 O O . ARG A 1 330 ? -4.82 19.781 30.438 1 87.44 330 ARG A O 1
ATOM 2523 N N . GLU A 1 331 ? -6.152 21.562 30.594 1 80.94 331 GLU A N 1
ATOM 2524 C CA . GLU A 1 331 ? -7.199 20.781 31.25 1 80.94 331 GLU A CA 1
ATOM 2525 C C . GLU A 1 331 ? -7.781 19.734 30.312 1 80.94 331 GLU A C 1
ATOM 2527 O O . GLU A 1 331 ? -8.266 18.688 30.766 1 80.94 331 GLU A O 1
ATOM 2532 N N . GLN A 1 332 ? -7.727 20.094 29.094 1 74 332 GLN A N 1
ATOM 2533 C CA . GLN A 1 332 ? -8.336 19.203 28.109 1 74 332 GLN A CA 1
ATOM 2534 C C . GLN A 1 332 ? -7.367 18.109 27.672 1 74 332 GLN A C 1
ATOM 2536 O O . GLN A 1 332 ? -7.773 17.125 27.047 1 74 332 GLN A O 1
ATOM 2541 N N . LEU A 1 333 ? -6.203 18.391 27.844 1 71.81 333 LEU A N 1
ATOM 2542 C CA . LEU A 1 333 ? -5.199 17.406 27.453 1 71.81 333 LEU A CA 1
ATOM 2543 C C . LEU A 1 333 ? -5.172 16.234 28.422 1 71.81 333 LEU A C 1
ATOM 2545 O O . LEU A 1 333 ? -5.352 16.422 29.625 1 71.81 333 LEU A O 1
ATOM 2549 N N . MET B 1 1 ? 2.611 -31.953 -1.046 1 67.81 1 MET B N 1
ATOM 2550 C CA . MET B 1 1 ? 1.28 -31.375 -1.185 1 67.81 1 MET B CA 1
ATOM 2551 C C . MET B 1 1 ? 1.364 -29.859 -1.345 1 67.81 1 MET B C 1
ATOM 2553 O O . MET B 1 1 ? 2.178 -29.203 -0.687 1 67.81 1 MET B O 1
ATOM 2557 N N . PRO B 1 2 ? 0.62 -29.344 -2.283 1 77.75 2 PRO B N 1
ATOM 2558 C CA . PRO B 1 2 ? 0.644 -27.891 -2.463 1 77.75 2 PRO B CA 1
ATOM 2559 C C . PRO B 1 2 ? 0.221 -27.125 -1.207 1 77.75 2 PRO B C 1
ATOM 2561 O O . PRO B 1 2 ? -0.641 -27.594 -0.459 1 77.75 2 PRO B O 1
ATOM 2564 N N . THR B 1 3 ? 0.918 -26.031 -0.934 1 80.31 3 THR B N 1
ATOM 2565 C CA . THR B 1 3 ? 0.624 -25.234 0.252 1 80.31 3 THR B CA 1
ATOM 2566 C C . THR B 1 3 ? 0.498 -23.75 -0.108 1 80.31 3 THR B C 1
ATOM 2568 O O . THR B 1 3 ? 0.901 -23.328 -1.196 1 80.31 3 THR B O 1
ATOM 2571 N N . VAL B 1 4 ? -0.156 -23.016 0.794 1 84.62 4 VAL B N 1
ATOM 2572 C CA . VAL B 1 4 ? -0.289 -21.562 0.677 1 84.62 4 VAL B CA 1
ATOM 2573 C C . VAL B 1 4 ? -0.012 -20.906 2.029 1 84.62 4 VAL B C 1
ATOM 2575 O O . VAL B 1 4 ? -0.332 -21.469 3.076 1 84.62 4 VAL B O 1
ATOM 2578 N N . SER B 1 5 ? 0.609 -19.781 1.979 1 84.12 5 SER B N 1
ATOM 2579 C CA . SER B 1 5 ? 0.864 -19.078 3.236 1 84.12 5 SER B CA 1
ATOM 2580 C C . SER B 1 5 ? -0.436 -18.766 3.967 1 84.12 5 SER B C 1
ATOM 2582 O O . SER B 1 5 ? -1.45 -18.469 3.338 1 84.12 5 SER B O 1
ATOM 2584 N N . ARG B 1 6 ? -0.357 -18.812 5.25 1 83.69 6 ARG B N 1
ATOM 2585 C CA . ARG B 1 6 ? -1.522 -18.516 6.078 1 83.69 6 ARG B CA 1
ATOM 2586 C C . ARG B 1 6 ? -2.029 -17.094 5.816 1 83.69 6 ARG B C 1
ATOM 2588 O O . ARG B 1 6 ? -3.24 -16.859 5.781 1 83.69 6 ARG B O 1
ATOM 2595 N N . THR B 1 7 ? -1.139 -16.203 5.598 1 82.69 7 THR B N 1
ATOM 2596 C CA . THR B 1 7 ? -1.498 -14.82 5.344 1 82.69 7 THR B CA 1
ATOM 2597 C C . THR B 1 7 ? -2.281 -14.695 4.039 1 82.69 7 THR B C 1
ATOM 2599 O O . THR B 1 7 ? -3.309 -14.008 3.99 1 82.69 7 THR B O 1
ATOM 2602 N N . PHE B 1 8 ? -1.82 -15.336 3.098 1 85.56 8 PHE B N 1
ATOM 2603 C CA . PHE B 1 8 ? -2.508 -15.297 1.813 1 85.56 8 PHE B CA 1
ATOM 2604 C C . PHE B 1 8 ? -3.846 -16.016 1.89 1 85.56 8 PHE B C 1
ATOM 2606 O O . PHE B 1 8 ? -4.844 -15.555 1.34 1 85.56 8 PHE B O 1
ATOM 2613 N N . ALA B 1 9 ? -3.863 -17.109 2.549 1 85.69 9 ALA B N 1
ATOM 2614 C CA . ALA B 1 9 ? -5.102 -17.859 2.744 1 85.69 9 ALA B CA 1
ATOM 2615 C C . ALA B 1 9 ? -6.148 -17.016 3.465 1 85.69 9 ALA B C 1
ATOM 2617 O O . ALA B 1 9 ? -7.328 -17.047 3.105 1 85.69 9 ALA B O 1
ATOM 2618 N N . ASN B 1 10 ? -5.688 -16.344 4.406 1 82.69 10 ASN B N 1
ATOM 2619 C CA . ASN B 1 10 ? -6.59 -15.461 5.141 1 82.69 10 ASN B CA 1
ATOM 2620 C C . ASN B 1 10 ? -7.207 -14.398 4.23 1 82.69 10 ASN B C 1
ATOM 2622 O O . ASN B 1 10 ? -8.391 -14.078 4.363 1 82.69 10 ASN B O 1
ATOM 2626 N N . ALA B 1 11 ? -6.441 -13.945 3.361 1 82.19 11 ALA B N 1
ATOM 2627 C CA . ALA B 1 11 ? -6.934 -12.953 2.408 1 82.19 11 ALA B CA 1
ATOM 2628 C C . ALA B 1 11 ? -8.016 -13.539 1.511 1 82.19 11 ALA B C 1
ATOM 2630 O O . ALA B 1 11 ? -9.039 -12.898 1.258 1 82.19 11 ALA B O 1
ATOM 2631 N N . LEU B 1 12 ? -7.789 -14.703 1.094 1 84.81 12 LEU B N 1
ATOM 2632 C CA . LEU B 1 12 ? -8.742 -15.367 0.212 1 84.81 12 LEU B CA 1
ATOM 2633 C C . LEU B 1 12 ? -10.047 -15.664 0.947 1 84.81 12 LEU B C 1
ATOM 2635 O O . LEU B 1 12 ? -11.133 -15.422 0.416 1 84.81 12 LEU B O 1
ATOM 2639 N N . ILE B 1 13 ? -9.898 -16.094 2.133 1 83.88 13 ILE B N 1
ATOM 2640 C CA . ILE B 1 13 ? -11.062 -16.453 2.934 1 83.88 13 ILE B CA 1
ATOM 2641 C C . ILE B 1 13 ? -11.875 -15.203 3.252 1 83.88 13 ILE B C 1
ATOM 2643 O O . ILE B 1 13 ? -13.102 -15.219 3.18 1 83.88 13 ILE B O 1
ATOM 2647 N N . SER B 1 14 ? -11.18 -14.172 3.574 1 79.81 14 SER B N 1
ATOM 2648 C CA . SER B 1 14 ? -11.852 -12.906 3.859 1 79.81 14 SER B CA 1
ATOM 2649 C C . SER B 1 14 ? -12.625 -12.406 2.645 1 79.81 14 SER B C 1
ATOM 2651 O O . SER B 1 14 ? -13.711 -11.844 2.783 1 79.81 14 SER B O 1
ATOM 2653 N N . ALA B 1 15 ? -12.062 -12.625 1.53 1 81.06 15 ALA B N 1
ATOM 2654 C CA . ALA B 1 15 ? -12.688 -12.18 0.287 1 81.06 15 ALA B CA 1
ATOM 2655 C C . ALA B 1 15 ? -13.977 -12.945 0.016 1 81.06 15 ALA B C 1
ATOM 2657 O O . ALA B 1 15 ? -14.93 -12.391 -0.529 1 81.06 15 ALA B O 1
ATOM 2658 N N . LEU B 1 16 ? -14.031 -14.211 0.416 1 81.44 16 LEU B N 1
ATOM 2659 C CA . LEU B 1 16 ? -15.18 -15.055 0.133 1 81.44 16 LEU B CA 1
ATOM 2660 C C . LEU B 1 16 ? -16.391 -14.625 0.955 1 81.44 16 LEU B C 1
ATOM 2662 O O . LEU B 1 16 ? -17.531 -14.727 0.492 1 81.44 16 LEU B O 1
ATOM 2666 N N . GLY B 1 17 ? -16.094 -14.297 2.232 1 74.25 17 GLY B N 1
ATOM 2667 C CA . GLY B 1 17 ? -17.188 -13.93 3.113 1 74.25 17 GLY B CA 1
ATOM 2668 C C . GLY B 1 17 ? -18 -12.758 2.596 1 74.25 17 GLY B C 1
ATOM 2669 O O . GLY B 1 17 ? -19.219 -12.672 2.83 1 74.25 17 GLY B O 1
ATOM 2670 N N . GLY B 1 18 ? -17.453 -12.016 1.679 1 64.25 18 GLY B N 1
ATOM 2671 C CA . GLY B 1 18 ? -18.094 -10.898 1.016 1 64.25 18 GLY B CA 1
ATOM 2672 C C . GLY B 1 18 ? -19.297 -10.359 1.788 1 64.25 18 GLY B C 1
ATOM 2673 O O . GLY B 1 18 ? -19.188 -10.102 2.988 1 64.25 18 GLY B O 1
ATOM 2674 N N . VAL B 1 19 ? -20.484 -10.203 1.214 1 63.56 19 VAL B N 1
ATOM 2675 C CA . VAL B 1 19 ? -21.656 -9.523 1.741 1 63.56 19 VAL B CA 1
ATOM 2676 C C . VAL B 1 19 ? -22.625 -10.555 2.326 1 63.56 19 VAL B C 1
ATOM 2678 O O . VAL B 1 19 ? -23.625 -10.188 2.967 1 63.56 19 VAL B O 1
ATOM 2681 N N . GLN B 1 20 ? -22.312 -11.875 2.186 1 75.31 20 GLN B N 1
ATOM 2682 C CA . GLN B 1 20 ? -23.234 -12.883 2.695 1 75.31 20 GLN B CA 1
ATOM 2683 C C . GLN B 1 20 ? -22.781 -13.406 4.059 1 75.31 20 GLN B C 1
ATOM 2685 O O . GLN B 1 20 ? -21.812 -14.164 4.148 1 75.31 20 GLN B O 1
ATOM 2690 N N . PRO B 1 21 ? -23.5 -13.102 5.004 1 76.5 21 PRO B N 1
ATOM 2691 C CA . PRO B 1 21 ? -23.094 -13.461 6.367 1 76.5 21 PRO B CA 1
ATOM 2692 C C . PRO B 1 21 ? -22.906 -14.969 6.551 1 76.5 21 PRO B C 1
ATOM 2694 O O . PRO B 1 21 ? -22 -15.398 7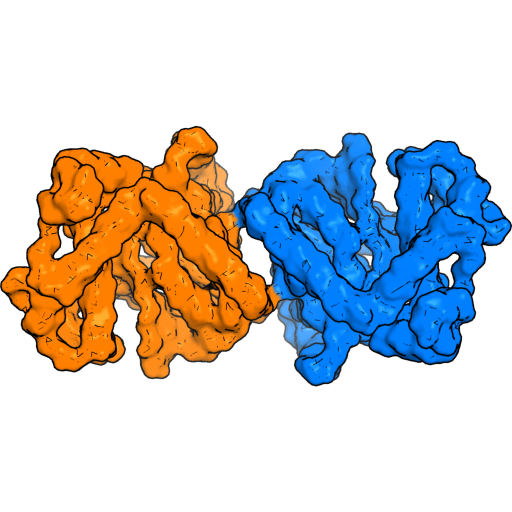.262 1 76.5 21 PRO B O 1
ATOM 2697 N N . ALA B 1 22 ? -23.75 -15.734 5.883 1 74.56 22 ALA B N 1
ATOM 2698 C CA . ALA B 1 22 ? -23.656 -17.188 6.051 1 74.56 22 ALA B CA 1
ATOM 2699 C C . ALA B 1 22 ? -22.328 -17.719 5.512 1 74.56 22 ALA B C 1
ATOM 2701 O O . ALA B 1 22 ? -21.719 -18.594 6.117 1 74.56 22 ALA B O 1
ATOM 2702 N N . VAL B 1 23 ? -21.953 -17.172 4.434 1 77 23 VAL B N 1
ATOM 2703 C CA . VAL B 1 23 ? -20.688 -17.594 3.832 1 77 23 VAL B CA 1
ATOM 2704 C C . VAL B 1 23 ? -19.531 -17.125 4.707 1 77 23 VAL B C 1
ATOM 2706 O O . VAL B 1 23 ? -18.578 -17.891 4.93 1 77 23 VAL B O 1
ATOM 2709 N N . ARG B 1 24 ? -19.703 -16.031 5.203 1 77.81 24 ARG B N 1
ATOM 2710 C CA . ARG B 1 24 ? -18.672 -15.492 6.082 1 77.81 24 ARG B CA 1
ATOM 2711 C C . ARG B 1 24 ? -18.5 -16.359 7.324 1 77.81 24 ARG B C 1
ATOM 2713 O O . ARG B 1 24 ? -17.391 -16.703 7.699 1 77.81 24 ARG B O 1
ATOM 2720 N N . GLU B 1 25 ? -19.578 -16.703 7.844 1 77.75 25 GLU B N 1
ATOM 2721 C CA . GLU B 1 25 ? -19.562 -17.531 9.039 1 77.75 25 GLU B CA 1
ATOM 2722 C C . GLU B 1 25 ? -18.953 -18.906 8.75 1 77.75 25 GLU B C 1
ATOM 2724 O O . GLU B 1 25 ? -18.172 -19.438 9.555 1 77.75 25 GLU B O 1
ATOM 2729 N N . LEU B 1 26 ? -19.328 -19.406 7.66 1 76.31 26 LEU B N 1
ATOM 2730 C CA . LEU B 1 26 ? -18.812 -20.703 7.25 1 76.31 26 LEU B CA 1
ATOM 2731 C C . LEU B 1 26 ? -17.297 -20.641 7.051 1 76.31 26 LEU B C 1
ATOM 2733 O O . LEU B 1 26 ? -16.562 -21.5 7.543 1 76.31 26 LEU B O 1
ATOM 2737 N N . CYS B 1 27 ? -16.844 -19.578 6.383 1 76.31 27 CYS B N 1
ATOM 2738 C CA . CYS B 1 27 ? -15.422 -19.422 6.113 1 76.31 27 CYS B CA 1
ATOM 2739 C C . CYS B 1 27 ? -14.633 -19.266 7.41 1 76.31 27 CYS B C 1
ATOM 2741 O O . CYS B 1 27 ? -13.57 -19.859 7.574 1 76.31 27 CYS B O 1
ATOM 2743 N N . GLN B 1 28 ? -15.312 -18.578 8.281 1 75.88 28 GLN B N 1
ATOM 2744 C CA . GLN B 1 28 ? -14.656 -18.359 9.562 1 75.88 28 GLN B CA 1
ATOM 2745 C C . GLN B 1 28 ? -14.547 -19.656 10.352 1 75.88 28 GLN B C 1
ATOM 2747 O O . GLN B 1 28 ? -13.5 -19.953 10.945 1 75.88 28 GLN B O 1
ATOM 2752 N N . ARG B 1 29 ? -15.562 -20.391 10.312 1 77.81 29 ARG B N 1
ATOM 2753 C CA . ARG B 1 29 ? -15.594 -21.641 11.055 1 77.81 29 ARG B CA 1
ATOM 2754 C C . ARG B 1 29 ? -14.594 -22.641 10.469 1 77.81 29 ARG B C 1
ATOM 2756 O O . ARG B 1 29 ? -13.852 -23.281 11.211 1 77.81 29 ARG B O 1
ATOM 2763 N N . LEU B 1 30 ? -14.555 -22.703 9.195 1 73.62 30 LEU B N 1
ATOM 2764 C CA . LEU B 1 30 ? -13.703 -23.688 8.531 1 73.62 30 LEU B CA 1
ATOM 2765 C C . LEU B 1 30 ? -12.242 -23.266 8.578 1 73.62 30 LEU B C 1
ATOM 2767 O O . LEU B 1 30 ? -11.344 -24.109 8.594 1 73.62 30 LEU B O 1
ATOM 2771 N N . ALA B 1 31 ? -12.125 -21.922 8.648 1 74.75 31 ALA B N 1
ATOM 2772 C CA . ALA B 1 31 ? -10.773 -21.391 8.523 1 74.75 31 ALA B CA 1
ATOM 2773 C C . ALA B 1 31 ? -10.117 -21.234 9.898 1 74.75 31 ALA B C 1
ATOM 2775 O O . ALA B 1 31 ? -8.898 -21.094 10 1 74.75 31 ALA B O 1
ATOM 2776 N N . GLU B 1 32 ? -10.883 -21.25 10.945 1 75.12 32 GLU B N 1
ATOM 2777 C CA . GLU B 1 32 ? -10.398 -20.969 12.289 1 75.12 32 GLU B CA 1
ATOM 2778 C C . GLU B 1 32 ? -9.18 -21.828 12.625 1 75.12 32 GLU B C 1
ATOM 2780 O O . GLU B 1 32 ? -8.148 -21.328 13.07 1 75.12 32 GLU B O 1
ATOM 2785 N N . PRO B 1 33 ? -9.297 -23.078 12.359 1 72 33 PRO B N 1
ATOM 2786 C CA . PRO B 1 33 ? -8.125 -23.891 12.695 1 72 33 PRO B CA 1
ATOM 2787 C C . PRO B 1 33 ? -6.926 -23.609 11.789 1 72 33 PRO B C 1
ATOM 2789 O O . PRO B 1 33 ? -5.777 -23.781 12.211 1 72 33 PRO B O 1
ATOM 2792 N N . LEU B 1 34 ? -7.27 -23.141 10.641 1 72.31 34 LEU B N 1
ATOM 2793 C CA . LEU B 1 34 ? -6.227 -22.922 9.648 1 72.31 34 LEU B CA 1
ATOM 2794 C C . LEU B 1 34 ? -5.508 -21.594 9.898 1 72.31 34 LEU B C 1
ATOM 2796 O O . LEU B 1 34 ? -4.328 -21.453 9.562 1 72.31 34 LEU B O 1
ATOM 2800 N N . LEU B 1 35 ? -6.246 -20.703 10.578 1 73.31 35 LEU B N 1
ATOM 2801 C CA . LEU B 1 35 ? -5.734 -19.344 10.672 1 73.31 35 LEU B CA 1
ATOM 2802 C C . LEU B 1 35 ? -5.254 -19.047 12.086 1 73.31 35 LEU B C 1
ATOM 2804 O O . LEU B 1 35 ? -4.848 -17.922 12.383 1 73.31 35 LEU B O 1
ATOM 2808 N N . ASP B 1 36 ? -5.258 -20.078 12.852 1 75.5 36 ASP B N 1
ATOM 2809 C CA . ASP B 1 36 ? -4.742 -19.922 14.211 1 75.5 36 ASP B CA 1
ATOM 2810 C C . ASP B 1 36 ? -3.264 -19.547 14.203 1 75.5 36 ASP B C 1
ATOM 2812 O O . ASP B 1 36 ? -2.479 -20.125 13.445 1 75.5 36 ASP B O 1
ATOM 2816 N N . PRO B 1 37 ? -2.961 -18.547 14.969 1 70.38 37 PRO B N 1
ATOM 2817 C CA . PRO B 1 37 ? -1.561 -18.125 15.016 1 70.38 37 PRO B CA 1
ATOM 2818 C C . PRO B 1 37 ? -0.61 -19.266 15.383 1 70.38 37 PRO B C 1
ATOM 2820 O O . PRO B 1 37 ? 0.577 -19.219 15.047 1 70.38 37 PRO B O 1
ATOM 2823 N N . SER B 1 38 ? -1.139 -20.172 16.047 1 69.56 38 SER B N 1
ATOM 2824 C CA . SER B 1 38 ? -0.319 -21.312 16.453 1 69.56 38 SER B CA 1
ATOM 2825 C C . SER B 1 38 ? -0.192 -22.328 15.312 1 69.56 38 SER B C 1
ATOM 2827 O O . SER B 1 38 ? 0.628 -23.25 15.383 1 69.56 38 SER B O 1
ATOM 2829 N N . ALA B 1 39 ? -0.928 -22.094 14.297 1 71.06 39 ALA B N 1
ATOM 2830 C CA . ALA B 1 39 ? -0.873 -22.984 13.141 1 71.06 39 ALA B CA 1
ATOM 2831 C C . ALA B 1 39 ? 0.364 -22.703 12.289 1 71.06 39 ALA B C 1
ATOM 2833 O O . ALA B 1 39 ? 0.981 -21.641 12.414 1 71.06 39 ALA B O 1
ATOM 2834 N N . PRO B 1 40 ? 0.736 -23.641 11.516 1 67.94 40 PRO B N 1
ATOM 2835 C CA . PRO B 1 40 ? 1.891 -23.453 10.641 1 67.94 40 PRO B CA 1
ATOM 2836 C C . PRO B 1 40 ? 1.729 -22.25 9.711 1 67.94 40 PRO B C 1
ATOM 2838 O O . PRO B 1 40 ? 0.604 -21.875 9.359 1 67.94 40 PRO B O 1
ATOM 2841 N N . ALA B 1 41 ? 2.803 -21.688 9.305 1 76.06 41 ALA B N 1
ATOM 2842 C CA . ALA B 1 41 ? 2.816 -20.516 8.438 1 76.06 41 ALA B CA 1
ATOM 2843 C C . ALA B 1 41 ? 2.268 -20.844 7.055 1 76.06 41 ALA B C 1
ATOM 2845 O O . ALA B 1 41 ? 1.814 -19.953 6.332 1 76.06 41 ALA B O 1
ATOM 2846 N N . PHE B 1 42 ? 2.277 -22.172 6.766 1 79.75 42 PHE B N 1
ATOM 2847 C CA . PHE B 1 42 ? 1.723 -22.641 5.5 1 79.75 42 PHE B CA 1
ATOM 2848 C C . PHE B 1 42 ? 0.668 -23.719 5.727 1 79.75 42 PHE B C 1
ATOM 2850 O O . PHE B 1 42 ? 0.837 -24.578 6.586 1 79.75 42 PHE B O 1
ATOM 2857 N N . ILE B 1 43 ? -0.43 -23.578 4.902 1 81.5 43 ILE B N 1
ATOM 2858 C CA . ILE B 1 43 ? -1.516 -24.547 5.035 1 81.5 43 ILE B CA 1
ATOM 2859 C C . ILE B 1 43 ? -1.692 -25.297 3.721 1 81.5 43 ILE B C 1
ATOM 2861 O O . ILE B 1 43 ? -1.416 -24.766 2.645 1 81.5 43 ILE B O 1
ATOM 2865 N N . PRO B 1 44 ? -2.191 -26.562 3.795 1 79.25 44 PRO B N 1
ATOM 2866 C CA . PRO B 1 44 ? -2.443 -27.312 2.561 1 79.25 44 PRO B CA 1
ATOM 2867 C C . PRO B 1 44 ? -3.482 -26.641 1.666 1 79.25 44 PRO B C 1
ATOM 2869 O O . PRO B 1 44 ? -4.543 -26.234 2.145 1 79.25 44 PRO B O 1
ATOM 2872 N N . LEU B 1 45 ? -3.178 -26.531 0.447 1 83.5 45 LEU B N 1
ATOM 2873 C CA . LEU B 1 45 ? -4.105 -25.938 -0.514 1 83.5 45 LEU B CA 1
ATOM 2874 C C . LEU B 1 45 ? -5.418 -26.719 -0.541 1 83.5 45 LEU B C 1
ATOM 2876 O O . LEU B 1 45 ? -6.488 -26.125 -0.722 1 83.5 45 LEU B O 1
ATOM 2880 N N . ALA B 1 46 ? -5.363 -28 -0.34 1 81.44 46 ALA B N 1
ATOM 2881 C CA . ALA B 1 46 ? -6.547 -28.859 -0.333 1 81.44 46 ALA B CA 1
ATOM 2882 C C . ALA B 1 46 ? -7.531 -28.422 0.75 1 81.44 46 ALA B C 1
ATOM 2884 O O . ALA B 1 46 ? -8.75 -28.484 0.556 1 81.44 46 ALA B O 1
ATOM 2885 N N . SER B 1 47 ? -6.965 -28.016 1.854 1 82.69 47 SER B N 1
ATOM 2886 C CA . SER B 1 47 ? -7.809 -27.547 2.943 1 82.69 47 SER B CA 1
ATOM 2887 C C . SER B 1 47 ? -8.508 -26.234 2.574 1 82.69 47 SER B C 1
ATOM 2889 O O . SER B 1 47 ? -9.672 -26.047 2.908 1 82.69 47 SER B O 1
ATOM 2891 N N . LEU B 1 48 ? -7.793 -25.422 1.909 1 85 48 LEU B N 1
ATOM 2892 C CA . LEU B 1 48 ? -8.367 -24.156 1.444 1 85 48 LEU B CA 1
ATOM 2893 C C . LEU B 1 48 ? -9.422 -24.406 0.371 1 85 48 LEU B C 1
ATOM 2895 O O . LEU B 1 48 ? -10.469 -23.75 0.363 1 85 48 LEU B O 1
ATOM 2899 N N . ASP B 1 49 ? -9.172 -25.297 -0.451 1 83.38 49 ASP B N 1
ATOM 2900 C CA . ASP B 1 49 ? -10.109 -25.641 -1.518 1 83.38 49 ASP B CA 1
ATOM 2901 C C . ASP B 1 49 ? -11.43 -26.172 -0.946 1 83.38 49 ASP B C 1
ATOM 2903 O O . ASP B 1 49 ? -12.5 -25.922 -1.513 1 83.38 49 ASP B O 1
ATOM 2907 N N . ALA B 1 50 ? -11.281 -26.906 0.055 1 83.75 50 ALA B N 1
ATOM 2908 C CA . ALA B 1 50 ? -12.492 -27.391 0.715 1 83.75 50 ALA B CA 1
ATOM 2909 C C . ALA B 1 50 ? -13.359 -26.234 1.205 1 83.75 50 ALA B C 1
ATOM 2911 O O . ALA B 1 50 ? -14.586 -26.297 1.095 1 83.75 50 ALA B O 1
ATOM 2912 N N . VAL B 1 51 ? -12.719 -25.234 1.703 1 85.19 51 VAL B N 1
ATOM 2913 C CA . VAL B 1 51 ? -13.438 -24.047 2.141 1 85.19 51 VAL B CA 1
ATOM 2914 C C . VAL B 1 51 ? -14.078 -23.359 0.937 1 85.19 51 VAL B C 1
ATOM 2916 O O . VAL B 1 51 ? -15.242 -22.953 0.995 1 85.19 51 VAL B O 1
ATOM 2919 N N . PHE B 1 52 ? -13.352 -23.344 -0.119 1 85.75 52 PHE B N 1
ATOM 2920 C CA . PHE B 1 52 ? -13.836 -22.703 -1.342 1 85.75 52 PHE B CA 1
ATOM 2921 C C . PHE B 1 52 ? -15.07 -23.422 -1.867 1 85.75 52 PHE B C 1
ATOM 2923 O O . PHE B 1 52 ? -16.047 -22.797 -2.242 1 85.75 52 PHE B O 1
ATOM 2930 N N . ASP B 1 53 ? -15 -24.656 -1.857 1 83.25 53 ASP B N 1
ATOM 2931 C CA . ASP B 1 53 ? -16.094 -25.469 -2.363 1 83.25 53 ASP B CA 1
ATOM 2932 C C . ASP B 1 53 ? -17.359 -25.25 -1.545 1 83.25 53 ASP B C 1
ATOM 2934 O O . ASP B 1 53 ? -18.438 -25.016 -2.105 1 83.25 53 ASP B O 1
ATOM 2938 N N . GLN B 1 54 ? -17.188 -25.281 -0.319 1 84.44 54 GLN B N 1
ATOM 2939 C CA . GLN B 1 54 ? -18.344 -25.109 0.566 1 84.44 54 GLN B CA 1
ATOM 2940 C C . GLN B 1 54 ? -18.906 -23.688 0.469 1 84.44 54 GLN B C 1
ATOM 2942 O O . GLN B 1 54 ? -20.125 -23.516 0.478 1 84.44 54 GLN B O 1
ATOM 2947 N N . ALA B 1 55 ? -18.047 -22.734 0.366 1 84.69 55 ALA B N 1
ATOM 2948 C CA . ALA B 1 55 ? -18.484 -21.344 0.243 1 84.69 55 ALA B CA 1
ATOM 2949 C C . ALA B 1 55 ? -19.219 -21.125 -1.072 1 84.69 55 ALA B C 1
ATOM 2951 O O . ALA B 1 55 ? -20.234 -20.438 -1.105 1 84.69 55 ALA B O 1
ATOM 2952 N N . SER B 1 56 ? -18.672 -21.672 -2.102 1 85.69 56 SER B N 1
ATOM 2953 C CA . SER B 1 56 ? -19.281 -21.547 -3.422 1 85.69 56 SER B CA 1
ATOM 2954 C C . SER B 1 56 ? -20.656 -22.188 -3.459 1 85.69 56 SER B C 1
ATOM 2956 O O . SER B 1 56 ? -21.594 -21.641 -4.039 1 85.69 56 SER B O 1
ATOM 2958 N N . LEU B 1 57 ? -20.766 -23.312 -2.85 1 84 57 LEU B N 1
ATOM 2959 C CA . LEU B 1 57 ? -22.031 -24.047 -2.812 1 84 57 LEU B CA 1
ATOM 2960 C C . LEU B 1 57 ? -23.062 -23.297 -1.986 1 84 57 LEU B C 1
ATOM 2962 O O . LEU B 1 57 ? -24.203 -23.141 -2.422 1 84 57 LEU B O 1
ATOM 2966 N N . LEU B 1 58 ? -22.672 -22.844 -0.885 1 82.81 58 LEU B N 1
ATOM 2967 C CA . LEU B 1 58 ? -23.594 -22.125 -0.001 1 82.81 58 LEU B CA 1
ATOM 2968 C C . LEU B 1 58 ? -24.047 -20.812 -0.627 1 82.81 58 LEU B C 1
ATOM 2970 O O . LEU B 1 58 ? -25.203 -20.422 -0.518 1 82.81 58 LEU B O 1
ATOM 2974 N N . GLY B 1 59 ? -23.094 -20.109 -1.227 1 82.62 59 GLY B N 1
ATOM 2975 C CA . GLY B 1 59 ? -23.406 -18.828 -1.827 1 82.62 59 GLY B CA 1
ATOM 2976 C C . GLY B 1 59 ? -24.078 -18.938 -3.184 1 82.62 59 GLY B C 1
ATOM 2977 O O . GLY B 1 59 ? -24.641 -17.969 -3.693 1 82.62 59 GLY B O 1
ATOM 2978 N N . GLY B 1 60 ? -23.938 -20.109 -3.771 1 82 60 GLY B N 1
ATOM 2979 C CA . GLY B 1 60 ? -24.5 -20.328 -5.098 1 82 60 GLY B CA 1
ATOM 2980 C C . GLY B 1 60 ? -23.75 -19.578 -6.191 1 82 60 GLY B C 1
ATOM 2981 O O . GLY B 1 60 ? -24.359 -19.156 -7.176 1 82 60 GLY B O 1
ATOM 2982 N N . ASP B 1 61 ? -22.562 -19.234 -5.945 1 86 61 ASP B N 1
ATOM 2983 C CA . ASP B 1 61 ? -21.781 -18.438 -6.898 1 86 61 ASP B CA 1
ATOM 2984 C C . ASP B 1 61 ? -20.422 -19.062 -7.152 1 86 61 ASP B C 1
ATOM 2986 O O . ASP B 1 61 ? -19.484 -18.875 -6.371 1 86 61 ASP B O 1
ATOM 2990 N N . PRO B 1 62 ? -20.312 -19.719 -8.266 1 85 62 PRO B N 1
ATOM 2991 C CA . PRO B 1 62 ? -19.031 -20.328 -8.586 1 85 62 PRO B CA 1
ATOM 2992 C C . PRO B 1 62 ? -17.922 -19.297 -8.805 1 85 62 PRO B C 1
ATOM 2994 O O . PRO B 1 62 ? -16.734 -19.641 -8.781 1 85 62 PRO B O 1
ATOM 2997 N N . GLY B 1 63 ? -18.328 -18.031 -9.031 1 88.06 63 GLY B N 1
ATOM 2998 C CA . GLY B 1 63 ? -17.359 -16.984 -9.281 1 88.06 63 GLY B CA 1
ATOM 2999 C C . GLY B 1 63 ? -16.984 -16.203 -8.031 1 88.06 63 GLY B C 1
ATOM 3000 O O . GLY B 1 63 ? -16.5 -15.078 -8.117 1 88.06 63 GLY B O 1
ATOM 3001 N N . ILE B 1 64 ? -17.188 -16.797 -6.871 1 88.25 64 ILE B N 1
ATOM 3002 C CA . ILE B 1 64 ? -17 -16.094 -5.605 1 88.25 64 ILE B CA 1
ATOM 3003 C C . ILE B 1 64 ? -15.539 -15.672 -5.461 1 88.25 64 ILE B C 1
ATOM 3005 O O . ILE B 1 64 ? -15.234 -14.695 -4.77 1 88.25 64 ILE B O 1
ATOM 3009 N N . GLY B 1 65 ? -14.656 -16.422 -6.113 1 91.06 65 GLY B N 1
ATOM 3010 C CA . GLY B 1 65 ? -13.242 -16.094 -6.059 1 91.06 65 GLY B CA 1
ATOM 3011 C C . GLY B 1 65 ? -12.93 -14.734 -6.641 1 91.06 65 GLY B C 1
ATOM 3012 O O . GLY B 1 65 ? -11.945 -14.102 -6.258 1 91.06 65 GLY B O 1
ATOM 3013 N N . LEU B 1 66 ? -13.758 -14.219 -7.52 1 93.19 66 LEU B N 1
ATOM 3014 C CA . LEU B 1 66 ? -13.547 -12.945 -8.195 1 93.19 66 LEU B CA 1
ATOM 3015 C C . LEU B 1 66 ? -13.664 -11.789 -7.211 1 93.19 66 LEU B C 1
ATOM 3017 O O . LEU B 1 66 ? -13.156 -10.695 -7.469 1 93.19 66 LEU B O 1
ATOM 3021 N N . ARG B 1 67 ? -14.18 -12.016 -6.121 1 89.94 67 ARG B N 1
ATOM 3022 C CA . ARG B 1 67 ? -14.359 -10.992 -5.098 1 89.94 67 ARG B CA 1
ATOM 3023 C C . ARG B 1 67 ? -13.023 -10.602 -4.469 1 89.94 67 ARG B C 1
ATOM 3025 O O . ARG B 1 67 ? -12.922 -9.562 -3.824 1 89.94 67 ARG B O 1
ATOM 3032 N N . ALA B 1 68 ? -12.094 -11.484 -4.699 1 91 68 ALA B N 1
ATOM 3033 C CA . ALA B 1 68 ? -10.781 -11.234 -4.109 1 91 68 ALA B CA 1
ATOM 3034 C C . ALA B 1 68 ? -10.148 -9.969 -4.676 1 91 68 ALA B C 1
ATOM 3036 O O . ALA B 1 68 ? -9.195 -9.438 -4.109 1 91 68 ALA B O 1
ATOM 3037 N N . PHE B 1 69 ? -10.711 -9.461 -5.754 1 92.25 69 PHE B N 1
ATOM 3038 C CA . PHE B 1 69 ? -10.211 -8.258 -6.406 1 92.25 69 PHE B CA 1
ATOM 3039 C C . PHE B 1 69 ? -10.172 -7.086 -5.43 1 92.25 69 PHE B C 1
ATOM 3041 O O . PHE B 1 69 ? -9.172 -6.371 -5.352 1 92.25 69 PHE B O 1
ATOM 3048 N N . GLU B 1 70 ? -11.148 -6.965 -4.645 1 86.62 70 GLU B N 1
ATOM 3049 C CA . GLU B 1 70 ? -11.305 -5.824 -3.746 1 86.62 70 GLU B CA 1
ATOM 3050 C C . GLU B 1 70 ? -10.438 -5.984 -2.496 1 86.62 70 GLU B C 1
ATOM 3052 O O . GLU B 1 70 ? -10.242 -5.027 -1.747 1 86.62 70 GLU B O 1
ATOM 3057 N N . HIS B 1 71 ? -9.883 -7.148 -2.35 1 86.31 71 HIS B N 1
ATOM 3058 C CA . HIS B 1 71 ? -9.125 -7.445 -1.137 1 86.31 71 HIS B CA 1
ATOM 3059 C C . HIS B 1 71 ? -7.629 -7.504 -1.417 1 86.31 71 HIS B C 1
ATOM 3061 O O . HIS B 1 71 ? -6.848 -7.902 -0.552 1 86.31 71 HIS B O 1
ATOM 3067 N N . ALA B 1 72 ? -7.301 -7.125 -2.609 1 90.62 72 ALA B N 1
ATOM 3068 C CA . ALA B 1 72 ? -5.883 -7.133 -2.959 1 90.62 72 ALA B CA 1
ATOM 3069 C C . ALA B 1 72 ? -5.098 -6.152 -2.09 1 90.62 72 ALA B C 1
ATOM 3071 O O . ALA B 1 72 ? -5.484 -4.988 -1.953 1 90.62 72 ALA B O 1
ATOM 3072 N N . HIS B 1 73 ? -4.098 -6.625 -1.454 1 91.06 73 HIS B N 1
ATOM 3073 C CA . HIS B 1 73 ? -3.236 -5.848 -0.572 1 91.06 73 HIS B CA 1
ATOM 3074 C C . HIS B 1 73 ? -1.826 -6.43 -0.529 1 91.06 73 HIS B C 1
ATOM 3076 O O . HIS B 1 73 ? -1.653 -7.645 -0.438 1 91.06 73 HIS B O 1
ATOM 3082 N N . PRO B 1 74 ? -0.843 -5.609 -0.583 1 90.56 74 PRO B N 1
ATOM 3083 C CA . PRO B 1 74 ? 0.528 -6.125 -0.595 1 90.56 74 PRO B CA 1
ATOM 3084 C C . PRO B 1 74 ? 0.876 -6.906 0.67 1 90.56 74 PRO B C 1
ATOM 3086 O O . PRO B 1 74 ? 1.751 -7.773 0.642 1 90.56 74 PRO B O 1
ATOM 3089 N N . ALA B 1 75 ? 0.201 -6.66 1.764 1 88.75 75 ALA B N 1
ATOM 3090 C CA . ALA B 1 75 ? 0.478 -7.32 3.035 1 88.75 75 ALA B CA 1
ATOM 3091 C C . ALA B 1 75 ? 0.252 -8.828 2.932 1 88.75 75 ALA B C 1
ATOM 3093 O O . ALA B 1 75 ? 0.821 -9.602 3.703 1 88.75 75 ALA B O 1
ATOM 3094 N N . HIS B 1 76 ? -0.54 -9.211 2.01 1 87.62 76 HIS B N 1
ATOM 3095 C CA . HIS B 1 76 ? -0.867 -10.625 1.864 1 87.62 76 HIS B CA 1
ATOM 3096 C C . HIS B 1 76 ? 0.292 -11.398 1.242 1 87.62 76 HIS B C 1
ATOM 3098 O O . HIS B 1 76 ? 0.3 -12.625 1.256 1 87.62 76 HIS B O 1
ATOM 3104 N N . LEU B 1 77 ? 1.268 -10.688 0.777 1 90.5 77 LEU B N 1
ATOM 3105 C CA . LEU B 1 77 ? 2.379 -11.32 0.074 1 90.5 77 LEU B CA 1
ATOM 3106 C C . LEU B 1 77 ? 3.627 -11.352 0.95 1 90.5 77 LEU B C 1
ATOM 3108 O O . LEU B 1 77 ? 4.703 -11.742 0.489 1 90.5 77 LEU B O 1
ATOM 3112 N N . GLY B 1 78 ? 3.543 -10.93 2.213 1 86 78 GLY B N 1
ATOM 3113 C CA . GLY B 1 78 ? 4.715 -10.859 3.076 1 86 78 GLY B CA 1
ATOM 3114 C C . GLY B 1 78 ? 5.801 -9.953 2.539 1 86 78 GLY B C 1
ATOM 3115 O O . GLY B 1 78 ? 5.516 -8.844 2.07 1 86 78 GLY B O 1
ATOM 3116 N N . PRO B 1 79 ? 7.078 -10.383 2.641 1 87.62 79 PRO B N 1
ATOM 3117 C CA . PRO B 1 79 ? 8.195 -9.57 2.148 1 87.62 79 PRO B CA 1
ATOM 3118 C C . PRO B 1 79 ? 8.117 -9.305 0.648 1 87.62 79 PRO B C 1
ATOM 3120 O O . PRO B 1 79 ? 8.625 -8.281 0.173 1 87.62 79 PRO B O 1
ATOM 3123 N N . LEU B 1 80 ? 7.512 -10.227 -0.05 1 92.19 80 LEU B N 1
ATOM 3124 C CA . LEU B 1 80 ? 7.328 -10.023 -1.482 1 92.19 80 LEU B CA 1
ATOM 3125 C C . LEU B 1 80 ? 6.484 -8.781 -1.75 1 92.19 80 LEU B C 1
ATOM 3127 O O . LEU B 1 80 ? 6.691 -8.094 -2.752 1 92.19 80 LEU B O 1
ATOM 3131 N N . GLY B 1 81 ? 5.605 -8.461 -0.852 1 94.5 81 GLY B N 1
ATOM 3132 C CA . GLY B 1 81 ? 4.77 -7.277 -0.982 1 94.5 81 GLY B CA 1
ATOM 3133 C C . GLY B 1 81 ? 5.57 -5.988 -1.073 1 94.5 81 GLY B C 1
ATOM 3134 O O . GLY B 1 81 ? 5.301 -5.148 -1.933 1 94.5 81 GLY B O 1
ATOM 3135 N N . TYR B 1 82 ? 6.543 -5.82 -0.264 1 94.38 82 TYR B N 1
ATOM 3136 C CA . TYR B 1 82 ? 7.367 -4.617 -0.278 1 94.38 82 TYR B CA 1
ATOM 3137 C C . TYR B 1 82 ? 8.219 -4.555 -1.541 1 94.38 82 TYR B C 1
ATOM 3139 O O . TYR B 1 82 ? 8.422 -3.477 -2.105 1 94.38 82 TYR B O 1
ATOM 3147 N N . ALA B 1 83 ? 8.688 -5.699 -2.006 1 94.06 83 ALA B N 1
ATOM 3148 C CA . ALA B 1 83 ? 9.469 -5.734 -3.238 1 94.06 83 ALA B CA 1
ATOM 3149 C C . ALA B 1 83 ? 8.633 -5.293 -4.434 1 94.06 83 ALA B C 1
ATOM 3151 O O . ALA B 1 83 ? 9.117 -4.555 -5.297 1 94.06 83 ALA B O 1
ATOM 3152 N N . VAL B 1 84 ? 7.426 -5.734 -4.43 1 95.19 84 VAL B N 1
ATOM 3153 C CA . VAL B 1 84 ? 6.52 -5.391 -5.516 1 95.19 84 VAL B CA 1
ATOM 3154 C C . VAL B 1 84 ? 6.164 -3.906 -5.445 1 95.19 84 VAL B C 1
ATOM 3156 O O . VAL B 1 84 ? 6.125 -3.219 -6.469 1 95.19 84 VAL B O 1
ATOM 3159 N N . MET B 1 85 ? 5.98 -3.357 -4.309 1 94.5 85 MET B N 1
ATOM 3160 C CA . MET B 1 85 ? 5.57 -1.971 -4.117 1 94.5 85 MET B CA 1
ATOM 3161 C C . MET B 1 85 ? 6.68 -1.011 -4.531 1 94.5 85 MET B C 1
ATOM 3163 O O . MET B 1 85 ? 6.406 0.095 -5.004 1 94.5 85 MET B O 1
ATOM 3167 N N . SER B 1 86 ? 7.879 -1.426 -4.352 1 95.06 86 SER B N 1
ATOM 3168 C CA . SER B 1 86 ? 8.992 -0.537 -4.66 1 95.06 86 SER B CA 1
ATOM 3169 C C . SER B 1 86 ? 9.523 -0.779 -6.07 1 95.06 86 SER B C 1
ATOM 3171 O O . SER B 1 86 ? 10.477 -0.127 -6.5 1 95.06 86 SER B O 1
ATOM 3173 N N . SER B 1 87 ? 8.945 -1.705 -6.844 1 95 87 SER B N 1
ATOM 3174 C CA . SER B 1 87 ? 9.383 -2.037 -8.195 1 95 87 SER B CA 1
ATOM 3175 C C . SER B 1 87 ? 9.195 -0.856 -9.141 1 95 87 SER B C 1
ATOM 3177 O O . SER B 1 87 ? 8.461 0.084 -8.836 1 95 87 SER B O 1
ATOM 3179 N N . ARG B 1 88 ? 9.844 -0.931 -10.289 1 95.06 88 ARG B N 1
ATOM 3180 C CA . ARG B 1 88 ? 9.898 0.209 -11.195 1 95.06 88 ARG B CA 1
ATOM 3181 C C . ARG B 1 88 ? 8.641 0.279 -12.055 1 95.06 88 ARG B C 1
ATOM 3183 O O . ARG B 1 88 ? 8.047 1.35 -12.219 1 95.06 88 ARG B O 1
ATOM 3190 N N . THR B 1 89 ? 8.25 -0.829 -12.656 1 96.75 89 THR B N 1
ATOM 3191 C CA . THR B 1 89 ? 7.129 -0.867 -13.586 1 96.75 89 THR B CA 1
ATOM 3192 C C . THR B 1 89 ? 6.227 -2.064 -13.297 1 96.75 89 THR B C 1
ATOM 3194 O O . THR B 1 89 ? 6.609 -2.971 -12.555 1 96.75 89 THR B O 1
ATOM 3197 N N . ILE B 1 90 ? 5.082 -2.088 -13.93 1 97.81 90 ILE B N 1
ATOM 3198 C CA . ILE B 1 90 ? 4.145 -3.199 -13.805 1 97.81 90 ILE B CA 1
ATOM 3199 C C . ILE B 1 90 ? 4.77 -4.469 -14.383 1 97.81 90 ILE B C 1
ATOM 3201 O O . ILE B 1 90 ? 4.574 -5.562 -13.844 1 97.81 90 ILE B O 1
ATOM 3205 N N . LYS B 1 91 ? 5.523 -4.316 -15.445 1 96.94 91 LYS B N 1
ATOM 3206 C CA . LYS B 1 91 ? 6.23 -5.473 -15.984 1 96.94 91 LYS B CA 1
ATOM 3207 C C . LYS B 1 91 ? 7.176 -6.07 -14.945 1 96.94 91 LYS B C 1
ATOM 3209 O O . LYS B 1 91 ? 7.199 -7.285 -14.742 1 96.94 91 LYS B O 1
ATOM 3214 N N . SER B 1 92 ? 7.945 -5.215 -14.297 1 95.25 92 SER B N 1
ATOM 3215 C CA . SER B 1 92 ? 8.859 -5.68 -13.258 1 95.25 92 SER B CA 1
ATOM 3216 C C . SER B 1 92 ? 8.102 -6.359 -12.117 1 95.25 92 SER B C 1
ATOM 3218 O O . SER B 1 92 ? 8.609 -7.305 -11.508 1 95.25 92 SER B O 1
ATOM 3220 N N . VAL B 1 93 ? 6.938 -5.852 -11.836 1 97.62 93 VAL B N 1
ATOM 3221 C CA . VAL B 1 93 ? 6.082 -6.445 -10.812 1 97.62 93 VAL B CA 1
ATOM 3222 C C . VAL B 1 93 ? 5.68 -7.859 -11.234 1 97.62 93 VAL B C 1
ATOM 3224 O O . VAL B 1 93 ? 5.801 -8.805 -10.453 1 97.62 93 VAL B O 1
ATOM 3227 N N . LEU B 1 94 ? 5.238 -8.023 -12.469 1 96.62 94 LEU B N 1
ATOM 3228 C CA . LEU B 1 94 ? 4.836 -9.336 -12.977 1 96.62 94 LEU B CA 1
ATOM 3229 C C . LEU B 1 94 ? 6 -10.32 -12.922 1 96.62 94 LEU B C 1
ATOM 3231 O O . LEU B 1 94 ? 5.824 -11.469 -12.523 1 96.62 94 LEU B O 1
ATOM 3235 N N . VAL B 1 95 ? 7.117 -9.859 -13.258 1 92 95 VAL B N 1
ATOM 3236 C CA . VAL B 1 95 ? 8.312 -10.695 -13.234 1 92 95 VAL B CA 1
ATOM 3237 C C . VAL B 1 95 ? 8.633 -11.102 -11.797 1 92 95 VAL B C 1
ATOM 3239 O O . VAL B 1 95 ? 8.93 -12.266 -11.531 1 92 95 VAL B O 1
ATOM 3242 N N . SER B 1 96 ? 8.547 -10.18 -10.898 1 93.19 96 SER B N 1
ATOM 3243 C CA . SER B 1 96 ? 8.812 -10.469 -9.492 1 93.19 96 SER B CA 1
ATOM 3244 C C . SER B 1 96 ? 7.816 -11.484 -8.938 1 93.19 96 SER B C 1
ATOM 3246 O O . SER B 1 96 ? 8.195 -12.398 -8.203 1 93.19 96 SER B O 1
ATOM 3248 N N . LEU B 1 97 ? 6.594 -11.344 -9.281 1 94 97 LEU B N 1
ATOM 3249 C CA . LEU B 1 97 ? 5.574 -12.297 -8.859 1 94 97 LEU B CA 1
ATOM 3250 C C . LEU B 1 97 ? 5.879 -13.695 -9.391 1 94 97 LEU B C 1
ATOM 3252 O O . LEU B 1 97 ? 5.785 -14.68 -8.648 1 94 97 LEU B O 1
ATOM 3256 N N . ALA B 1 98 ? 6.227 -13.75 -10.609 1 89 98 ALA B N 1
ATOM 3257 C CA . ALA B 1 98 ? 6.547 -15.031 -11.219 1 89 98 ALA B CA 1
ATOM 3258 C C . ALA B 1 98 ? 7.758 -15.68 -10.555 1 89 98 ALA B C 1
ATOM 3260 O O . ALA B 1 98 ? 7.766 -16.875 -10.289 1 89 98 ALA B O 1
ATOM 3261 N N . GLU B 1 99 ? 8.711 -14.898 -10.227 1 82.38 99 GLU B N 1
ATOM 3262 C CA . GLU B 1 99 ? 9.969 -15.398 -9.688 1 82.38 99 GLU B CA 1
ATOM 3263 C C . GLU B 1 99 ? 9.812 -15.836 -8.234 1 82.38 99 GLU B C 1
ATOM 3265 O O . GLU B 1 99 ? 10.477 -16.781 -7.785 1 82.38 99 GLU B O 1
ATOM 3270 N N . HIS B 1 100 ? 8.883 -15.219 -7.523 1 86.25 100 HIS B N 1
ATOM 3271 C CA . HIS B 1 100 ? 8.898 -15.422 -6.082 1 86.25 100 HIS B CA 1
ATOM 3272 C C . HIS B 1 100 ? 7.559 -15.953 -5.582 1 86.25 100 HIS B C 1
ATOM 3274 O O . HIS B 1 100 ? 7.332 -16.047 -4.375 1 86.25 100 HIS B O 1
ATOM 3280 N N . HIS B 1 101 ? 6.656 -16.328 -6.484 1 86.44 101 HIS B N 1
ATOM 3281 C CA . HIS B 1 101 ? 5.328 -16.797 -6.102 1 86.44 101 HIS B CA 1
ATOM 3282 C C . HIS B 1 101 ? 5.41 -17.969 -5.129 1 86.44 101 HIS B C 1
ATOM 3284 O O . HIS B 1 101 ? 4.516 -18.156 -4.305 1 86.44 101 HIS B O 1
ATOM 3290 N N . HIS B 1 102 ? 6.43 -18.734 -5.18 1 78.88 102 HIS B N 1
ATOM 3291 C CA . HIS B 1 102 ? 6.594 -19.922 -4.344 1 78.88 102 HIS B CA 1
ATOM 3292 C C . HIS B 1 102 ? 6.73 -19.547 -2.875 1 78.88 102 HIS B C 1
ATOM 3294 O O . HIS B 1 102 ? 6.551 -20.391 -1.993 1 78.88 102 HIS B O 1
ATOM 3300 N N . LEU B 1 103 ? 7.059 -18.281 -2.613 1 79.94 103 LEU B N 1
ATOM 3301 C CA . LEU B 1 103 ? 7.129 -17.812 -1.239 1 79.94 103 LEU B CA 1
ATOM 3302 C C . LEU B 1 103 ? 5.734 -17.609 -0.656 1 79.94 103 LEU B C 1
ATOM 3304 O O . LEU B 1 103 ? 5.574 -17.5 0.562 1 79.94 103 LEU B O 1
ATOM 3308 N N . VAL B 1 104 ? 4.766 -17.609 -1.515 1 85.88 104 VAL B N 1
ATOM 3309 C CA . VAL B 1 104 ? 3.379 -17.406 -1.104 1 85.88 104 VAL B CA 1
ATOM 3310 C C . VAL B 1 104 ? 2.623 -18.734 -1.188 1 85.88 104 VAL B C 1
ATOM 3312 O O . VAL B 1 104 ? 1.831 -19.062 -0.301 1 85.88 104 VAL B O 1
ATOM 3315 N N . GLY B 1 105 ? 2.881 -19.406 -2.223 1 81.5 105 GLY B N 1
ATOM 3316 C CA . GLY B 1 105 ? 2.221 -20.688 -2.432 1 81.5 105 GLY B CA 1
ATOM 3317 C C . GLY B 1 105 ? 2.965 -21.594 -3.391 1 81.5 105 GLY B C 1
ATOM 3318 O O . GLY B 1 105 ? 3.758 -21.125 -4.211 1 81.5 105 GLY B O 1
ATOM 3319 N N . THR B 1 106 ? 2.6 -22.844 -3.141 1 77.88 106 THR B N 1
ATOM 3320 C CA . THR B 1 106 ? 3.205 -23.859 -3.994 1 77.88 106 THR B CA 1
ATOM 3321 C C . THR B 1 106 ? 2.133 -24.672 -4.719 1 77.88 106 THR B C 1
ATOM 3323 O O . THR B 1 106 ? 0.938 -24.438 -4.527 1 77.88 106 THR B O 1
ATOM 3326 N N . GLY B 1 107 ? 2.547 -25.484 -5.707 1 74.12 107 GLY B N 1
ATOM 3327 C CA . GLY B 1 107 ? 1.613 -26.297 -6.465 1 74.12 107 GLY B CA 1
ATOM 3328 C C . GLY B 1 107 ? 1.333 -25.75 -7.852 1 74.12 107 GLY B C 1
ATOM 3329 O O . GLY B 1 107 ? 0.565 -26.344 -8.617 1 74.12 107 GLY B O 1
ATOM 3330 N N . PHE B 1 108 ? 1.898 -24.672 -8.094 1 79 108 PHE B N 1
ATOM 3331 C CA . PHE B 1 108 ? 1.832 -24.062 -9.414 1 79 108 PHE B CA 1
ATOM 3332 C C . PHE B 1 108 ? 3.078 -23.219 -9.695 1 79 108 PHE B C 1
ATOM 3334 O O . PHE B 1 108 ? 3.852 -22.938 -8.781 1 79 108 PHE B O 1
ATOM 3341 N N . CYS B 1 109 ? 3.27 -22.938 -10.984 1 83.44 109 CYS B N 1
ATOM 3342 C CA . CYS B 1 109 ? 4.324 -22.016 -11.406 1 83.44 109 CYS B CA 1
ATOM 3343 C C . CYS B 1 109 ? 3.752 -20.859 -12.203 1 83.44 109 CYS B C 1
ATOM 3345 O O . CYS B 1 109 ? 2.742 -21 -12.891 1 83.44 109 CYS B O 1
ATOM 3347 N N . LEU B 1 110 ? 4.344 -19.75 -12.023 1 88.06 110 LEU B N 1
ATOM 3348 C CA . LEU B 1 110 ? 4.035 -18.578 -12.844 1 88.06 110 LEU B CA 1
ATOM 3349 C C . LEU B 1 110 ? 5.191 -18.25 -13.773 1 88.06 110 LEU B C 1
ATOM 3351 O O . LEU B 1 110 ? 6.359 -18.375 -13.398 1 88.06 110 LEU B O 1
ATOM 3355 N N . PHE B 1 111 ? 4.812 -17.797 -15.008 1 86.31 111 PHE B N 1
ATOM 3356 C CA . PHE B 1 111 ? 5.777 -17.328 -16 1 86.31 111 PHE B CA 1
ATOM 3357 C C . PHE B 1 111 ? 5.305 -16.016 -16.625 1 86.31 111 PHE B C 1
ATOM 3359 O O . PHE B 1 111 ? 4.102 -15.781 -16.766 1 86.31 111 PHE B O 1
ATOM 3366 N N . VAL B 1 112 ? 6.32 -15.273 -16.938 1 90.12 112 VAL B N 1
ATOM 3367 C CA . VAL B 1 112 ? 6.035 -14.07 -17.719 1 90.12 112 VAL B CA 1
ATOM 3368 C C . VAL B 1 112 ? 6.617 -14.219 -19.125 1 90.12 112 VAL B C 1
ATOM 3370 O O . VAL B 1 112 ? 7.777 -14.609 -19.281 1 90.12 112 VAL B O 1
ATOM 3373 N N . GLU B 1 113 ? 5.754 -13.961 -20.078 1 83.06 113 GLU B N 1
ATOM 3374 C CA . GLU B 1 113 ? 6.152 -13.992 -21.484 1 83.06 113 GLU B CA 1
ATOM 3375 C C . GLU B 1 113 ? 5.898 -12.648 -22.156 1 83.06 113 GLU B C 1
ATOM 3377 O O . GLU B 1 113 ? 4.766 -12.156 -22.172 1 83.06 113 GLU B O 1
ATOM 3382 N N . GLU B 1 114 ? 6.902 -12.102 -22.656 1 86.56 114 GLU B N 1
ATOM 3383 C CA . GLU B 1 114 ? 6.711 -10.898 -23.453 1 86.56 114 GLU B CA 1
ATOM 3384 C C . GLU B 1 114 ? 6.469 -11.234 -24.922 1 86.56 114 GLU B C 1
ATOM 3386 O O . GLU B 1 114 ? 7.301 -11.891 -25.562 1 86.56 114 GLU B O 1
ATOM 3391 N N . ARG B 1 115 ? 5.352 -10.836 -25.406 1 83.31 115 ARG B N 1
ATOM 3392 C CA . ARG B 1 115 ? 4.938 -11.086 -26.781 1 83.31 115 ARG B CA 1
ATOM 3393 C C . ARG B 1 115 ? 4.746 -9.781 -27.547 1 83.31 115 ARG B C 1
ATOM 3395 O O . ARG B 1 115 ? 4.906 -8.695 -26.984 1 83.31 115 ARG B O 1
ATOM 3402 N N . SER B 1 116 ? 4.516 -9.945 -28.859 1 88.44 116 SER B N 1
ATOM 3403 C CA . SER B 1 116 ? 4.301 -8.766 -29.703 1 88.44 116 SER B CA 1
ATOM 3404 C C . SER B 1 116 ? 3.02 -8.039 -29.312 1 88.44 116 SER B C 1
ATOM 3406 O O . SER B 1 116 ? 2.93 -6.816 -29.438 1 88.44 116 SER B O 1
ATOM 3408 N N . ASP B 1 117 ? 2.102 -8.844 -28.766 1 91.5 117 ASP B N 1
ATOM 3409 C CA . ASP B 1 117 ? 0.801 -8.242 -28.484 1 91.5 117 ASP B CA 1
ATOM 3410 C C . ASP B 1 117 ? 0.703 -7.793 -27.031 1 91.5 117 ASP B C 1
ATOM 3412 O O . ASP B 1 117 ? -0.295 -7.195 -26.625 1 91.5 117 ASP B O 1
ATOM 3416 N N . GLY B 1 118 ? 1.739 -8.125 -26.281 1 95.31 118 GLY B N 1
ATOM 3417 C CA . GLY B 1 118 ? 1.713 -7.68 -24.891 1 95.31 118 GLY B CA 1
ATOM 3418 C C . GLY B 1 118 ? 2.555 -8.539 -23.969 1 95.31 118 GLY B C 1
ATOM 3419 O O . GLY B 1 118 ? 3.473 -9.227 -24.422 1 95.31 118 GLY B O 1
ATOM 3420 N N . VAL B 1 119 ? 2.361 -8.383 -22.703 1 95.12 119 VAL B N 1
ATOM 3421 C CA . VAL B 1 119 ? 3.045 -9.148 -21.672 1 95.12 119 VAL B CA 1
ATOM 3422 C C . VAL B 1 119 ? 2.08 -10.156 -21.047 1 95.12 119 VAL B C 1
ATOM 3424 O O . VAL B 1 119 ? 1.069 -9.766 -20.453 1 95.12 119 VAL B O 1
ATOM 3427 N N . ARG B 1 120 ? 2.393 -11.414 -21.156 1 94.25 120 ARG B N 1
ATOM 3428 C CA . ARG B 1 120 ? 1.511 -12.5 -20.766 1 94.25 120 ARG B CA 1
ATOM 3429 C C . ARG B 1 120 ? 1.993 -13.148 -19.469 1 94.25 120 ARG B C 1
ATOM 3431 O O . ARG B 1 120 ? 3.152 -13.555 -19.359 1 94.25 120 ARG B O 1
ATOM 3438 N N . LEU B 1 121 ? 1.142 -13.133 -18.406 1 95.56 121 LEU B N 1
ATOM 3439 C CA . LEU B 1 121 ? 1.364 -13.891 -17.188 1 95.56 121 LEU B CA 1
ATOM 3440 C C . LEU B 1 121 ? 0.672 -15.25 -17.25 1 95.56 121 LEU B C 1
ATOM 3442 O O . LEU B 1 121 ? -0.553 -15.32 -17.375 1 95.56 121 LEU B O 1
ATOM 3446 N N . VAL B 1 122 ? 1.453 -16.344 -17.094 1 91.19 122 VAL B N 1
ATOM 3447 C CA . VAL B 1 122 ? 0.938 -17.688 -17.281 1 91.19 122 VAL B CA 1
ATOM 3448 C C . VAL B 1 122 ? 1.062 -18.469 -15.977 1 91.19 122 VAL B C 1
ATOM 3450 O O . VAL B 1 122 ? 2.094 -18.406 -15.305 1 91.19 122 VAL B O 1
ATOM 3453 N N . GLY B 1 123 ? -0.04 -19.094 -15.602 1 90 123 GLY B N 1
ATOM 3454 C CA . GLY B 1 123 ? -0.041 -20 -14.469 1 90 123 GLY B CA 1
ATOM 3455 C C . GLY B 1 123 ? -0.243 -21.453 -14.859 1 90 123 GLY B C 1
ATOM 3456 O O . GLY B 1 123 ? -1.199 -21.781 -15.57 1 90 123 GLY B O 1
ATOM 3457 N N . VAL B 1 124 ? 0.705 -22.297 -14.352 1 81.56 124 VAL B N 1
ATOM 3458 C CA . VAL B 1 124 ? 0.679 -23.719 -14.695 1 81.56 124 VAL B CA 1
ATOM 3459 C C . VAL B 1 124 ? 0.677 -24.562 -13.422 1 81.56 124 VAL B C 1
ATOM 3461 O O . VAL B 1 124 ? 1.551 -24.406 -12.57 1 81.56 124 VAL B O 1
ATOM 3464 N N . PRO B 1 125 ? -0.334 -25.359 -13.281 1 78.94 125 PRO B N 1
ATOM 3465 C CA . PRO B 1 125 ? -0.281 -26.297 -12.148 1 78.94 125 PRO B CA 1
ATOM 3466 C C . PRO B 1 125 ? 0.895 -27.266 -12.227 1 78.94 125 PRO B C 1
ATOM 3468 O O . PRO B 1 125 ? 1.299 -27.656 -13.328 1 78.94 125 PRO B O 1
ATOM 3471 N N . THR B 1 126 ? 1.457 -27.547 -11.078 1 74.31 126 THR B N 1
ATOM 3472 C CA . THR B 1 126 ? 2.58 -28.469 -11.031 1 74.31 126 THR B CA 1
ATOM 3473 C C . THR B 1 126 ? 2.195 -29.75 -10.289 1 74.31 126 THR B C 1
ATOM 3475 O O . THR B 1 126 ? 1.317 -29.734 -9.43 1 74.31 126 THR B O 1
ATOM 3478 N N . GLY B 1 127 ? 2.84 -30.781 -10.539 1 63.97 127 GLY B N 1
ATOM 3479 C CA . GLY B 1 127 ? 2.66 -32.062 -9.883 1 63.97 127 GLY B CA 1
ATOM 3480 C C . GLY B 1 127 ? 1.819 -33.031 -10.688 1 63.97 127 GLY B C 1
ATOM 3481 O O . GLY B 1 127 ? 0.957 -32.625 -11.461 1 63.97 127 GLY B O 1
ATOM 3482 N N . THR B 1 128 ? 2.252 -34.25 -10.758 1 55.72 128 THR B N 1
ATOM 3483 C CA . THR B 1 128 ? 1.564 -35.344 -11.469 1 55.72 128 THR B CA 1
ATOM 3484 C C . THR B 1 128 ? 0.347 -35.812 -10.688 1 55.72 128 THR B C 1
ATOM 3486 O O . THR B 1 128 ? 0.413 -35.969 -9.461 1 55.72 128 THR B O 1
ATOM 3489 N N . GLY B 1 129 ? -0.707 -35.938 -11.266 1 54.5 129 GLY B N 1
ATOM 3490 C CA . GLY B 1 129 ? -1.896 -36.5 -10.664 1 54.5 129 GLY B CA 1
ATOM 3491 C C . GLY B 1 129 ? -2.68 -35.531 -9.82 1 54.5 129 GLY B C 1
ATOM 3492 O O . GLY B 1 129 ? -3.611 -35.906 -9.109 1 54.5 129 GLY B O 1
ATOM 3493 N N . GLN B 1 130 ? -2.094 -34.375 -9.773 1 56.38 130 GLN B N 1
ATOM 3494 C CA . GLN B 1 130 ? -2.744 -33.406 -8.891 1 56.38 130 GLN B CA 1
ATOM 3495 C C . GLN B 1 130 ? -4.055 -32.906 -9.492 1 56.38 130 GLN B C 1
ATOM 3497 O O . GLN B 1 130 ? -4.207 -32.875 -10.719 1 56.38 130 GLN B O 1
ATOM 3502 N N . ARG B 1 131 ? -5.016 -32.938 -8.516 1 60.66 131 ARG B N 1
ATOM 3503 C CA . ARG B 1 131 ? -6.309 -32.312 -8.828 1 60.66 131 ARG B CA 1
ATOM 3504 C C . ARG B 1 131 ? -6.141 -30.938 -9.438 1 60.66 131 ARG B C 1
ATOM 3506 O O . ARG B 1 131 ? -5.23 -30.203 -9.07 1 60.66 131 ARG B O 1
ATOM 3513 N N . GLU B 1 132 ? -6.824 -30.781 -10.453 1 71.5 132 GLU B N 1
ATOM 3514 C CA . GLU B 1 132 ? -6.906 -29.469 -11.086 1 71.5 132 GLU B CA 1
ATOM 3515 C C . GLU B 1 132 ? -7.254 -28.391 -10.062 1 71.5 132 GLU B C 1
ATOM 3517 O O . GLU B 1 132 ? -7.949 -28.656 -9.078 1 71.5 132 GLU B O 1
ATOM 3522 N N . LEU B 1 133 ? -6.668 -27.297 -10.25 1 78.5 133 LEU B N 1
ATOM 3523 C CA . LEU B 1 133 ? -7.023 -26.172 -9.398 1 78.5 133 LEU B CA 1
ATOM 3524 C C . LEU B 1 133 ? -8.508 -25.844 -9.516 1 78.5 133 LEU B C 1
ATOM 3526 O O . LEU B 1 133 ? -9.078 -25.938 -10.609 1 78.5 133 LEU B O 1
ATOM 3530 N N . SER B 1 134 ? -9.078 -25.609 -8.406 1 84.44 134 SER B N 1
ATOM 3531 C CA . SER B 1 134 ? -10.484 -25.234 -8.438 1 84.44 134 SER B CA 1
ATOM 3532 C C . SER B 1 134 ? -10.68 -23.891 -9.148 1 84.44 134 SER B C 1
ATOM 3534 O O . SER B 1 134 ? -9.789 -23.047 -9.141 1 84.44 134 SER B O 1
ATOM 3536 N N . ARG B 1 135 ? -11.836 -23.734 -9.781 1 89.69 135 ARG B N 1
ATOM 3537 C CA . ARG B 1 135 ? -12.18 -22.469 -10.414 1 89.69 135 ARG B CA 1
ATOM 3538 C C . ARG B 1 135 ? -12.078 -21.312 -9.422 1 89.69 135 ARG B C 1
ATOM 3540 O O . ARG B 1 135 ? -11.586 -20.25 -9.766 1 89.69 135 ARG B O 1
ATOM 3547 N N . VAL B 1 136 ? -12.547 -21.547 -8.203 1 89.06 136 VAL B N 1
ATOM 3548 C CA . VAL B 1 136 ? -12.531 -20.516 -7.176 1 89.06 136 VAL B CA 1
ATOM 3549 C C . VAL B 1 136 ? -11.102 -20.047 -6.934 1 89.06 136 VAL B C 1
ATOM 3551 O O . VAL B 1 136 ? -10.844 -18.844 -6.832 1 89.06 136 VAL B O 1
ATOM 3554 N N . PHE B 1 137 ? -10.211 -20.938 -6.906 1 89.19 137 PHE B N 1
ATOM 3555 C CA . PHE B 1 137 ? -8.82 -20.594 -6.66 1 89.19 137 PHE B CA 1
ATOM 3556 C C . PHE B 1 137 ? -8.234 -19.812 -7.836 1 89.19 137 PHE B C 1
ATOM 3558 O O . PHE B 1 137 ? -7.566 -18.797 -7.648 1 89.19 137 PHE B O 1
ATOM 3565 N N . ILE B 1 138 ? -8.492 -20.312 -9 1 91.5 138 ILE B N 1
ATOM 3566 C CA . ILE B 1 138 ? -7.992 -19.656 -10.211 1 91.5 138 ILE B CA 1
ATOM 3567 C C . ILE B 1 138 ? -8.5 -18.219 -10.258 1 91.5 138 ILE B C 1
ATOM 3569 O O . ILE B 1 138 ? -7.711 -17.281 -10.422 1 91.5 138 ILE B O 1
ATOM 3573 N N . ASP B 1 139 ? -9.766 -18.094 -10.023 1 94.25 139 ASP B N 1
ATOM 3574 C CA . ASP B 1 139 ? -10.398 -16.781 -10.039 1 94.25 139 ASP B CA 1
ATOM 3575 C C . ASP B 1 139 ? -9.836 -15.883 -8.938 1 94.25 139 ASP B C 1
ATOM 3577 O O . ASP B 1 139 ? -9.594 -14.695 -9.148 1 94.25 139 ASP B O 1
ATOM 3581 N N . ALA B 1 140 ? -9.625 -16.469 -7.793 1 92.12 140 ALA B N 1
ATOM 3582 C CA . ALA B 1 140 ? -9.148 -15.68 -6.652 1 92.12 140 ALA B CA 1
ATOM 3583 C C . ALA B 1 140 ? -7.73 -15.172 -6.895 1 92.12 140 ALA B C 1
ATOM 3585 O O . ALA B 1 140 ? -7.43 -14 -6.625 1 92.12 140 ALA B O 1
ATOM 3586 N N . VAL B 1 141 ? -6.887 -15.984 -7.387 1 92.31 141 VAL B N 1
ATOM 3587 C CA . VAL B 1 141 ? -5.5 -15.609 -7.637 1 92.31 141 VAL B CA 1
ATOM 3588 C C . VAL B 1 141 ? -5.441 -14.562 -8.742 1 92.31 141 VAL B C 1
ATOM 3590 O O . VAL B 1 141 ? -4.715 -13.57 -8.625 1 92.31 141 VAL B O 1
ATOM 3593 N N . ALA B 1 142 ? -6.223 -14.812 -9.742 1 95.5 142 ALA B N 1
ATOM 3594 C CA . ALA B 1 142 ? -6.285 -13.82 -10.82 1 95.5 142 ALA B CA 1
ATOM 3595 C C . ALA B 1 142 ? -6.797 -12.484 -10.305 1 95.5 142 ALA B C 1
ATOM 3597 O O . ALA B 1 142 ? -6.234 -11.43 -10.625 1 95.5 142 ALA B O 1
ATOM 3598 N N . ALA B 1 143 ? -7.812 -12.555 -9.531 1 95.38 143 ALA B N 1
ATOM 3599 C CA . ALA B 1 143 ? -8.445 -11.352 -8.992 1 95.38 143 ALA B CA 1
ATOM 3600 C C . ALA B 1 143 ? -7.484 -10.586 -8.094 1 95.38 143 ALA B C 1
ATOM 3602 O O . ALA B 1 143 ? -7.359 -9.367 -8.203 1 95.38 143 ALA B O 1
ATOM 3603 N N . ILE B 1 144 ? -6.812 -11.242 -7.238 1 93.44 144 ILE B N 1
ATOM 3604 C CA . ILE B 1 144 ? -5.863 -10.594 -6.34 1 93.44 144 ILE B CA 1
ATOM 3605 C C . ILE B 1 144 ? -4.711 -10 -7.148 1 93.44 144 ILE B C 1
ATOM 3607 O O . ILE B 1 144 ? -4.238 -8.906 -6.848 1 93.44 144 ILE B O 1
ATOM 3611 N N . THR B 1 145 ? -4.266 -10.727 -8.133 1 95.69 145 THR B N 1
ATOM 3612 C CA . THR B 1 145 ? -3.18 -10.242 -8.977 1 95.69 145 THR B CA 1
ATOM 3613 C C . THR B 1 145 ? -3.58 -8.945 -9.68 1 95.69 145 THR B C 1
ATOM 3615 O O . THR B 1 145 ? -2.883 -7.934 -9.57 1 95.69 145 THR B O 1
ATOM 3618 N N . VAL B 1 146 ? -4.715 -8.945 -10.32 1 97.06 146 VAL B N 1
ATOM 3619 C CA . VAL B 1 146 ? -5.164 -7.77 -11.062 1 97.06 146 VAL B CA 1
ATOM 3620 C C . VAL B 1 146 ? -5.473 -6.629 -10.102 1 97.06 146 VAL B C 1
ATOM 3622 O O . VAL B 1 146 ? -5.129 -5.477 -10.359 1 97.06 146 VAL B O 1
ATOM 3625 N N . GLY B 1 147 ? -6.117 -6.977 -9.016 1 94.75 147 GLY B N 1
ATOM 3626 C CA . GLY B 1 147 ? -6.371 -5.969 -7.996 1 94.75 147 GLY B CA 1
ATOM 3627 C C . GLY B 1 147 ? -5.105 -5.305 -7.492 1 94.75 147 GLY B C 1
ATOM 3628 O O . GLY B 1 147 ? -5.074 -4.086 -7.301 1 94.75 147 GLY B O 1
ATOM 3629 N N . LEU B 1 148 ? -4.129 -6.102 -7.277 1 94.75 148 LEU B N 1
ATOM 3630 C CA . LEU B 1 148 ? -2.844 -5.582 -6.82 1 94.75 148 LEU B CA 1
ATOM 3631 C C . LEU B 1 148 ? -2.225 -4.664 -7.871 1 94.75 148 LEU B C 1
ATOM 3633 O O . LEU B 1 148 ? -1.702 -3.598 -7.535 1 94.75 148 LEU B O 1
ATOM 3637 N N . LEU B 1 149 ? -2.258 -5.059 -9.117 1 96.94 149 LEU B N 1
ATOM 3638 C CA . LEU B 1 149 ? -1.709 -4.234 -10.188 1 96.94 149 LEU B CA 1
ATOM 3639 C C . LEU B 1 149 ? -2.408 -2.879 -10.242 1 96.94 149 LEU B C 1
ATOM 3641 O O . LEU B 1 149 ? -1.755 -1.844 -10.398 1 96.94 149 LEU B O 1
ATOM 3645 N N . CYS B 1 150 ? -3.689 -2.877 -10.086 1 94.12 150 CYS B N 1
ATOM 3646 C CA . CYS B 1 150 ? -4.449 -1.632 -10.078 1 94.12 150 CYS B CA 1
ATOM 3647 C C . CYS B 1 150 ? -4.066 -0.768 -8.883 1 94.12 150 CYS B C 1
ATOM 3649 O O . CYS B 1 150 ? -3.955 0.453 -9.008 1 94.12 150 CYS B O 1
ATOM 3651 N N . TRP B 1 151 ? -3.855 -1.441 -7.883 1 89.75 151 TRP B N 1
ATOM 3652 C CA . TRP B 1 151 ? -3.49 -0.734 -6.66 1 89.75 151 TRP B CA 1
ATOM 3653 C C . TRP B 1 151 ? -2.137 -0.049 -6.809 1 89.75 151 TRP B C 1
ATOM 3655 O O . TRP B 1 151 ? -1.91 1.021 -6.238 1 89.75 151 TRP B O 1
ATOM 3665 N N . LEU B 1 152 ? -1.273 -0.6 -7.504 1 94.25 152 LEU B N 1
ATOM 3666 C CA . LEU B 1 152 ? 0.09 -0.111 -7.676 1 94.25 152 LEU B CA 1
ATOM 3667 C C . LEU B 1 152 ? 0.12 1.108 -8.594 1 94.25 152 LEU B C 1
ATOM 3669 O O . LEU B 1 152 ? 1.128 1.815 -8.656 1 94.25 152 LEU B O 1
ATOM 3673 N N . VAL B 1 153 ? -0.989 1.354 -9.289 1 92.44 153 VAL B N 1
ATOM 3674 C CA . VAL B 1 153 ? -1.093 2.502 -10.18 1 92.44 153 VAL B CA 1
ATOM 3675 C C . VAL B 1 153 ? -2.4 3.244 -9.922 1 92.44 153 VAL B C 1
ATOM 3677 O O . VAL B 1 153 ? -3.262 3.328 -10.797 1 92.44 153 VAL B O 1
ATOM 3680 N N . PRO B 1 154 ? -2.414 3.916 -8.766 1 83.44 154 PRO B N 1
ATOM 3681 C CA . PRO B 1 154 ? -3.666 4.598 -8.43 1 83.44 154 PRO B CA 1
ATOM 3682 C C . PRO B 1 154 ? -4.121 5.566 -9.516 1 83.44 154 PRO B C 1
ATOM 3684 O O . PRO B 1 154 ? -3.299 6.266 -10.109 1 83.44 154 PRO B O 1
ATOM 3687 N N . GLY B 1 155 ? -5.504 5.555 -9.742 1 78.38 155 GLY B N 1
ATOM 3688 C CA . GLY B 1 155 ? -6.086 6.426 -10.75 1 78.38 155 GLY B CA 1
ATOM 3689 C C . GLY B 1 155 ? -6.172 5.777 -12.125 1 78.38 155 GLY B C 1
ATOM 3690 O O . GLY B 1 155 ? -6.77 6.336 -13.047 1 78.38 155 GLY B O 1
ATOM 3691 N N . ARG B 1 156 ? -5.523 4.645 -12.25 1 85.62 156 ARG B N 1
ATOM 3692 C CA . ARG B 1 156 ? -5.57 3.887 -13.492 1 85.62 156 ARG B CA 1
ATOM 3693 C C . ARG B 1 156 ? -6.184 2.508 -13.266 1 85.62 156 ARG B C 1
ATOM 3695 O O . ARG B 1 156 ? -6.203 2.004 -12.141 1 85.62 156 ARG B O 1
ATOM 3702 N N . THR B 1 157 ? -6.766 2.045 -14.336 1 91 157 THR B N 1
ATOM 3703 C CA . THR B 1 157 ? -7.316 0.694 -14.305 1 91 157 THR B CA 1
ATOM 3704 C C . THR B 1 157 ? -6.574 -0.218 -15.273 1 91 157 THR B C 1
ATOM 3706 O O . THR B 1 157 ? -6.484 0.082 -16.469 1 91 157 THR B O 1
ATOM 3709 N N . ILE B 1 158 ? -6.047 -1.208 -14.766 1 95.88 158 ILE B N 1
ATOM 3710 C CA . ILE B 1 158 ? -5.395 -2.221 -15.586 1 95.88 158 ILE B CA 1
ATOM 3711 C C . ILE B 1 158 ? -6.344 -3.396 -15.812 1 95.88 158 ILE B C 1
ATOM 3713 O O . ILE B 1 158 ? -6.855 -3.98 -14.852 1 95.88 158 ILE B O 1
ATOM 3717 N N . ARG B 1 159 ? -6.551 -3.65 -17.062 1 95.75 159 ARG B N 1
ATOM 3718 C CA . ARG B 1 159 ? -7.363 -4.797 -17.453 1 95.75 159 ARG B CA 1
ATOM 3719 C C . ARG B 1 159 ? -6.648 -5.637 -18.5 1 95.75 159 ARG B C 1
ATOM 3721 O O . ARG B 1 159 ? -6.066 -5.102 -19.453 1 95.75 159 ARG B O 1
ATOM 3728 N N . PRO B 1 160 ? -6.766 -6.969 -18.281 1 97.75 160 PRO B N 1
ATOM 3729 C CA . PRO B 1 160 ? -6.16 -7.812 -19.312 1 97.75 160 PRO B CA 1
ATOM 3730 C C . PRO B 1 160 ? -6.809 -7.621 -20.688 1 97.75 160 PRO B C 1
ATOM 3732 O O . PRO B 1 160 ? -8.023 -7.434 -20.781 1 97.75 160 PRO B O 1
ATOM 3735 N N . LEU B 1 161 ? -6.047 -7.613 -21.703 1 97.19 161 LEU B N 1
ATOM 3736 C CA . LEU B 1 161 ? -6.543 -7.625 -23.078 1 97.19 161 LEU B CA 1
ATOM 3737 C C . LEU B 1 161 ? -7.293 -8.922 -23.375 1 97.19 161 LEU B C 1
ATOM 3739 O O . LEU B 1 161 ? -8.242 -8.922 -24.172 1 97.19 161 LEU B O 1
ATOM 3743 N N . ARG B 1 162 ? -6.773 -9.922 -22.734 1 96.94 162 ARG B N 1
ATOM 3744 C CA . ARG B 1 162 ? -7.344 -11.258 -22.891 1 96.94 162 ARG B CA 1
ATOM 3745 C C . ARG B 1 162 ? -7.062 -12.109 -21.656 1 96.94 162 ARG B C 1
ATOM 3747 O O . ARG B 1 162 ? -5.965 -12.062 -21.094 1 96.94 162 ARG B O 1
ATOM 3754 N N . ALA B 1 163 ? -8.055 -12.867 -21.297 1 97.81 163 ALA B N 1
ATOM 3755 C CA . ALA B 1 163 ? -7.91 -13.859 -20.234 1 97.81 163 ALA B CA 1
ATOM 3756 C C . ALA B 1 163 ? -8.164 -15.266 -20.75 1 97.81 163 ALA B C 1
ATOM 3758 O O . ALA B 1 163 ? -9.133 -15.508 -21.469 1 97.81 163 ALA B O 1
ATOM 3759 N N . GLU B 1 164 ? -7.262 -16.156 -20.469 1 95.19 164 GLU B N 1
ATOM 3760 C CA . GLU B 1 164 ? -7.379 -17.578 -20.781 1 95.19 164 GLU B CA 1
ATOM 3761 C C . GLU B 1 164 ? -7.578 -18.406 -19.516 1 95.19 164 GLU B C 1
ATOM 3763 O O . GLU B 1 164 ? -6.746 -18.375 -18.609 1 95.19 164 GLU B O 1
ATOM 3768 N N . LEU B 1 165 ? -8.672 -19.109 -19.484 1 94.75 165 LEU B N 1
ATOM 3769 C CA . LEU B 1 165 ? -9.023 -19.875 -18.297 1 94.75 165 LEU B CA 1
ATOM 3770 C C . LEU B 1 165 ? -9.219 -21.344 -18.641 1 94.75 165 LEU B C 1
ATOM 3772 O O . LEU B 1 165 ? -9.891 -21.688 -19.625 1 94.75 165 LEU B O 1
ATOM 3776 N N . SER B 1 166 ? -8.711 -22.188 -17.828 1 89.69 166 SER B N 1
ATOM 3777 C CA . SER B 1 166 ? -8.688 -23.625 -18.141 1 89.69 166 SER B CA 1
ATOM 3778 C C . SER B 1 166 ? -10.039 -24.266 -17.859 1 89.69 166 SER B C 1
ATOM 3780 O O . SER B 1 166 ? -10.367 -25.312 -18.422 1 89.69 166 SER B O 1
ATOM 3782 N N . TYR B 1 167 ? -10.844 -23.734 -16.953 1 90.31 167 TYR B N 1
ATOM 3783 C CA . TYR B 1 167 ? -12.125 -24.344 -16.609 1 90.31 167 TYR B CA 1
ATOM 3784 C C . TYR B 1 167 ? -13.148 -24.094 -17.719 1 90.31 167 TYR B C 1
ATOM 3786 O O . TYR B 1 167 ? -12.977 -23.203 -18.547 1 90.31 167 TYR B O 1
ATOM 3794 N N . PRO B 1 168 ? -14.234 -24.828 -17.766 1 92.19 168 PRO B N 1
ATOM 3795 C CA . PRO B 1 168 ? -15.203 -24.781 -18.859 1 92.19 168 PRO B CA 1
ATOM 3796 C C . PRO B 1 168 ? -15.969 -23.453 -18.922 1 92.19 168 PRO B C 1
ATOM 3798 O O . PRO B 1 168 ? -15.992 -22.703 -17.938 1 92.19 168 PRO B O 1
ATOM 3801 N N . PRO B 1 169 ? -16.531 -23.266 -20.078 1 91.5 169 PRO B N 1
ATOM 3802 C CA . PRO B 1 169 ? -17.297 -22.016 -20.25 1 91.5 169 PRO B CA 1
ATOM 3803 C C . PRO B 1 169 ? -18.406 -21.859 -19.203 1 91.5 169 PRO B C 1
ATOM 3805 O O . PRO B 1 169 ? -19.016 -22.844 -18.781 1 91.5 169 PRO B O 1
ATOM 3808 N N . CYS B 1 170 ? -18.578 -20.641 -18.797 1 90.19 170 CYS B N 1
ATOM 3809 C CA . CYS B 1 170 ? -19.609 -20.281 -17.828 1 90.19 170 CYS B CA 1
ATOM 3810 C C . CYS B 1 170 ? -20.141 -18.875 -18.078 1 90.19 170 CYS B C 1
ATOM 3812 O O . CYS B 1 170 ? -19.656 -18.188 -18.984 1 90.19 170 CYS B O 1
ATOM 3814 N N . THR B 1 171 ? -21.172 -18.516 -17.406 1 87.94 171 THR B N 1
ATOM 3815 C CA . THR B 1 171 ? -21.719 -17.172 -17.531 1 87.94 171 THR B CA 1
ATOM 3816 C C . THR B 1 171 ? -20.734 -16.141 -17.031 1 87.94 171 THR B C 1
ATOM 3818 O O . THR B 1 171 ? -20.141 -16.281 -15.961 1 87.94 171 THR B O 1
ATOM 3821 N N . VAL B 1 172 ? -20.625 -15.188 -17.891 1 86.19 172 VAL B N 1
ATOM 3822 C CA . VAL B 1 172 ? -19.672 -14.133 -17.547 1 86.19 172 VAL B CA 1
ATOM 3823 C C . VAL B 1 172 ? -20.375 -13.07 -16.703 1 86.19 172 VAL B C 1
ATOM 3825 O O . VAL B 1 172 ? -21.281 -12.391 -17.172 1 86.19 172 VAL B O 1
ATOM 3828 N N . SER B 1 173 ? -19.938 -12.914 -15.516 1 89.38 173 SER B N 1
ATOM 3829 C CA . SER B 1 173 ? -20.5 -11.938 -14.594 1 89.38 173 SER B CA 1
ATOM 3830 C C . SER B 1 173 ? -19.812 -10.578 -14.734 1 89.38 173 SER B C 1
ATOM 3832 O O . SER B 1 173 ? -18.812 -10.453 -15.438 1 89.38 173 SER B O 1
ATOM 3834 N N . ALA B 1 174 ? -20.344 -9.578 -14.086 1 89.94 174 ALA B N 1
ATOM 3835 C CA . ALA B 1 174 ? -19.734 -8.258 -14.055 1 89.94 174 ALA B CA 1
ATOM 3836 C C . ALA B 1 174 ? -18.375 -8.297 -13.367 1 89.94 174 ALA B C 1
ATOM 3838 O O . ALA B 1 174 ? -17.438 -7.625 -13.797 1 89.94 174 ALA B O 1
ATOM 3839 N N . ASP B 1 175 ? -18.297 -9.141 -12.406 1 90.75 175 ASP B N 1
ATOM 3840 C CA . ASP B 1 175 ? -17.031 -9.289 -11.68 1 90.75 175 ASP B CA 1
ATOM 3841 C C . ASP B 1 175 ? -15.961 -9.914 -12.57 1 90.75 175 ASP B C 1
ATOM 3843 O O . ASP B 1 175 ? -14.797 -9.523 -12.5 1 90.75 175 ASP B O 1
ATOM 3847 N N . ALA B 1 176 ? -16.422 -10.875 -13.352 1 94.75 176 ALA B N 1
ATOM 3848 C CA . ALA B 1 176 ? -15.484 -11.5 -14.281 1 94.75 176 ALA B CA 1
ATOM 3849 C C . ALA B 1 176 ? -14.953 -10.484 -15.289 1 94.75 176 ALA B C 1
ATOM 3851 O O . ALA B 1 176 ? -13.75 -10.461 -15.586 1 94.75 176 ALA B O 1
ATOM 3852 N N . ARG B 1 177 ? -15.797 -9.602 -15.695 1 94.31 177 ARG B N 1
ATOM 3853 C CA . ARG B 1 177 ? -15.375 -8.586 -16.656 1 94.31 177 ARG B CA 1
ATOM 3854 C C . ARG B 1 177 ? -14.438 -7.57 -16 1 94.31 177 ARG B C 1
ATOM 3856 O O . ARG B 1 177 ? -13.523 -7.062 -16.641 1 94.31 177 ARG B O 1
ATOM 3863 N N . ARG B 1 178 ? -14.688 -7.301 -14.781 1 93.25 178 ARG B N 1
ATOM 3864 C CA . ARG B 1 178 ? -13.844 -6.375 -14.039 1 93.25 178 ARG B CA 1
ATOM 3865 C C . ARG B 1 178 ? -12.422 -6.922 -13.906 1 93.25 178 ARG B C 1
ATOM 3867 O O . ARG B 1 178 ? -11.453 -6.172 -14.031 1 93.25 178 ARG B O 1
ATOM 3874 N N . VAL B 1 179 ? -12.336 -8.195 -13.75 1 95.75 179 VAL B N 1
ATOM 3875 C CA . VAL B 1 179 ? -11.047 -8.828 -13.477 1 95.75 179 VAL B CA 1
ATOM 3876 C C . VAL B 1 179 ? -10.375 -9.211 -14.797 1 95.75 179 VAL B C 1
ATOM 3878 O O . VAL B 1 179 ? -9.188 -8.953 -14.992 1 95.75 179 VAL B O 1
ATOM 3881 N N . TYR B 1 180 ? -11.148 -9.758 -15.719 1 96.75 180 TYR B N 1
ATOM 3882 C CA . TYR B 1 180 ? -10.562 -10.43 -16.875 1 96.75 180 TYR B CA 1
ATOM 3883 C C . TYR B 1 180 ? -10.664 -9.555 -18.125 1 96.75 180 TYR B C 1
ATOM 3885 O O . TYR B 1 180 ? -10.023 -9.828 -19.141 1 96.75 180 TYR B O 1
ATOM 3893 N N . GLY B 1 181 ? -11.492 -8.5 -18.078 1 94.81 181 GLY B N 1
ATOM 3894 C CA . GLY B 1 181 ? -11.734 -7.703 -19.266 1 94.81 181 GLY B CA 1
ATOM 3895 C C . GLY B 1 181 ? -12.812 -8.289 -20.156 1 94.81 181 GLY B C 1
ATOM 3896 O O . GLY B 1 181 ? -13.672 -9.039 -19.703 1 94.81 181 GLY B O 1
ATOM 3897 N N . GLU B 1 182 ? -12.727 -7.895 -21.391 1 94.38 182 GLU B N 1
ATOM 3898 C CA . GLU B 1 182 ? -13.82 -8.195 -22.312 1 94.38 182 GLU B CA 1
ATOM 3899 C C . GLU B 1 182 ? -13.586 -9.508 -23.047 1 94.38 182 GLU B C 1
ATOM 3901 O O . GLU B 1 182 ? -14.539 -10.172 -23.469 1 94.38 182 GLU B O 1
ATOM 3906 N N . HIS B 1 183 ? -12.391 -9.898 -23.25 1 96.44 183 HIS B N 1
ATOM 3907 C CA . HIS B 1 183 ? -12.07 -11.094 -24.016 1 96.44 183 HIS B CA 1
ATOM 3908 C C . HIS B 1 183 ? -11.633 -12.234 -23.109 1 96.44 183 HIS B C 1
ATOM 3910 O O . HIS B 1 183 ? -10.445 -12.367 -22.797 1 96.44 183 HIS B O 1
ATOM 3916 N N . ILE B 1 184 ? -12.594 -13.094 -22.875 1 97.12 184 ILE B N 1
ATOM 3917 C CA . ILE B 1 184 ? -12.359 -14.227 -21.969 1 97.12 184 ILE B CA 1
ATOM 3918 C C . ILE B 1 184 ? -12.477 -15.531 -22.75 1 97.12 184 ILE B C 1
ATOM 3920 O O . ILE B 1 184 ? -13.516 -15.805 -23.375 1 97.12 184 ILE B O 1
ATOM 3924 N N . GLN B 1 185 ? -11.438 -16.297 -22.75 1 95.69 185 GLN B N 1
ATOM 3925 C CA . GLN B 1 185 ? -11.43 -17.625 -23.375 1 95.69 185 GLN B CA 1
ATOM 3926 C C . GLN B 1 185 ? -11.477 -18.719 -22.312 1 95.69 185 GLN B C 1
ATOM 3928 O O . GLN B 1 185 ? -10.539 -18.859 -21.531 1 95.69 185 GLN B O 1
ATOM 3933 N N . HIS B 1 186 ? -12.523 -19.469 -22.328 1 95.06 186 HIS B N 1
ATOM 3934 C CA . HIS B 1 186 ? -12.641 -20.609 -21.422 1 95.06 186 HIS B CA 1
ATOM 3935 C C . HIS B 1 186 ? -12.172 -21.906 -22.094 1 95.06 186 HIS B C 1
ATOM 3937 O O . HIS B 1 186 ? -12.078 -21.969 -23.312 1 95.06 186 HIS B O 1
ATOM 3943 N N . GLY B 1 187 ? -11.805 -22.828 -21.234 1 90.56 187 GLY B N 1
ATOM 3944 C CA . GLY B 1 187 ? -11.359 -24.125 -21.75 1 90.56 187 GLY B CA 1
ATOM 3945 C C . GLY B 1 187 ? -9.977 -24.062 -22.375 1 90.56 187 GLY B C 1
ATOM 3946 O O . GLY B 1 187 ? -9.656 -24.844 -23.266 1 90.56 187 GLY B O 1
ATOM 3947 N N . ALA B 1 188 ? -9.234 -23.109 -21.984 1 88.38 188 ALA B N 1
ATOM 3948 C CA . ALA B 1 188 ? -7.875 -22.969 -22.484 1 88.38 188 ALA B CA 1
ATOM 3949 C C . ALA B 1 188 ? -6.941 -24 -21.859 1 88.38 188 ALA B C 1
ATOM 3951 O O . ALA B 1 188 ? -7.25 -24.562 -20.797 1 88.38 188 ALA B O 1
ATOM 3952 N N . ALA B 1 189 ? -5.812 -24.25 -22.5 1 81.19 189 ALA B N 1
ATOM 3953 C CA . ALA B 1 189 ? -4.844 -25.234 -22.016 1 81.19 189 ALA B CA 1
ATOM 3954 C C . ALA B 1 189 ? -4.172 -24.766 -20.734 1 81.19 189 ALA B C 1
ATOM 3956 O O . ALA B 1 189 ? -3.777 -25.578 -19.891 1 81.19 189 ALA B O 1
ATOM 3957 N N . GLN B 1 190 ? -4.074 -23.453 -20.688 1 83.88 190 GLN B N 1
ATOM 3958 C CA . GLN B 1 190 ? -3.451 -22.859 -19.5 1 83.88 190 GLN B CA 1
ATOM 3959 C C . GLN B 1 190 ? -4.227 -21.625 -19.031 1 83.88 190 GLN B C 1
ATOM 3961 O O . GLN B 1 190 ? -5.016 -21.062 -19.797 1 83.88 190 GLN B O 1
ATOM 3966 N N . ASN B 1 191 ? -3.99 -21.328 -17.781 1 92.69 191 ASN B N 1
ATOM 3967 C CA . ASN B 1 191 ? -4.492 -20.062 -17.281 1 92.69 191 ASN B CA 1
ATOM 3968 C C . ASN B 1 191 ? -3.512 -18.922 -17.562 1 92.69 191 ASN B C 1
ATOM 3970 O O . ASN B 1 191 ? -2.318 -19.031 -17.266 1 92.69 191 ASN B O 1
ATOM 3974 N N . ALA B 1 192 ? -4.023 -17.844 -18.172 1 94.38 192 ALA B N 1
ATOM 3975 C CA . ALA B 1 192 ? -3.107 -16.75 -18.5 1 94.38 192 ALA B CA 1
ATOM 3976 C C . ALA B 1 192 ? -3.848 -15.422 -18.562 1 94.38 192 ALA B C 1
ATOM 3978 O O . ALA B 1 192 ? -5.047 -15.383 -18.844 1 94.38 192 ALA B O 1
ATOM 3979 N N . LEU B 1 193 ? -3.164 -14.367 -18.25 1 97.5 193 LEU B N 1
ATOM 3980 C CA . LEU B 1 193 ? -3.607 -12.992 -18.406 1 97.5 193 LEU B CA 1
ATOM 3981 C C . LEU B 1 193 ? -2.67 -12.219 -19.328 1 97.5 193 LEU B C 1
ATOM 3983 O O . LEU B 1 193 ? -1.468 -12.133 -19.062 1 97.5 193 LEU B O 1
ATOM 3987 N N . LEU B 1 194 ? -3.217 -11.672 -20.391 1 97.31 194 LEU B N 1
ATOM 3988 C CA . LEU B 1 194 ? -2.438 -10.859 -21.312 1 97.31 194 LEU B CA 1
ATOM 3989 C C . LEU B 1 194 ? -2.666 -9.367 -21.062 1 97.31 194 LEU B C 1
ATOM 3991 O O . LEU B 1 194 ? -3.795 -8.883 -21.156 1 97.31 194 LEU B O 1
ATOM 3995 N N . PHE B 1 195 ? -1.603 -8.672 -20.797 1 97.94 195 PHE B N 1
ATOM 3996 C CA . PHE B 1 195 ? -1.664 -7.234 -20.578 1 97.94 195 PHE B CA 1
ATOM 3997 C C . PHE B 1 195 ? -1.043 -6.477 -21.75 1 97.94 195 PHE B C 1
ATOM 3999 O O . PHE B 1 195 ? -0.084 -6.949 -22.359 1 97.94 195 PHE B O 1
ATOM 4006 N N . SER B 1 196 ? -1.528 -5.301 -21.984 1 97.75 196 SER B N 1
ATOM 4007 C CA . SER B 1 196 ? -0.952 -4.473 -23.047 1 97.75 196 SER B CA 1
ATOM 4008 C C . SER B 1 196 ? 0.448 -3.998 -22.672 1 97.75 196 SER B C 1
ATOM 4010 O O . SER B 1 196 ? 0.776 -3.883 -21.484 1 97.75 196 SER B O 1
ATOM 4012 N N . HIS B 1 197 ? 1.236 -3.689 -23.719 1 96.75 197 HIS B N 1
ATOM 4013 C CA . HIS B 1 197 ? 2.553 -3.111 -23.469 1 96.75 197 HIS B CA 1
ATOM 4014 C C . HIS B 1 197 ? 2.441 -1.782 -22.719 1 96.75 197 HIS B C 1
ATOM 4016 O O . HIS B 1 197 ? 3.297 -1.451 -21.906 1 96.75 197 HIS B O 1
ATOM 4022 N N . ALA B 1 198 ? 1.442 -1.079 -23 1 96.94 198 ALA B N 1
ATOM 4023 C CA . ALA B 1 198 ? 1.219 0.212 -22.359 1 96.94 198 ALA B CA 1
ATOM 4024 C C . ALA B 1 198 ? 0.993 0.043 -20.859 1 96.94 198 ALA B C 1
ATOM 4026 O O . ALA B 1 198 ? 1.595 0.755 -20.047 1 96.94 198 ALA B O 1
ATOM 4027 N N . ASP B 1 199 ? 0.15 -0.891 -20.5 1 97.38 199 ASP B N 1
ATOM 4028 C CA . ASP B 1 199 ? -0.099 -1.162 -19.078 1 97.38 199 ASP B CA 1
ATOM 4029 C C . ASP B 1 199 ? 1.158 -1.688 -18.391 1 97.38 199 ASP B C 1
ATOM 4031 O O . ASP B 1 199 ? 1.469 -1.291 -17.266 1 97.38 199 ASP B O 1
ATOM 4035 N N . ALA B 1 200 ? 1.872 -2.549 -19.062 1 97 200 ALA B N 1
ATOM 4036 C CA . ALA B 1 200 ? 3.08 -3.148 -18.5 1 97 200 ALA B CA 1
ATOM 4037 C C . ALA B 1 200 ? 4.148 -2.088 -18.25 1 97 200 ALA B C 1
ATOM 4039 O O . ALA B 1 200 ? 4.965 -2.227 -17.344 1 97 200 ALA B O 1
ATOM 4040 N N . ALA B 1 201 ? 4.102 -1.059 -19 1 96.38 201 ALA B N 1
ATOM 4041 C CA . ALA B 1 201 ? 5.133 -0.026 -18.922 1 96.38 201 ALA B CA 1
ATOM 4042 C C . ALA B 1 201 ? 4.797 1.002 -17.844 1 96.38 201 ALA B C 1
ATOM 4044 O O . ALA B 1 201 ? 5.633 1.843 -17.5 1 96.38 201 ALA B O 1
ATOM 4045 N N . LEU B 1 202 ? 3.65 0.96 -17.297 1 96.12 202 LEU B N 1
ATOM 4046 C CA . LEU B 1 202 ? 3.24 1.933 -16.281 1 96.12 202 LEU B CA 1
ATOM 4047 C C . LEU B 1 202 ? 4.172 1.893 -15.078 1 96.12 202 LEU B C 1
ATOM 4049 O O . LEU B 1 202 ? 4.543 0.813 -14.609 1 96.12 202 LEU B O 1
ATOM 4053 N N . PRO B 1 203 ? 4.574 3.047 -14.633 1 95 203 PRO B N 1
ATOM 4054 C CA . PRO B 1 203 ? 5.387 3.086 -13.414 1 95 203 PRO B CA 1
ATOM 4055 C C . PRO B 1 203 ? 4.574 2.791 -12.156 1 95 203 PRO B C 1
ATOM 4057 O O . PRO B 1 203 ? 3.418 3.211 -12.047 1 95 203 PRO B O 1
ATOM 4060 N N . VAL B 1 204 ? 5.188 2.072 -11.242 1 95.38 204 VAL B N 1
ATOM 4061 C CA . VAL B 1 204 ? 4.598 1.866 -9.922 1 95.38 204 VAL B CA 1
ATOM 4062 C C . VAL B 1 204 ? 4.629 3.172 -9.133 1 95.38 204 VAL B C 1
ATOM 4064 O O . VAL B 1 204 ? 5.656 3.852 -9.086 1 95.38 204 VAL B O 1
ATOM 4067 N N . ALA B 1 205 ? 3.598 3.529 -8.523 1 91.44 205 ALA B N 1
ATOM 4068 C CA . ALA B 1 205 ? 3.426 4.84 -7.902 1 91.44 205 ALA B CA 1
ATOM 4069 C C . ALA B 1 205 ? 4.402 5.027 -6.742 1 91.44 205 ALA B C 1
ATOM 4071 O O . ALA B 1 205 ? 4.906 6.129 -6.523 1 91.44 205 ALA B O 1
ATOM 4072 N N . SER B 1 206 ? 4.699 3.971 -6.004 1 91.88 206 SER B N 1
ATOM 4073 C CA . SER B 1 206 ? 5.555 4.051 -4.824 1 91.88 206 SER B CA 1
ATOM 4074 C C . SER B 1 206 ? 6.984 3.637 -5.148 1 91.88 206 SER B C 1
ATOM 4076 O O . SER B 1 206 ? 7.758 3.299 -4.25 1 91.88 206 SER B O 1
ATOM 4078 N N . HIS B 1 207 ? 7.301 3.621 -6.41 1 93.31 207 HIS B N 1
ATOM 4079 C CA . HIS B 1 207 ? 8.641 3.205 -6.816 1 93.31 207 HIS B CA 1
ATOM 4080 C C . HIS B 1 207 ? 9.711 4.062 -6.148 1 93.31 207 HIS B C 1
ATOM 4082 O O . HIS B 1 207 ? 9.586 5.289 -6.09 1 93.31 207 HIS B O 1
ATOM 4088 N N . ASP B 1 208 ? 10.688 3.471 -5.641 1 90.38 208 ASP B N 1
ATOM 4089 C CA . ASP B 1 208 ? 11.898 4.066 -5.078 1 90.38 208 ASP B CA 1
ATOM 4090 C C . ASP B 1 208 ? 13.109 3.154 -5.285 1 90.38 208 ASP B C 1
ATOM 4092 O O . ASP B 1 208 ? 13.203 2.096 -4.664 1 90.38 208 ASP B O 1
ATOM 4096 N N . PRO B 1 209 ? 14.047 3.604 -6.121 1 91.19 209 PRO B N 1
ATOM 4097 C CA . PRO B 1 209 ? 15.156 2.705 -6.457 1 91.19 209 PRO B CA 1
ATOM 4098 C C . PRO B 1 209 ? 15.992 2.32 -5.238 1 91.19 209 PRO B C 1
ATOM 4100 O O . PRO B 1 209 ? 16.453 1.185 -5.141 1 91.19 209 PRO B O 1
ATOM 4103 N N . ALA B 1 210 ? 16.188 3.211 -4.348 1 90.75 210 ALA B N 1
ATOM 4104 C CA . ALA B 1 210 ? 16.969 2.918 -3.15 1 90.75 210 ALA B CA 1
ATOM 4105 C C . ALA B 1 210 ? 16.25 1.918 -2.254 1 90.75 210 ALA B C 1
ATOM 4107 O O . ALA B 1 210 ? 16.844 0.949 -1.783 1 90.75 210 ALA B O 1
ATOM 4108 N N . LEU B 1 211 ? 15.031 2.146 -2.08 1 92.38 211 LEU B N 1
ATOM 4109 C CA . LEU B 1 211 ? 14.266 1.226 -1.248 1 92.38 211 LEU B CA 1
ATOM 4110 C C . LEU B 1 211 ? 14.07 -0.112 -1.955 1 92.38 211 LEU B C 1
ATOM 4112 O O . LEU B 1 211 ? 14.023 -1.16 -1.308 1 92.38 211 LEU B O 1
ATOM 4116 N N . HIS B 1 212 ? 13.961 -0.084 -3.271 1 94.69 212 HIS B N 1
ATOM 4117 C CA . HIS B 1 212 ? 13.828 -1.339 -4.004 1 94.69 212 HIS B CA 1
ATOM 4118 C C . HIS B 1 212 ? 15.031 -2.246 -3.771 1 94.69 212 HIS B C 1
ATOM 4120 O O . HIS B 1 212 ? 14.875 -3.459 -3.611 1 94.69 212 HIS B O 1
ATOM 4126 N N . ALA B 1 213 ? 16.156 -1.649 -3.754 1 92.25 213 ALA B N 1
ATOM 4127 C CA . ALA B 1 213 ? 17.359 -2.424 -3.494 1 92.25 213 ALA B CA 1
ATOM 4128 C C . ALA B 1 213 ? 17.312 -3.064 -2.111 1 92.25 213 ALA B C 1
ATOM 4130 O O . ALA B 1 213 ? 17.656 -4.242 -1.956 1 92.25 213 ALA B O 1
ATOM 4131 N N . VAL B 1 214 ? 16.844 -2.367 -1.165 1 92.81 214 VAL B N 1
ATOM 4132 C CA . VAL B 1 214 ? 16.75 -2.85 0.209 1 92.81 214 VAL B CA 1
ATOM 4133 C C . VAL B 1 214 ? 15.695 -3.943 0.302 1 92.81 214 VAL B C 1
ATOM 4135 O O . VAL B 1 214 ? 15.914 -4.98 0.931 1 92.81 214 VAL B O 1
ATOM 4138 N N . HIS B 1 215 ? 14.555 -3.662 -0.302 1 95.12 215 HIS B N 1
ATOM 4139 C CA . HIS B 1 215 ? 13.469 -4.637 -0.272 1 95.12 215 HIS B CA 1
ATOM 4140 C C . HIS B 1 215 ? 13.875 -5.93 -0.973 1 95.12 215 HIS B C 1
ATOM 4142 O O . HIS B 1 215 ? 13.539 -7.023 -0.508 1 95.12 215 HIS B O 1
ATOM 4148 N N . SER B 1 216 ? 14.602 -5.766 -2.088 1 91.81 216 SER B N 1
ATOM 4149 C CA . SER B 1 216 ? 15.07 -6.938 -2.822 1 91.81 216 SER B CA 1
ATOM 4150 C C . SER B 1 216 ? 16.062 -7.75 -1.994 1 91.81 216 SER B C 1
ATOM 4152 O O . SER B 1 216 ? 15.984 -8.977 -1.95 1 91.81 216 SER B O 1
ATOM 4154 N N . ASP B 1 217 ? 16.906 -7.043 -1.337 1 90.56 217 ASP B N 1
ATOM 4155 C CA . ASP B 1 217 ? 17.875 -7.711 -0.471 1 90.56 217 ASP B CA 1
ATOM 4156 C C . ASP B 1 217 ? 17.188 -8.398 0.705 1 90.56 217 ASP B C 1
ATOM 4158 O O . ASP B 1 217 ? 17.531 -9.516 1.071 1 90.56 217 ASP B O 1
ATOM 4162 N N . TYR B 1 218 ? 16.312 -7.738 1.287 1 91.25 218 TYR B N 1
ATOM 4163 C CA . TYR B 1 218 ? 15.539 -8.297 2.395 1 91.25 218 TYR B CA 1
ATOM 4164 C C . TYR B 1 218 ? 14.797 -9.555 1.963 1 91.25 218 TYR B C 1
ATOM 4166 O O . TYR B 1 218 ? 14.789 -10.555 2.68 1 91.25 218 TYR B O 1
ATOM 4174 N N . LEU B 1 219 ? 14.172 -9.5 0.808 1 88.88 219 LEU B N 1
ATOM 4175 C CA . LEU B 1 219 ? 13.445 -10.641 0.269 1 88.88 219 LEU B CA 1
ATOM 4176 C C . LEU B 1 219 ? 14.375 -11.828 0.045 1 88.88 219 LEU B C 1
ATOM 4178 O O . LEU B 1 219 ? 14.031 -12.969 0.373 1 88.88 219 LEU B O 1
ATOM 4182 N N . ALA B 1 220 ? 15.531 -11.523 -0.467 1 82.81 220 ALA B N 1
ATOM 4183 C CA . ALA B 1 220 ? 16.516 -12.57 -0.713 1 82.81 220 ALA B CA 1
ATOM 4184 C C . ALA B 1 220 ? 16.953 -13.227 0.592 1 82.81 220 ALA B C 1
ATOM 4186 O O . ALA B 1 220 ? 17.062 -14.453 0.67 1 82.81 220 ALA B O 1
ATOM 4187 N N . ARG B 1 221 ? 17.25 -12.461 1.627 1 84.06 221 ARG B N 1
ATOM 4188 C CA . ARG B 1 221 ? 17.641 -12.984 2.93 1 84.06 221 ARG B CA 1
ATOM 4189 C C . ARG B 1 221 ? 16.516 -13.789 3.566 1 84.06 221 ARG B C 1
ATOM 4191 O O . ARG B 1 221 ? 16.766 -14.828 4.184 1 84.06 221 ARG B O 1
ATOM 4198 N N . TRP B 1 222 ? 15.367 -13.164 3.42 1 79.19 222 TRP B N 1
ATOM 4199 C CA . TRP B 1 222 ? 14.195 -13.852 3.947 1 79.19 222 TRP B CA 1
ATOM 4200 C C . TRP B 1 222 ? 14.023 -15.219 3.285 1 79.19 222 TRP B C 1
ATOM 4202 O O . TRP B 1 222 ? 13.766 -16.219 3.963 1 79.19 222 TRP B O 1
ATOM 4212 N N . GLN B 1 223 ? 14.148 -15.266 2.012 1 76.12 223 GLN B N 1
ATOM 4213 C CA . GLN B 1 223 ? 14.07 -16.516 1.254 1 76.12 223 GLN B CA 1
ATOM 4214 C C . GLN B 1 223 ? 15.133 -17.5 1.713 1 76.12 223 GLN B C 1
ATOM 4216 O O . GLN B 1 223 ? 14.859 -18.688 1.85 1 76.12 223 GLN B O 1
ATOM 4221 N N . ALA B 1 224 ? 16.297 -16.922 1.89 1 71.62 224 ALA B N 1
ATOM 4222 C CA . ALA B 1 224 ? 17.406 -17.766 2.334 1 71.62 224 ALA B CA 1
ATOM 4223 C C . ALA B 1 224 ? 17.156 -18.328 3.729 1 71.62 224 ALA B C 1
ATOM 4225 O O . ALA B 1 224 ? 17.5 -19.469 4.016 1 71.62 224 ALA B O 1
ATOM 4226 N N . GLN B 1 225 ? 16.672 -17.406 4.551 1 66.94 225 GLN B N 1
ATOM 4227 C CA . GLN B 1 225 ? 16.375 -17.828 5.918 1 66.94 225 GLN B CA 1
ATOM 4228 C C . GLN B 1 225 ? 15.227 -18.844 5.949 1 66.94 225 GLN B C 1
ATOM 4230 O O . GLN B 1 225 ? 15.266 -19.812 6.711 1 66.94 225 GLN B O 1
ATOM 4235 N N . MET B 1 226 ? 14.219 -18.391 5.137 1 60.53 226 MET B N 1
ATOM 4236 C CA . MET B 1 226 ? 13.102 -19.312 5.039 1 60.53 226 MET B CA 1
ATOM 4237 C C . MET B 1 226 ? 13.523 -20.609 4.34 1 60.53 226 MET B C 1
ATOM 4239 O O . MET B 1 226 ? 13.023 -21.688 4.664 1 60.53 226 MET B O 1
ATOM 4243 N N . GLY B 1 227 ? 14.336 -20.344 3.174 1 55.03 227 GLY B N 1
ATOM 4244 C CA . GLY B 1 227 ? 14.906 -21.438 2.404 1 55.03 227 GLY B CA 1
ATOM 4245 C C . GLY B 1 227 ? 15.953 -22.234 3.17 1 55.03 227 GLY B C 1
ATOM 4246 O O . GLY B 1 227 ? 16.125 -23.422 2.938 1 55.03 227 GLY B O 1
ATOM 4247 N N . GLY B 1 228 ? 16.984 -21.359 3.783 1 50.59 228 GLY B N 1
ATOM 4248 C CA . GLY B 1 228 ? 18.016 -22.062 4.516 1 50.59 228 GLY B CA 1
ATOM 4249 C C . GLY B 1 228 ? 17.469 -23.188 5.383 1 50.59 228 GLY B C 1
ATOM 4250 O O . GLY B 1 228 ? 18.078 -24.25 5.48 1 50.59 228 GLY B O 1
ATOM 4251 N N . ASP B 1 229 ? 16.359 -22.844 5.906 1 50.81 229 ASP B N 1
ATOM 4252 C CA . ASP B 1 229 ? 15.852 -23.938 6.727 1 50.81 229 ASP B CA 1
ATOM 4253 C C . ASP B 1 229 ? 14.836 -24.781 5.953 1 50.81 229 ASP B C 1
ATOM 4255 O O . ASP B 1 229 ? 14.453 -25.859 6.398 1 50.81 229 ASP B O 1
ATOM 4259 N N . ARG B 1 230 ? 14.547 -24.25 4.703 1 65.19 230 ARG B N 1
ATOM 4260 C CA . ARG B 1 230 ? 13.539 -25.078 4.039 1 65.19 230 ARG B CA 1
ATOM 4261 C C . ARG B 1 230 ? 14.188 -26.109 3.131 1 65.19 230 ARG B C 1
ATOM 4263 O O . ARG B 1 230 ? 14.961 -25.766 2.232 1 65.19 230 ARG B O 1
ATOM 4270 N N . LEU B 1 231 ? 14.211 -27.172 3.477 1 76.5 231 LEU B N 1
ATOM 4271 C CA . LEU B 1 231 ? 14.727 -28.344 2.762 1 76.5 231 LEU B CA 1
ATOM 4272 C C . LEU B 1 231 ? 14.305 -28.312 1.296 1 76.5 231 LEU B C 1
ATOM 4274 O O . LEU B 1 231 ? 15.08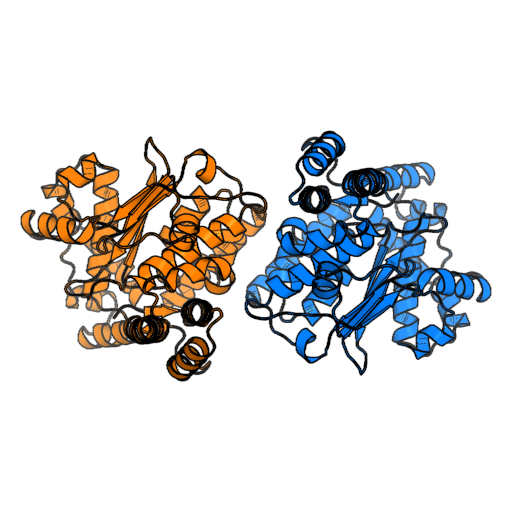6 -28.672 0.413 1 76.5 231 LEU B O 1
ATOM 4278 N N . SER B 1 232 ? 13.164 -27.625 0.953 1 80.12 232 SER B N 1
ATOM 4279 C CA . SER B 1 232 ? 12.641 -27.625 -0.408 1 80.12 232 SER B CA 1
ATOM 4280 C C . SER B 1 232 ? 13.484 -26.734 -1.322 1 80.12 232 SER B C 1
ATOM 4282 O O . SER B 1 232 ? 13.711 -27.078 -2.484 1 80.12 232 SER B O 1
ATOM 4284 N N . LEU B 1 233 ? 13.922 -25.656 -0.84 1 74.31 233 LEU B N 1
ATOM 4285 C CA . LEU B 1 233 ? 14.766 -24.766 -1.632 1 74.31 233 LEU B CA 1
ATOM 4286 C C . LEU B 1 233 ? 16.094 -25.438 -1.963 1 74.31 233 LEU B C 1
ATOM 4288 O O . LEU B 1 233 ? 16.578 -25.328 -3.09 1 74.31 233 LEU B O 1
ATOM 4292 N N . LYS B 1 234 ? 16.641 -26 -0.924 1 77.12 234 LYS B N 1
ATOM 4293 C CA . LYS B 1 234 ? 17.891 -26.719 -1.142 1 77.12 234 LYS B CA 1
ATOM 4294 C C . LYS B 1 234 ? 17.719 -27.828 -2.18 1 77.12 234 LYS B C 1
ATOM 4296 O O . LYS B 1 234 ? 18.594 -28.016 -3.035 1 77.12 234 LYS B O 1
ATOM 4301 N N . VAL B 1 235 ? 16.672 -28.469 -2.025 1 87.5 235 VAL B N 1
ATOM 4302 C CA . VAL B 1 235 ? 16.391 -29.562 -2.941 1 87.5 235 VAL B CA 1
ATOM 4303 C C . VAL B 1 235 ? 16.25 -29.031 -4.363 1 87.5 235 VAL B C 1
ATOM 4305 O O . VAL B 1 235 ? 16.812 -29.578 -5.305 1 87.5 235 VAL B O 1
ATOM 4308 N N . ARG B 1 236 ? 15.539 -27.875 -4.52 1 82.31 236 ARG B N 1
ATOM 4309 C CA . ARG B 1 236 ? 15.391 -27.266 -5.836 1 82.31 236 ARG B CA 1
ATOM 4310 C C . ARG B 1 236 ? 16.75 -26.922 -6.441 1 82.31 236 ARG B C 1
ATOM 4312 O O . ARG B 1 236 ? 16.969 -27.141 -7.633 1 82.31 236 ARG B O 1
ATOM 4319 N N . ALA B 1 237 ? 17.531 -26.344 -5.641 1 77.56 237 ALA B N 1
ATOM 4320 C CA . ALA B 1 237 ? 18.859 -25.953 -6.102 1 77.56 237 ALA B CA 1
ATOM 4321 C C . ALA B 1 237 ? 19.672 -27.172 -6.543 1 77.56 237 ALA B C 1
ATOM 4323 O O . ALA B 1 237 ? 20.328 -27.141 -7.582 1 77.56 237 ALA B O 1
ATOM 4324 N N . VAL B 1 238 ? 19.625 -28.188 -5.758 1 85.94 238 VAL B N 1
ATOM 4325 C CA . VAL B 1 238 ? 20.359 -29.406 -6.07 1 85.94 238 VAL B CA 1
ATOM 4326 C C . VAL B 1 238 ? 19.812 -30.031 -7.359 1 85.94 238 VAL B C 1
ATOM 4328 O O . VAL B 1 238 ? 20.578 -30.484 -8.203 1 85.94 238 VAL B O 1
ATOM 4331 N N . ILE B 1 239 ? 18.516 -30.031 -7.469 1 90.06 239 ILE B N 1
ATOM 4332 C CA . ILE B 1 239 ? 17.891 -30.578 -8.664 1 90.06 239 ILE B CA 1
ATOM 4333 C C . ILE B 1 239 ? 18.359 -29.797 -9.898 1 90.06 239 ILE B C 1
ATOM 4335 O O . ILE B 1 239 ? 18.797 -30.406 -10.883 1 90.06 239 ILE B O 1
ATOM 4339 N N . SER B 1 240 ? 18.328 -28.531 -9.773 1 81.69 240 SER B N 1
ATOM 4340 C CA . SER B 1 240 ? 18.734 -27.688 -10.898 1 81.69 240 SER B CA 1
ATOM 4341 C C . SER B 1 240 ? 20.188 -27.922 -11.281 1 81.69 240 SER B C 1
ATOM 4343 O O . SER B 1 240 ? 20.531 -28 -12.461 1 81.69 240 SER B O 1
ATOM 4345 N N . GLU B 1 241 ? 20.984 -27.953 -10.273 1 81.31 241 GLU B N 1
ATOM 4346 C CA . GLU B 1 241 ? 22.406 -28.203 -10.5 1 81.31 241 GLU B CA 1
ATOM 4347 C C . GLU B 1 241 ? 22.625 -29.562 -11.172 1 81.31 241 GLU B C 1
ATOM 4349 O O . GLU B 1 241 ? 23.406 -29.656 -12.117 1 81.31 241 GLU B O 1
ATOM 4354 N N . GLN B 1 242 ? 21.984 -30.562 -10.711 1 87.5 242 GLN B N 1
ATOM 4355 C CA . GLN B 1 242 ? 22.141 -31.906 -11.258 1 87.5 242 GLN B CA 1
ATOM 4356 C C . GLN B 1 242 ? 21.641 -31.984 -12.688 1 87.5 242 GLN B C 1
ATOM 4358 O O . GLN B 1 242 ? 22.266 -32.594 -13.547 1 87.5 242 GLN B O 1
ATOM 4363 N N . LEU B 1 243 ? 20.562 -31.391 -12.93 1 85.5 243 LEU B N 1
ATOM 4364 C CA . LEU B 1 243 ? 20.031 -31.359 -14.289 1 85.5 243 LEU B CA 1
ATOM 4365 C C . LEU B 1 243 ? 21 -30.641 -15.227 1 85.5 243 LEU B C 1
ATOM 4367 O O . LEU B 1 243 ? 21.25 -31.109 -16.344 1 85.5 243 LEU B O 1
ATOM 4371 N N . GLY B 1 244 ? 21.578 -29.609 -14.82 1 79 244 GLY B N 1
ATOM 4372 C CA . GLY B 1 244 ? 22.531 -28.859 -15.609 1 79 244 GLY B CA 1
ATOM 4373 C C . GLY B 1 244 ? 23.766 -29.656 -15.977 1 79 244 GLY B C 1
ATOM 4374 O O . GLY B 1 244 ? 24.406 -29.406 -17 1 79 244 GLY B O 1
ATOM 4375 N N . GLN B 1 245 ? 24.109 -30.516 -15.094 1 78.56 245 GLN B N 1
ATOM 4376 C CA . GLN B 1 245 ? 25.281 -31.344 -15.297 1 78.56 245 GLN B CA 1
ATOM 4377 C C . GLN B 1 245 ? 24.938 -32.625 -16.062 1 78.56 245 GLN B C 1
ATOM 4379 O O . GLN B 1 245 ? 25.812 -33.469 -16.312 1 78.56 245 GLN B O 1
ATOM 4384 N N . GLY B 1 246 ? 23.703 -32.781 -16.422 1 78.06 246 GLY B N 1
ATOM 4385 C CA . GLY B 1 246 ? 23.266 -33.969 -17.156 1 78.06 246 GLY B CA 1
ATOM 4386 C C . GLY B 1 246 ? 23.25 -35.219 -16.297 1 78.06 246 GLY B C 1
ATOM 4387 O O . GLY B 1 246 ? 23.406 -36.344 -16.812 1 78.06 246 GLY B O 1
ATOM 4388 N N . ARG B 1 247 ? 23.094 -35.094 -15 1 80 247 ARG B N 1
ATOM 4389 C CA . ARG B 1 247 ? 23.062 -36.25 -14.078 1 80 247 ARG B CA 1
ATOM 4390 C C . ARG B 1 247 ? 21.625 -36.625 -13.773 1 80 247 ARG B C 1
ATOM 4392 O O . ARG B 1 247 ? 20.719 -35.812 -13.781 1 80 247 ARG B O 1
ATOM 4399 N N . PRO B 1 248 ? 21.469 -37.969 -13.594 1 81.75 248 PRO B N 1
ATOM 4400 C CA . PRO B 1 248 ? 20.141 -38.375 -13.156 1 81.75 248 PRO B CA 1
ATOM 4401 C C . PRO B 1 248 ? 19.734 -37.75 -11.82 1 81.75 248 PRO B C 1
ATOM 4403 O O . PRO B 1 248 ? 20.562 -37.625 -10.922 1 81.75 248 PRO B O 1
ATOM 4406 N N . VAL B 1 249 ? 18.531 -37.25 -11.82 1 90.81 249 VAL B N 1
ATOM 4407 C CA . VAL B 1 249 ? 18.016 -36.656 -10.594 1 90.81 249 VAL B CA 1
ATOM 4408 C C . VAL B 1 249 ? 17.031 -37.625 -9.922 1 90.81 249 VAL B C 1
ATOM 4410 O O . VAL B 1 249 ? 15.938 -37.875 -10.438 1 90.81 249 VAL B O 1
ATOM 4413 N N . THR B 1 250 ? 17.438 -38.25 -8.844 1 91.62 250 THR B N 1
ATOM 4414 C CA . THR B 1 250 ? 16.609 -39.125 -8.039 1 91.62 250 THR B CA 1
ATOM 4415 C C . THR B 1 250 ? 16.609 -38.688 -6.578 1 91.62 250 THR B C 1
ATOM 4417 O O . THR B 1 250 ? 17.484 -37.938 -6.141 1 91.62 250 THR B O 1
ATOM 4420 N N . LEU B 1 251 ? 15.539 -39.156 -5.879 1 93.19 251 LEU B N 1
ATOM 4421 C CA . LEU B 1 251 ? 15.43 -38.875 -4.457 1 93.19 251 LEU B CA 1
ATOM 4422 C C . LEU B 1 251 ? 16.688 -39.281 -3.713 1 93.19 251 LEU B C 1
ATOM 4424 O O . LEU B 1 251 ? 17.188 -38.562 -2.861 1 93.19 251 LEU B O 1
ATOM 4428 N N . ALA B 1 252 ? 17.188 -40.469 -4.051 1 92.56 252 ALA B N 1
ATOM 4429 C CA . ALA B 1 252 ? 18.359 -41.031 -3.381 1 92.56 252 ALA B CA 1
ATOM 4430 C C . ALA B 1 252 ? 19.594 -40.125 -3.6 1 92.56 252 ALA B C 1
ATOM 4432 O O . ALA B 1 252 ? 20.344 -39.875 -2.662 1 92.56 252 ALA B O 1
ATOM 4433 N N . ARG B 1 253 ? 19.812 -39.688 -4.777 1 91.88 253 ARG B N 1
ATOM 4434 C CA . ARG B 1 253 ? 20.984 -38.875 -5.113 1 91.88 253 ARG B CA 1
ATOM 4435 C C . ARG B 1 253 ? 20.922 -37.5 -4.453 1 91.88 253 ARG B C 1
ATOM 4437 O O . ARG B 1 253 ? 21.938 -37 -3.951 1 91.88 253 ARG B O 1
ATOM 4444 N N . VAL B 1 254 ? 19.75 -36.906 -4.551 1 93.62 254 VAL B N 1
ATOM 4445 C CA . VAL B 1 254 ? 19.578 -35.594 -3.943 1 93.62 254 VAL B CA 1
ATOM 4446 C C . VAL B 1 254 ? 19.781 -35.719 -2.432 1 93.62 254 VAL B C 1
ATOM 4448 O O . VAL B 1 254 ? 20.391 -34.844 -1.82 1 93.62 254 VAL B O 1
ATOM 4451 N N . ALA B 1 255 ? 19.219 -36.719 -1.84 1 93.81 255 ALA B N 1
ATOM 4452 C CA . ALA B 1 255 ? 19.391 -36.969 -0.407 1 93.81 255 ALA B CA 1
ATOM 4453 C C . ALA B 1 255 ? 20.859 -37.094 -0.039 1 93.81 255 ALA B C 1
ATOM 4455 O O . ALA B 1 255 ? 21.312 -36.531 0.97 1 93.81 255 ALA B O 1
ATOM 4456 N N . GLU B 1 256 ? 21.609 -37.781 -0.822 1 92.31 256 GLU B N 1
ATOM 4457 C CA . GLU B 1 256 ? 23.031 -37.969 -0.596 1 92.31 256 GLU B CA 1
ATOM 4458 C C . GLU B 1 256 ? 23.766 -36.625 -0.599 1 92.31 256 GLU B C 1
ATOM 4460 O O . GLU B 1 256 ? 24.609 -36.375 0.263 1 92.31 256 GLU B O 1
ATOM 4465 N N . VAL B 1 257 ? 23.453 -35.844 -1.554 1 90.69 257 VAL B N 1
ATOM 4466 C CA . VAL B 1 257 ? 24.094 -34.531 -1.681 1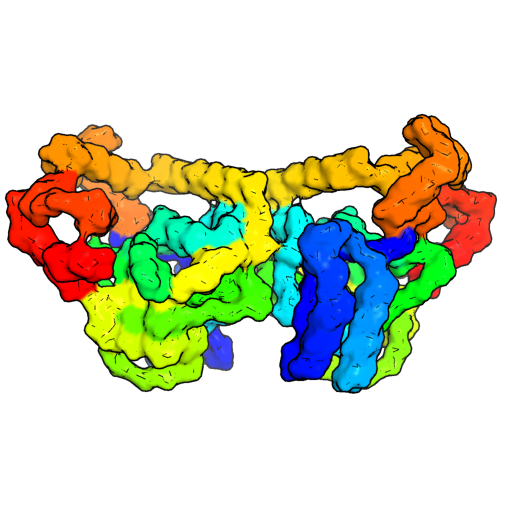 90.69 257 VAL B CA 1
ATOM 4467 C C . VAL B 1 257 ? 23.812 -33.688 -0.438 1 90.69 257 VAL B C 1
ATOM 4469 O O . VAL B 1 257 ? 24.656 -32.938 0.006 1 90.69 257 VAL B O 1
ATOM 4472 N N . LEU B 1 258 ? 22.641 -33.906 0.124 1 90.19 258 LEU B N 1
ATOM 4473 C CA . LEU B 1 258 ? 22.234 -33.094 1.274 1 90.19 258 LEU B CA 1
ATOM 4474 C C . LEU B 1 258 ? 22.547 -33.812 2.578 1 90.19 258 LEU B C 1
ATOM 4476 O O . LEU B 1 258 ? 22.094 -33.406 3.648 1 90.19 258 LEU B O 1
ATOM 4480 N N . ALA B 1 259 ? 23.234 -34.875 2.477 1 92.06 259 ALA B N 1
ATOM 4481 C CA . ALA B 1 259 ? 23.672 -35.688 3.619 1 92.06 259 ALA B CA 1
ATOM 4482 C C . ALA B 1 259 ? 22.5 -36.125 4.469 1 92.06 259 ALA B C 1
ATOM 4484 O O . ALA B 1 259 ? 22.516 -36.031 5.695 1 92.06 259 ALA B O 1
ATOM 4485 N N . MET B 1 260 ? 21.5 -36.625 3.801 1 92.31 260 MET B N 1
ATOM 4486 C CA . MET B 1 260 ? 20.297 -37.188 4.426 1 92.31 260 MET B CA 1
ATOM 4487 C C . MET B 1 260 ? 19.938 -38.531 3.807 1 92.31 260 MET B C 1
ATOM 4489 O O . MET B 1 260 ? 20.422 -38.875 2.73 1 92.31 260 MET B O 1
ATOM 4493 N N . SER B 1 261 ? 19.078 -39.281 4.613 1 93.5 261 SER B N 1
ATOM 4494 C CA . SER B 1 261 ? 18.484 -40.469 4.008 1 93.5 261 SER B CA 1
ATOM 4495 C C . SER B 1 261 ? 17.266 -40.125 3.156 1 93.5 261 SER B C 1
ATOM 4497 O O . SER B 1 261 ? 16.656 -39.062 3.352 1 93.5 261 SER B O 1
ATOM 4499 N N . GLY B 1 262 ? 16.953 -40.969 2.189 1 92.69 262 GLY B N 1
ATOM 4500 C CA . GLY B 1 262 ? 15.781 -40.781 1.354 1 92.69 262 GLY B CA 1
ATOM 4501 C C . GLY B 1 262 ? 14.508 -40.562 2.152 1 92.69 262 GLY B C 1
ATOM 4502 O O . GLY B 1 262 ? 13.812 -39.562 1.958 1 92.69 262 GLY B O 1
ATOM 4503 N N . PRO B 1 263 ? 14.383 -41.5 3.082 1 92.56 263 PRO B N 1
ATOM 4504 C CA . PRO B 1 263 ? 13.188 -41.375 3.912 1 92.56 263 PRO B CA 1
ATOM 4505 C C . PRO B 1 263 ? 13.18 -40.094 4.727 1 92.56 263 PRO B C 1
ATOM 4507 O O . PRO B 1 263 ? 12.133 -39.438 4.883 1 92.56 263 PRO B O 1
ATOM 4510 N N . ARG B 1 264 ? 14.234 -39.688 5.211 1 92.06 264 ARG B N 1
ATOM 4511 C CA . ARG B 1 264 ? 14.328 -38.438 5.98 1 92.06 264 ARG B CA 1
ATOM 4512 C C . ARG B 1 264 ? 14.062 -37.25 5.098 1 92.06 264 ARG B C 1
ATOM 4514 O O . ARG B 1 264 ? 13.359 -36.312 5.508 1 92.06 264 ARG B O 1
ATOM 4521 N N . LEU B 1 265 ? 14.609 -37.25 3.912 1 91.94 265 LEU B N 1
ATOM 4522 C CA . LEU B 1 265 ? 14.375 -36.156 2.965 1 91.94 265 LEU B CA 1
ATOM 4523 C C . LEU B 1 265 ? 12.898 -36.062 2.611 1 91.94 265 LEU B C 1
ATOM 4525 O O . LEU B 1 265 ? 12.336 -34.969 2.615 1 91.94 265 LEU B O 1
ATOM 4529 N N . SER B 1 266 ? 12.328 -37.188 2.367 1 90.81 266 SER B N 1
ATOM 4530 C CA . SER B 1 266 ? 10.922 -37.219 1.994 1 90.81 266 SER B CA 1
ATOM 4531 C C . SER B 1 266 ? 10.039 -36.719 3.125 1 90.81 266 SER B C 1
ATOM 4533 O O . SER B 1 266 ? 9.133 -35.906 2.893 1 90.81 266 SER B O 1
ATOM 4535 N N . ARG B 1 267 ? 10.367 -37.125 4.301 1 87.25 267 ARG B N 1
ATOM 4536 C CA . ARG B 1 267 ? 9.586 -36.719 5.461 1 87.25 267 ARG B CA 1
ATOM 4537 C C . ARG B 1 267 ? 9.719 -35.219 5.695 1 87.25 267 ARG B C 1
ATOM 4539 O O . ARG B 1 267 ? 8.734 -34.531 5.984 1 87.25 267 ARG B O 1
ATOM 4546 N N . ASN B 1 268 ? 10.898 -34.781 5.551 1 85.88 268 ASN B N 1
ATOM 4547 C CA . ASN B 1 268 ? 11.148 -33.375 5.797 1 85.88 268 ASN B CA 1
ATOM 4548 C C . ASN B 1 268 ? 10.5 -32.5 4.73 1 85.88 268 ASN B C 1
ATOM 4550 O O . ASN B 1 268 ? 9.992 -31.406 5.035 1 85.88 268 ASN B O 1
ATOM 4554 N N . LEU B 1 269 ? 10.531 -32.906 3.52 1 85.62 269 LEU B N 1
ATOM 4555 C CA . LEU B 1 269 ? 9.867 -32.156 2.443 1 85.62 269 LEU B CA 1
ATOM 4556 C C . LEU B 1 269 ? 8.359 -32.125 2.662 1 85.62 269 LEU B C 1
ATOM 4558 O O . LEU B 1 269 ? 7.73 -31.094 2.426 1 85.62 269 LEU B O 1
ATOM 4562 N N . GLU B 1 270 ? 7.887 -33.25 3.105 1 79.19 270 GLU B N 1
ATOM 4563 C CA . GLU B 1 270 ? 6.461 -33.312 3.416 1 79.19 270 GLU B CA 1
ATOM 4564 C C . GLU B 1 270 ? 6.102 -32.312 4.512 1 79.19 270 GLU B C 1
ATOM 4566 O O . GLU B 1 270 ? 5.035 -31.703 4.473 1 79.19 270 GLU B O 1
ATOM 4571 N N . GLY B 1 271 ? 6.973 -32.25 5.426 1 71.88 271 GLY B N 1
ATOM 4572 C CA . GLY B 1 271 ? 6.793 -31.266 6.484 1 71.88 271 GLY B CA 1
ATOM 4573 C C . GLY B 1 271 ? 6.703 -29.844 5.969 1 71.88 271 GLY B C 1
ATOM 4574 O O . GLY B 1 271 ? 6.047 -29 6.578 1 71.88 271 GLY B O 1
ATOM 4575 N N . GLU B 1 272 ? 7.367 -29.719 4.785 1 71.69 272 GLU B N 1
ATOM 4576 C CA . GLU B 1 272 ? 7.344 -28.406 4.168 1 71.69 272 GLU B CA 1
ATOM 4577 C C . GLU B 1 272 ? 6.227 -28.297 3.139 1 71.69 272 GLU B C 1
ATOM 4579 O O . GLU B 1 272 ? 6.137 -27.297 2.412 1 71.69 272 GLU B O 1
ATOM 4584 N N . GLY B 1 273 ? 5.508 -29.344 3.021 1 69.5 273 GLY B N 1
ATOM 4585 C CA . GLY B 1 273 ? 4.395 -29.344 2.086 1 69.5 273 GLY B CA 1
ATOM 4586 C C . GLY B 1 273 ? 4.816 -29.672 0.664 1 69.5 273 GLY B C 1
ATOM 4587 O O . GLY B 1 273 ? 4.094 -29.359 -0.287 1 69.5 273 GLY B O 1
ATOM 4588 N N . HIS B 1 274 ? 5.996 -30.141 0.581 1 79.06 274 HIS B N 1
ATOM 4589 C CA . HIS B 1 274 ? 6.523 -30.469 -0.738 1 79.06 274 HIS B CA 1
ATOM 4590 C C . HIS B 1 274 ? 6.781 -31.969 -0.869 1 79.06 274 HIS B C 1
ATOM 4592 O O . HIS B 1 274 ? 6.695 -32.719 0.116 1 79.06 274 HIS B O 1
ATOM 4598 N N . SER B 1 275 ? 6.895 -32.438 -2.057 1 85.31 275 SER B N 1
ATOM 4599 C CA . SER B 1 275 ? 7.43 -33.75 -2.385 1 85.31 275 SER B CA 1
ATOM 4600 C C . SER B 1 275 ? 8.57 -33.656 -3.391 1 85.31 275 SER B C 1
ATOM 4602 O O . SER B 1 275 ? 8.68 -32.656 -4.121 1 85.31 275 SER B O 1
ATOM 4604 N N . PHE B 1 276 ? 9.43 -34.656 -3.318 1 88 276 PHE B N 1
ATOM 4605 C CA . PHE B 1 276 ? 10.555 -34.656 -4.254 1 88 276 PHE B CA 1
ATOM 4606 C C . PHE B 1 276 ? 10.055 -34.594 -5.691 1 88 276 PHE B C 1
ATOM 4608 O O . PHE B 1 276 ? 10.562 -33.844 -6.5 1 88 276 PHE B O 1
ATOM 4615 N N . VAL B 1 277 ? 9.023 -35.312 -5.977 1 86.44 277 VAL B N 1
ATOM 4616 C CA . VAL B 1 277 ? 8.508 -35.438 -7.336 1 86.44 277 VAL B CA 1
ATOM 4617 C C . VAL B 1 277 ? 7.961 -34.094 -7.797 1 86.44 277 VAL B C 1
ATOM 4619 O O . VAL B 1 277 ? 8.18 -33.688 -8.938 1 86.44 277 VAL B O 1
ATOM 4622 N N . ARG B 1 278 ? 7.336 -33.406 -6.973 1 85.31 278 ARG B N 1
ATOM 4623 C CA . ARG B 1 278 ? 6.785 -32.094 -7.312 1 85.31 278 ARG B CA 1
ATOM 4624 C C . ARG B 1 278 ? 7.898 -31.094 -7.566 1 85.31 278 ARG B C 1
ATOM 4626 O O . ARG B 1 278 ? 7.82 -30.297 -8.508 1 85.31 278 ARG B O 1
ATOM 4633 N N . LEU B 1 279 ? 8.828 -31.094 -6.688 1 86.94 279 LEU B N 1
ATOM 4634 C CA . LEU B 1 279 ? 9.938 -30.156 -6.848 1 86.94 279 LEU B CA 1
ATOM 4635 C C . LEU B 1 279 ? 10.68 -30.406 -8.156 1 86.94 279 LEU B C 1
ATOM 4637 O O . LEU B 1 279 ? 11.055 -29.469 -8.852 1 86.94 279 LEU B O 1
ATOM 4641 N N . LEU B 1 280 ? 10.914 -31.656 -8.414 1 89.31 280 LEU B N 1
ATOM 4642 C CA . LEU B 1 280 ? 11.555 -32.031 -9.672 1 89.31 280 LEU B CA 1
ATOM 4643 C C . LEU B 1 280 ? 10.734 -31.547 -10.859 1 89.31 280 LEU B C 1
ATOM 4645 O O . LEU B 1 280 ? 11.281 -30.984 -11.812 1 89.31 280 LEU B O 1
ATOM 4649 N N . ASP B 1 281 ? 9.445 -31.766 -10.766 1 87.56 281 ASP B N 1
ATOM 4650 C CA . ASP B 1 281 ? 8.547 -31.344 -11.828 1 87.56 281 ASP B CA 1
ATOM 4651 C C . ASP B 1 281 ? 8.602 -29.828 -12.039 1 87.56 281 ASP B C 1
ATOM 4653 O O . ASP B 1 281 ? 8.633 -29.359 -13.172 1 87.56 281 ASP B O 1
ATOM 4657 N N . GLU B 1 282 ? 8.594 -29.109 -10.992 1 86.12 282 GLU B N 1
ATOM 4658 C CA . GLU B 1 282 ? 8.641 -27.656 -11.039 1 86.12 282 GLU B CA 1
ATOM 4659 C C . GLU B 1 282 ? 9.93 -27.172 -11.711 1 86.12 282 GLU B C 1
ATOM 4661 O O . GLU B 1 282 ? 9.898 -26.234 -12.516 1 86.12 282 GLU B O 1
ATOM 4666 N N . VAL B 1 283 ? 11.047 -27.75 -11.305 1 87.38 283 VAL B N 1
ATOM 4667 C CA . VAL B 1 283 ? 12.336 -27.344 -11.867 1 87.38 283 VAL B CA 1
ATOM 4668 C C . VAL B 1 283 ? 12.359 -27.688 -13.359 1 87.38 283 VAL B C 1
ATOM 4670 O O . VAL B 1 283 ? 12.797 -26.859 -14.172 1 87.38 283 VAL B O 1
ATOM 4673 N N . ARG B 1 284 ? 11.883 -28.859 -13.68 1 89.44 284 ARG B N 1
ATOM 4674 C CA . ARG B 1 284 ? 11.828 -29.281 -15.078 1 89.44 284 ARG B CA 1
ATOM 4675 C C . ARG B 1 284 ? 10.969 -28.328 -15.898 1 89.44 284 ARG B C 1
ATOM 4677 O O . ARG B 1 284 ? 11.344 -27.938 -17 1 89.44 284 ARG B O 1
ATOM 4684 N N . LEU B 1 285 ? 9.891 -28.016 -15.352 1 87.56 285 LEU B N 1
ATOM 4685 C CA . LEU B 1 285 ? 8.984 -27.094 -16.016 1 87.56 285 LEU B CA 1
ATOM 4686 C C . LEU B 1 285 ? 9.664 -25.75 -16.281 1 87.56 285 LEU B C 1
ATOM 4688 O O . LEU B 1 285 ? 9.648 -25.266 -17.422 1 87.56 285 LEU B O 1
ATOM 4692 N N . ARG B 1 286 ? 10.203 -25.188 -15.289 1 84.94 286 ARG B N 1
ATOM 4693 C CA . ARG B 1 286 ? 10.844 -23.891 -15.406 1 84.94 286 ARG B CA 1
ATOM 4694 C C . ARG B 1 286 ? 11.977 -23.922 -16.438 1 84.94 286 ARG B C 1
ATOM 4696 O O . ARG B 1 286 ? 12.086 -23.031 -17.266 1 84.94 286 ARG B O 1
ATOM 4703 N N . ASP B 1 287 ? 12.766 -24.891 -16.297 1 85.75 287 ASP B N 1
ATOM 4704 C CA . ASP B 1 287 ? 13.891 -25.031 -17.234 1 85.75 287 ASP B CA 1
ATOM 4705 C C . ASP B 1 287 ? 13.398 -25.25 -18.656 1 85.75 287 ASP B C 1
ATOM 4707 O O . ASP B 1 287 ? 13.984 -24.719 -19.609 1 85.75 287 ASP B O 1
ATOM 4711 N N . SER B 1 288 ? 12.406 -26.062 -18.766 1 88.31 288 SER B N 1
ATOM 4712 C CA . SER B 1 288 ? 11.836 -26.312 -20.094 1 88.31 288 SER B CA 1
ATOM 4713 C C . SER B 1 288 ? 11.312 -25.031 -20.719 1 88.31 288 SER B C 1
ATOM 4715 O O . SER B 1 288 ? 11.586 -24.75 -21.891 1 88.31 288 SER B O 1
ATOM 4717 N N . HIS B 1 289 ? 10.578 -24.328 -19.953 1 86.12 289 HIS B N 1
ATOM 4718 C CA . HIS B 1 289 ? 10.062 -23.062 -20.438 1 86.12 289 HIS B CA 1
ATOM 4719 C C . HIS B 1 289 ? 11.195 -22.156 -20.906 1 86.12 289 HIS B C 1
ATOM 4721 O O . HIS B 1 289 ? 11.117 -21.578 -22 1 86.12 289 HIS B O 1
ATOM 4727 N N . ARG B 1 290 ? 12.195 -22.016 -20.141 1 83.69 290 ARG B N 1
ATOM 4728 C CA . ARG B 1 290 ? 13.344 -21.156 -20.453 1 83.69 290 ARG B CA 1
ATOM 4729 C C . ARG B 1 290 ? 14.031 -21.609 -21.734 1 83.69 290 ARG B C 1
ATOM 4731 O O . ARG B 1 290 ? 14.32 -20.797 -22.609 1 83.69 290 ARG B O 1
ATOM 4738 N N . LEU B 1 291 ? 14.227 -22.828 -21.828 1 86.12 291 LEU B N 1
ATOM 4739 C CA . LEU B 1 291 ? 14.945 -23.375 -22.969 1 86.12 291 LEU B CA 1
ATOM 4740 C C . LEU B 1 291 ? 14.109 -23.281 -24.25 1 86.12 291 LEU B C 1
ATOM 4742 O O . LEU B 1 291 ? 14.641 -23 -25.328 1 86.12 291 LEU B O 1
ATOM 4746 N N . LEU B 1 292 ? 12.906 -23.531 -24.125 1 87.38 292 LEU B N 1
ATOM 4747 C CA . LEU B 1 292 ? 12.023 -23.438 -25.281 1 87.38 292 LEU B CA 1
ATOM 4748 C C . LEU B 1 292 ? 11.922 -22 -25.766 1 87.38 292 LEU B C 1
ATOM 4750 O O . LEU B 1 292 ? 11.812 -21.75 -26.969 1 87.38 292 LEU B O 1
ATOM 4754 N N . ARG B 1 293 ? 11.992 -21.141 -24.875 1 82.62 293 ARG B N 1
ATOM 4755 C CA . ARG B 1 293 ? 11.859 -19.719 -25.188 1 82.62 293 ARG B CA 1
ATOM 4756 C C . ARG B 1 293 ? 13.172 -19.141 -25.719 1 82.62 293 ARG B C 1
ATOM 4758 O O . ARG B 1 293 ? 13.172 -18.312 -26.625 1 82.62 293 ARG B O 1
ATOM 4765 N N . ASN B 1 294 ? 14.266 -19.547 -25.156 1 80.31 294 ASN B N 1
ATOM 4766 C CA . ASN B 1 294 ? 15.5 -18.797 -25.328 1 80.31 294 ASN B CA 1
ATOM 4767 C C . ASN B 1 294 ? 16.531 -19.594 -26.125 1 80.31 294 ASN B C 1
ATOM 4769 O O . ASN B 1 294 ? 17.703 -19.203 -26.219 1 80.31 294 ASN B O 1
ATOM 4773 N N . SER B 1 295 ? 16.156 -20.719 -26.578 1 82.88 295 SER B N 1
ATOM 4774 C CA . SER B 1 295 ? 17.172 -21.516 -27.281 1 82.88 295 SER B CA 1
ATOM 4775 C C . SER B 1 295 ? 16.609 -22.109 -28.562 1 82.88 295 SER B C 1
ATOM 4777 O O . SER B 1 295 ? 15.398 -22.062 -28.797 1 82.88 295 SER B O 1
ATOM 4779 N N . THR B 1 296 ? 17.469 -22.547 -29.375 1 86.62 296 THR B N 1
ATOM 4780 C CA . THR B 1 296 ? 17.094 -23.234 -30.609 1 86.62 296 THR B CA 1
ATOM 4781 C C . THR B 1 296 ? 17.391 -24.719 -30.516 1 86.62 296 THR B C 1
ATOM 4783 O O . THR B 1 296 ? 17.531 -25.391 -31.531 1 86.62 296 THR B O 1
ATOM 4786 N N . LEU B 1 297 ? 17.594 -25.094 -29.344 1 89.69 297 LEU B N 1
ATOM 4787 C CA . LEU B 1 297 ? 17.891 -26.516 -29.141 1 89.69 297 LEU B CA 1
ATOM 4788 C C . LEU B 1 297 ? 16.75 -27.391 -29.641 1 89.69 297 LEU B C 1
ATOM 4790 O O . LEU B 1 297 ? 15.586 -26.984 -29.594 1 89.69 297 LEU B O 1
ATOM 4794 N N . SER B 1 298 ? 17.156 -28.547 -30.094 1 91.81 298 SER B N 1
ATOM 4795 C CA . SER B 1 298 ? 16.109 -29.5 -30.469 1 91.81 298 SER B CA 1
ATOM 4796 C C . SER B 1 298 ? 15.336 -29.984 -29.25 1 91.81 298 SER B C 1
ATOM 4798 O O . SER B 1 298 ? 15.812 -29.891 -28.125 1 91.81 298 SER B O 1
ATOM 4800 N N . PHE B 1 299 ? 14.18 -30.484 -29.516 1 93.06 299 PHE B N 1
ATOM 4801 C CA . PHE B 1 299 ? 13.344 -30.969 -28.422 1 93.06 299 PHE B CA 1
ATOM 4802 C C . PHE B 1 299 ? 14.008 -32.156 -27.719 1 93.06 299 PHE B C 1
ATOM 4804 O O . PHE B 1 299 ? 13.859 -32.312 -26.516 1 93.06 299 PHE B O 1
ATOM 4811 N N . LYS B 1 300 ? 14.727 -32.938 -28.484 1 91.12 300 LYS B N 1
ATOM 4812 C CA . LYS B 1 300 ? 15.492 -34.031 -27.906 1 91.12 300 LYS B CA 1
ATOM 4813 C C . LYS B 1 300 ? 16.562 -33.5 -26.953 1 91.12 300 LYS B C 1
ATOM 4815 O O . LYS B 1 300 ? 16.75 -34.062 -25.859 1 91.12 300 LYS B O 1
ATOM 4820 N N . GLN B 1 301 ? 17.25 -32.5 -27.375 1 90 301 GLN B N 1
ATOM 4821 C CA . GLN B 1 301 ? 18.297 -31.906 -26.547 1 90 301 GLN B CA 1
ATOM 4822 C C . GLN B 1 301 ? 17.703 -31.297 -25.281 1 90 301 GLN B C 1
ATOM 4824 O O . GLN B 1 301 ? 18.25 -31.453 -24.188 1 90 301 GLN B O 1
ATOM 4829 N N . ILE B 1 302 ? 16.547 -30.562 -25.391 1 91.62 302 ILE B N 1
ATOM 4830 C CA . ILE B 1 302 ? 15.898 -29.953 -24.25 1 91.62 302 ILE B CA 1
ATOM 4831 C C . ILE B 1 302 ? 15.438 -31.047 -23.281 1 91.62 302 ILE B C 1
ATOM 4833 O O . ILE B 1 302 ? 15.594 -30.922 -22.062 1 91.62 302 ILE B O 1
ATOM 4837 N N . ALA B 1 303 ? 14.867 -32.094 -23.828 1 91.94 303 ALA B N 1
ATOM 4838 C CA . ALA B 1 303 ? 14.398 -33.219 -23.016 1 91.94 303 ALA B CA 1
ATOM 4839 C C . ALA B 1 303 ? 15.516 -33.75 -22.125 1 91.94 303 ALA B C 1
ATOM 4841 O O . ALA B 1 303 ? 15.312 -33.938 -20.922 1 91.94 303 ALA B O 1
ATOM 4842 N N . TYR B 1 304 ? 16.688 -33.938 -22.734 1 86.75 304 TYR B N 1
ATOM 4843 C CA . TYR B 1 304 ? 17.828 -34.438 -21.984 1 86.75 304 TYR B CA 1
ATOM 4844 C C . TYR B 1 304 ? 18.312 -33.438 -20.953 1 86.75 304 TYR B C 1
ATOM 4846 O O . TYR B 1 304 ? 18.672 -33.812 -19.828 1 86.75 304 TYR B O 1
ATOM 4854 N N . GLN B 1 305 ? 18.312 -32.25 -21.312 1 86.06 305 GLN B N 1
ATOM 4855 C CA . GLN B 1 305 ? 18.828 -31.188 -20.422 1 86.06 305 GLN B CA 1
ATOM 4856 C C . GLN B 1 305 ? 17.938 -31.031 -19.188 1 86.06 305 GLN B C 1
ATOM 4858 O O . GLN B 1 305 ? 18.422 -30.688 -18.109 1 86.06 305 GLN B O 1
ATOM 4863 N N . VAL B 1 306 ? 16.688 -31.297 -19.438 1 90.12 306 VAL B N 1
ATOM 4864 C CA . VAL B 1 306 ? 15.797 -31.125 -18.312 1 90.12 306 VAL B CA 1
ATOM 4865 C C . VAL B 1 306 ? 15.555 -32.469 -17.625 1 90.12 306 VAL B C 1
ATOM 4867 O O . VAL B 1 306 ? 14.703 -32.562 -16.734 1 90.12 306 VAL B O 1
ATOM 4870 N N . GLY B 1 307 ? 16.25 -33.469 -18.078 1 88.94 307 GLY B N 1
ATOM 4871 C CA . GLY B 1 307 ? 16.375 -34.719 -17.312 1 88.94 307 GLY B CA 1
ATOM 4872 C C . GLY B 1 307 ? 15.375 -35.781 -17.719 1 88.94 307 GLY B C 1
ATOM 4873 O O . GLY B 1 307 ? 15.07 -36.688 -16.938 1 88.94 307 GLY B O 1
ATOM 4874 N N . PHE B 1 308 ? 14.781 -35.75 -18.812 1 90.19 308 PHE B N 1
ATOM 4875 C CA . PHE B 1 308 ? 13.914 -36.812 -19.297 1 90.19 308 PHE B CA 1
ATOM 4876 C C . PHE B 1 308 ? 14.727 -37.875 -20.031 1 90.19 308 PHE B C 1
ATOM 4878 O O . PHE B 1 308 ? 15.75 -37.562 -20.641 1 90.19 308 PHE B O 1
ATOM 4885 N N . ARG B 1 309 ? 14.289 -39.125 -19.938 1 85.31 309 ARG B N 1
ATOM 4886 C CA . ARG B 1 309 ? 15.008 -40.25 -20.547 1 85.31 309 ARG B CA 1
ATOM 4887 C C . ARG B 1 309 ? 14.766 -40.281 -22.047 1 85.31 309 ARG B C 1
ATOM 4889 O O . ARG B 1 309 ? 15.602 -40.812 -22.797 1 85.31 309 ARG B O 1
ATOM 4896 N N . HIS B 1 310 ? 13.547 -39.906 -22.422 1 89.25 310 HIS B N 1
ATOM 4897 C CA . HIS B 1 310 ? 13.172 -39.906 -23.828 1 89.25 310 HIS B CA 1
ATOM 4898 C C . HIS B 1 310 ? 12.328 -38.688 -24.188 1 89.25 310 HIS B C 1
ATOM 4900 O O . HIS B 1 310 ? 11.672 -38.125 -23.312 1 89.25 310 HIS B O 1
ATOM 4906 N N . GLN B 1 311 ? 12.453 -38.312 -25.406 1 92.31 311 GLN B N 1
ATOM 4907 C CA . GLN B 1 311 ? 11.734 -37.156 -25.875 1 92.31 311 GLN B CA 1
ATOM 4908 C C . GLN B 1 311 ? 10.227 -37.312 -25.719 1 92.31 311 GLN B C 1
ATOM 4910 O O . GLN B 1 311 ? 9.508 -36.344 -25.453 1 92.31 311 GLN B O 1
ATOM 4915 N N . SER B 1 312 ? 9.742 -38.562 -25.828 1 93.38 312 SER B N 1
ATOM 4916 C CA . SER B 1 312 ? 8.312 -38.812 -25.688 1 93.38 312 SER B CA 1
ATOM 4917 C C . SER B 1 312 ? 7.805 -38.406 -24.312 1 93.38 312 SER B C 1
ATOM 4919 O O . SER B 1 312 ? 6.703 -37.875 -24.188 1 93.38 312 SER B O 1
ATOM 4921 N N . ALA B 1 313 ? 8.57 -38.688 -23.344 1 92.25 313 ALA B N 1
ATOM 4922 C CA . ALA B 1 313 ? 8.203 -38.312 -21.984 1 92.25 313 ALA B CA 1
ATOM 4923 C C . ALA B 1 313 ? 8.164 -36.812 -21.812 1 92.25 313 ALA B C 1
ATOM 4925 O O . ALA B 1 313 ? 7.309 -36.281 -21.109 1 92.25 313 ALA B O 1
ATOM 4926 N N . PHE B 1 314 ? 9.117 -36.156 -22.422 1 93.38 314 PHE B N 1
ATOM 4927 C CA . PHE B 1 314 ? 9.156 -34.719 -22.422 1 93.38 314 PHE B CA 1
ATOM 4928 C C . PHE B 1 314 ? 7.93 -34.156 -23.125 1 93.38 314 PHE B C 1
ATOM 4930 O O . PHE B 1 314 ? 7.32 -33.188 -22.641 1 93.38 314 PHE B O 1
ATOM 4937 N N . ASN B 1 315 ? 7.578 -34.719 -24.203 1 93.31 315 ASN B N 1
ATOM 4938 C CA . ASN B 1 315 ? 6.398 -34.25 -24.938 1 93.31 315 ASN B CA 1
ATOM 4939 C C . ASN B 1 315 ? 5.137 -34.375 -24.094 1 93.31 315 ASN B C 1
ATOM 4941 O O . ASN B 1 315 ? 4.301 -33.469 -24.094 1 93.31 315 ASN B O 1
ATOM 4945 N N . LYS B 1 316 ? 5.004 -35.469 -23.391 1 91.56 316 LYS B N 1
ATOM 4946 C CA . LYS B 1 316 ? 3.85 -35.688 -22.516 1 91.56 316 LYS B CA 1
ATOM 4947 C C . LYS B 1 316 ? 3.83 -34.656 -21.391 1 91.56 316 LYS B C 1
ATOM 4949 O O . LYS B 1 316 ? 2.766 -34.156 -21.016 1 91.56 316 LYS B O 1
ATOM 4954 N N . ALA B 1 317 ? 4.949 -34.438 -20.891 1 90.06 317 ALA B N 1
ATOM 4955 C CA . ALA B 1 317 ? 5.051 -33.438 -19.828 1 90.06 317 ALA B CA 1
ATOM 4956 C C . ALA B 1 317 ? 4.645 -32.031 -20.328 1 90.06 317 ALA B C 1
ATOM 4958 O O . ALA B 1 317 ? 3.947 -31.312 -19.641 1 90.06 317 ALA B O 1
ATOM 4959 N N . CYS B 1 318 ? 5.094 -31.688 -21.516 1 90.62 318 CYS B N 1
ATOM 4960 C CA . CYS B 1 318 ? 4.738 -30.406 -22.125 1 90.62 318 CYS B CA 1
ATOM 4961 C C . CYS B 1 318 ? 3.234 -30.297 -22.328 1 90.62 318 CYS B C 1
ATOM 4963 O O . CYS B 1 318 ? 2.645 -29.25 -22.094 1 90.62 318 CYS B O 1
ATOM 4965 N N . GLU B 1 319 ? 2.658 -31.359 -22.719 1 88.5 319 GLU B N 1
ATOM 4966 C CA . GLU B 1 319 ? 1.205 -31.375 -22.875 1 88.5 319 GLU B CA 1
ATOM 4967 C C . GLU B 1 319 ? 0.515 -31.125 -21.531 1 88.5 319 GLU B C 1
ATOM 4969 O O . GLU B 1 319 ? -0.484 -30.406 -21.469 1 88.5 319 GLU B O 1
ATOM 4974 N N . ARG B 1 320 ? 1.032 -31.75 -20.562 1 83.62 320 ARG B N 1
ATOM 4975 C CA . ARG B 1 320 ? 0.475 -31.578 -19.234 1 83.62 320 ARG B CA 1
ATOM 4976 C C . ARG B 1 320 ? 0.689 -30.156 -18.734 1 83.62 320 ARG B C 1
ATOM 4978 O O . ARG B 1 320 ? -0.217 -29.547 -18.156 1 83.62 320 ARG B O 1
ATOM 4985 N N . TRP B 1 321 ? 1.917 -29.672 -18.969 1 83.19 321 TRP B N 1
ATOM 4986 C CA . TRP B 1 321 ? 2.307 -28.359 -18.453 1 83.19 321 TRP B CA 1
ATOM 4987 C C . TRP B 1 321 ? 1.65 -27.234 -19.234 1 83.19 321 TRP B C 1
ATOM 4989 O O . TRP B 1 321 ? 1.1 -26.297 -18.656 1 83.19 321 TRP B O 1
ATOM 4999 N N . PHE B 1 322 ? 1.735 -27.344 -20.516 1 82.5 322 PHE B N 1
ATOM 5000 C CA . PHE B 1 322 ? 1.462 -26.203 -21.359 1 82.5 322 PHE B CA 1
ATOM 5001 C C . PHE B 1 322 ? 0.182 -26.406 -22.172 1 82.5 322 PHE B C 1
ATOM 5003 O O . PHE B 1 322 ? -0.26 -25.516 -22.891 1 82.5 322 PHE B O 1
ATOM 5010 N N . GLY B 1 323 ? -0.408 -27.578 -21.984 1 79.81 323 GLY B N 1
ATOM 5011 C CA . GLY B 1 323 ? -1.624 -27.906 -22.719 1 79.81 323 GLY B CA 1
ATOM 5012 C C . GLY B 1 323 ? -1.374 -28.266 -24.172 1 79.81 323 GLY B C 1
ATOM 5013 O O . GLY B 1 323 ? -2.316 -28.516 -24.922 1 79.81 323 GLY B O 1
ATOM 5014 N N . MET B 1 324 ? -0.134 -28.203 -24.547 1 83.62 324 MET B N 1
ATOM 5015 C CA . MET B 1 324 ? 0.261 -28.5 -25.922 1 83.62 324 MET B CA 1
ATOM 5016 C C . MET B 1 324 ? 1.685 -29.047 -25.984 1 83.62 324 MET B C 1
ATOM 5018 O O . MET B 1 324 ? 2.418 -28.969 -25 1 83.62 324 MET B O 1
ATOM 5022 N N . GLY B 1 325 ? 2.061 -29.562 -27.109 1 90.75 325 GLY B N 1
ATOM 5023 C CA . GLY B 1 325 ? 3.406 -30.094 -27.281 1 90.75 325 GLY B CA 1
ATOM 5024 C C . GLY B 1 325 ? 4.461 -29 -27.375 1 90.75 325 GLY B C 1
ATOM 5025 O O . GLY B 1 325 ? 4.137 -27.828 -27.562 1 90.75 325 GLY B O 1
ATOM 5026 N N . PRO B 1 326 ? 5.77 -29.406 -27.156 1 91.69 326 PRO B N 1
ATOM 5027 C CA . PRO B 1 326 ? 6.848 -28.422 -27.125 1 91.69 326 PRO B CA 1
ATOM 5028 C C . PRO B 1 326 ? 6.969 -27.641 -28.438 1 91.69 326 PRO B C 1
ATOM 5030 O O . PRO B 1 326 ? 7.305 -26.453 -28.422 1 91.69 326 PRO B O 1
ATOM 5033 N N . GLY B 1 327 ? 6.746 -28.25 -29.5 1 90.56 327 GLY B N 1
ATOM 5034 C CA . GLY B 1 327 ? 6.816 -27.562 -30.766 1 90.56 327 GLY B CA 1
ATOM 5035 C C . GLY B 1 327 ? 5.82 -26.438 -30.891 1 90.56 327 GLY B C 1
ATOM 5036 O O . GLY B 1 327 ? 6.191 -25.297 -31.234 1 90.56 327 GLY B O 1
ATOM 5037 N N . ARG B 1 328 ? 4.617 -26.734 -30.703 1 87.94 328 ARG B N 1
ATOM 5038 C CA . ARG B 1 328 ? 3.561 -25.734 -30.75 1 87.94 328 ARG B CA 1
ATOM 5039 C C . ARG B 1 328 ? 3.791 -24.641 -29.703 1 87.94 328 ARG B C 1
ATOM 5041 O O . ARG B 1 328 ? 3.535 -23.469 -29.969 1 87.94 328 ARG B O 1
ATOM 5048 N N . TYR B 1 329 ? 4.25 -25.125 -28.641 1 85.88 329 TYR B N 1
ATOM 5049 C CA . TYR B 1 329 ? 4.5 -24.172 -27.562 1 85.88 329 TYR B CA 1
ATOM 5050 C C . TYR B 1 329 ? 5.582 -23.172 -27.953 1 85.88 329 TYR B C 1
ATOM 5052 O O . TYR B 1 329 ? 5.43 -21.969 -27.75 1 85.88 329 TYR B O 1
ATOM 5060 N N . ARG B 1 330 ? 6.641 -23.594 -28.453 1 87.19 330 ARG B N 1
ATOM 5061 C CA . ARG B 1 330 ? 7.738 -22.734 -28.875 1 87.19 330 ARG B CA 1
ATOM 5062 C C . ARG B 1 330 ? 7.266 -21.734 -29.938 1 87.19 330 ARG B C 1
ATOM 5064 O O . ARG B 1 330 ? 7.691 -20.578 -29.922 1 87.19 330 ARG B O 1
ATOM 5071 N N . GLU B 1 331 ? 6.383 -22.188 -30.734 1 81 331 GLU B N 1
ATOM 5072 C CA . GLU B 1 331 ? 5.863 -21.328 -31.797 1 81 331 GLU B CA 1
ATOM 5073 C C . GLU B 1 331 ? 5.031 -20.188 -31.219 1 81 331 GLU B C 1
ATOM 5075 O O . GLU B 1 331 ? 4.93 -19.109 -31.812 1 81 331 GLU B O 1
ATOM 5080 N N . GLN B 1 332 ? 4.461 -20.516 -30.125 1 73.88 332 GLN B N 1
ATOM 5081 C CA . GLN B 1 332 ? 3.566 -19.531 -29.516 1 73.88 332 GLN B CA 1
ATOM 5082 C C . GLN B 1 332 ? 4.34 -18.547 -28.656 1 73.88 332 GLN B C 1
ATOM 5084 O O . GLN B 1 332 ? 3.811 -17.5 -28.266 1 73.88 332 GLN B O 1
ATOM 5089 N N . LEU B 1 333 ? 5.406 -18.953 -28.266 1 71.5 333 LEU B N 1
ATOM 5090 C CA . LEU B 1 333 ? 6.215 -18.078 -27.406 1 71.5 333 LEU B CA 1
ATOM 5091 C C . LEU B 1 333 ? 6.836 -16.953 -28.234 1 71.5 333 LEU B C 1
ATOM 5093 O O . LEU B 1 333 ? 7.211 -17.156 -29.391 1 71.5 333 LEU B O 1
#

Radius of gyration: 28.81 Å; Cα contacts (8 Å, |Δi|>4): 1133; chains: 2; bounding box: 52×80×67 Å

Organism: NCBI:txid1005395